Protein AF-A0A540V9K4-F1 (afdb_monomer_lite)

Organism: NCBI:txid1335746

pLDDT: mean 88.66, std 10.18, range [41.62, 98.31]

Structure (mmCIF, N/CA/C/O backbone):
data_AF-A0A540V9K4-F1
#
_entry.id   AF-A0A540V9K4-F1
#
loop_
_atom_site.group_PDB
_atom_site.id
_atom_site.type_symbol
_atom_site.label_atom_id
_atom_site.label_alt_id
_atom_site.label_comp_id
_atom_site.label_asym_id
_atom_site.label_entity_id
_atom_site.label_seq_id
_atom_site.pdbx_PDB_ins_code
_atom_site.Cartn_x
_atom_site.Cartn_y
_atom_site.Cartn_z
_atom_site.occupancy
_atom_site.B_iso_or_equiv
_atom_site.auth_seq_id
_atom_site.auth_comp_id
_atom_site.auth_asym_id
_atom_site.auth_atom_id
_atom_site.pdbx_PDB_model_num
ATOM 1 N N . ALA A 1 1 ? -22.062 3.819 20.007 1.00 41.62 1 ALA A N 1
ATOM 2 C CA . ALA A 1 1 ? -21.343 3.180 21.128 1.00 41.62 1 ALA A CA 1
ATOM 3 C C . ALA A 1 1 ? -21.843 3.701 22.473 1.00 41.62 1 ALA A C 1
ATOM 5 O O . ALA A 1 1 ? -22.460 2.945 23.206 1.00 41.62 1 ALA A O 1
ATOM 6 N N . SER A 1 2 ? -21.669 4.994 22.764 1.00 53.69 2 SER A N 1
ATOM 7 C CA . SER A 1 2 ? -22.106 5.617 24.024 1.00 53.69 2 SER A CA 1
ATOM 8 C C . SER A 1 2 ? -23.604 5.942 24.099 1.00 53.69 2 SER A C 1
ATOM 10 O O . SER A 1 2 ? -24.117 6.219 25.174 1.00 53.69 2 SER A O 1
ATOM 12 N N . GLY A 1 3 ? -24.311 5.946 22.963 1.00 62.09 3 GLY A N 1
ATOM 13 C CA . GLY A 1 3 ? -25.681 6.468 22.878 1.00 62.09 3 GLY A CA 1
ATOM 14 C C . GLY A 1 3 ? -25.746 7.998 22.787 1.00 62.09 3 GLY A C 1
ATOM 15 O O . GLY A 1 3 ? -26.825 8.528 22.538 1.00 62.09 3 GLY A O 1
ATOM 16 N N . CYS A 1 4 ? -24.606 8.687 22.915 1.00 66.62 4 CYS A N 1
ATOM 17 C CA . CYS A 1 4 ? -24.489 10.131 22.735 1.00 66.62 4 CYS A CA 1
ATOM 18 C C . CYS A 1 4 ? -24.536 10.498 21.249 1.00 66.62 4 CYS A C 1
ATOM 20 O O . CYS A 1 4 ? -23.931 9.824 20.410 1.00 66.62 4 CYS A O 1
ATOM 22 N N . ARG A 1 5 ? -25.225 11.590 20.929 1.00 71.12 5 ARG A N 1
ATOM 23 C CA . ARG A 1 5 ? -25.191 12.208 19.595 1.00 71.12 5 ARG A CA 1
ATOM 24 C C . ARG A 1 5 ? -24.022 13.188 19.489 1.00 71.12 5 ARG A C 1
ATOM 26 O O . ARG A 1 5 ? -23.573 13.727 20.497 1.00 71.12 5 ARG A O 1
ATOM 33 N N . GLU A 1 6 ? -23.561 13.483 18.273 1.00 70.62 6 GLU A N 1
ATOM 34 C CA . GLU A 1 6 ? -22.505 14.492 18.052 1.00 70.62 6 GLU A CA 1
ATOM 35 C C . GLU A 1 6 ? -22.870 15.854 18.665 1.00 70.62 6 GLU A C 1
ATOM 37 O O . GLU A 1 6 ? -22.039 16.488 19.305 1.00 70.62 6 GLU A O 1
ATOM 42 N N . ALA A 1 7 ? -24.145 16.248 18.589 1.00 71.00 7 ALA A N 1
ATOM 43 C CA . ALA A 1 7 ? -24.659 17.475 19.204 1.00 71.00 7 ALA A CA 1
ATOM 44 C C . ALA A 1 7 ? -24.605 17.488 20.749 1.00 71.00 7 ALA A C 1
ATOM 46 O O . ALA A 1 7 ? -24.718 18.549 21.358 1.00 71.00 7 ALA A O 1
ATOM 47 N N . GLU A 1 8 ? -24.467 16.322 21.384 1.00 79.94 8 GLU A N 1
ATOM 48 C CA . GLU A 1 8 ? -24.324 16.150 22.838 1.00 79.94 8 GLU A CA 1
ATOM 49 C C . GLU A 1 8 ? -22.840 16.032 23.246 1.00 79.94 8 GLU A C 1
ATOM 51 O O . GLU A 1 8 ? -22.521 15.895 24.425 1.00 79.94 8 GLU A O 1
ATOM 56 N N . THR A 1 9 ? -21.919 16.092 22.278 1.00 88.12 9 THR A N 1
ATOM 57 C CA . THR A 1 9 ? -20.473 16.006 22.499 1.00 88.12 9 THR A CA 1
ATOM 58 C C . THR A 1 9 ? -19.877 17.404 22.614 1.00 88.12 9 THR A C 1
ATOM 60 O O . THR A 1 9 ? -20.208 18.296 21.842 1.00 88.12 9 THR A O 1
ATOM 63 N N . THR A 1 10 ? -18.967 17.612 23.564 1.00 91.50 10 THR A N 1
ATOM 64 C CA . THR A 1 10 ? -18.188 18.853 23.655 1.00 91.50 10 THR A CA 1
ATOM 65 C C . THR A 1 10 ? -16.733 18.564 23.331 1.00 91.50 10 THR A C 1
ATOM 67 O O . THR A 1 10 ? -16.076 17.811 24.045 1.00 91.50 10 THR A O 1
ATOM 70 N N . PHE A 1 11 ? -16.218 19.188 22.276 1.00 93.38 11 PHE A N 1
ATOM 71 C CA . PHE A 1 11 ? -14.816 19.099 21.901 1.00 93.38 11 PHE A CA 1
ATOM 72 C C . PHE A 1 11 ? -14.031 20.237 22.552 1.00 93.38 11 PHE A C 1
ATOM 74 O O . PHE A 1 11 ? -14.297 21.416 22.304 1.00 93.38 11 PHE A O 1
ATOM 81 N N . VAL A 1 12 ? -13.056 19.902 23.395 1.00 94.62 12 VAL A N 1
ATOM 82 C CA . VAL A 1 12 ? -12.176 20.901 24.011 1.00 94.62 12 VAL A CA 1
ATOM 83 C C . VAL A 1 12 ? -10.930 21.047 23.147 1.00 94.62 12 VAL A C 1
ATOM 85 O O . VAL A 1 12 ? -10.093 20.153 23.104 1.00 94.62 12 VAL A O 1
ATOM 88 N N . ALA A 1 13 ? -10.806 22.179 22.459 1.00 93.06 13 ALA A N 1
ATOM 89 C CA . ALA A 1 13 ? -9.681 22.468 21.579 1.00 93.06 13 ALA A CA 1
ATOM 90 C C . ALA A 1 13 ? -8.736 23.495 22.208 1.00 93.06 13 ALA A C 1
ATOM 92 O O . ALA A 1 13 ? -9.176 24.501 22.761 1.00 93.06 13 ALA A O 1
ATOM 93 N N . GLY A 1 14 ? -7.434 23.274 22.066 1.00 90.88 14 GLY A N 1
ATOM 94 C CA . GLY A 1 14 ? -6.410 24.290 22.292 1.00 90.88 14 GLY A CA 1
ATOM 95 C C . GLY A 1 14 ? -5.795 24.694 20.959 1.00 90.88 14 GLY A C 1
ATOM 96 O O . GLY A 1 14 ? -6.265 25.608 20.279 1.00 90.88 14 GLY A O 1
ATOM 97 N N . TYR A 1 15 ? -4.789 23.929 20.545 1.00 89.06 15 TYR A N 1
ATOM 98 C CA . TYR A 1 15 ? -4.145 24.052 19.243 1.00 89.06 15 TYR A CA 1
ATOM 99 C C . TYR A 1 15 ? -5.139 23.873 18.077 1.00 89.06 15 TYR A C 1
ATOM 101 O O . TYR A 1 15 ? -5.987 22.985 18.105 1.00 89.06 15 TYR A O 1
ATOM 109 N N . TYR A 1 16 ? -5.047 24.735 17.057 1.00 90.62 16 TYR A N 1
ATOM 110 C CA . TYR A 1 16 ? -5.888 24.725 15.844 1.00 90.62 16 TYR A CA 1
ATOM 111 C C . TYR A 1 16 ? -7.415 24.653 16.056 1.00 90.62 16 TYR A C 1
ATOM 113 O O . TYR A 1 16 ? -8.144 24.161 15.191 1.00 90.62 16 TYR A O 1
ATOM 121 N N . ALA A 1 17 ? -7.940 25.223 17.145 1.00 91.00 17 ALA A N 1
ATOM 122 C CA . ALA A 1 17 ? -9.383 25.247 17.412 1.00 91.00 17 ALA A CA 1
ATOM 123 C C . ALA A 1 17 ? -10.229 25.791 16.238 1.00 91.00 17 ALA A C 1
ATOM 125 O O . ALA A 1 17 ? -11.328 25.297 15.981 1.00 91.00 17 ALA A O 1
ATOM 126 N N . ASP A 1 18 ? -9.718 26.775 15.495 1.00 91.62 18 ASP A N 1
ATOM 127 C CA . ASP A 1 18 ? -10.428 27.362 14.352 1.00 91.62 18 ASP A CA 1
ATOM 128 C C . ASP A 1 18 ? -10.521 26.415 13.149 1.00 91.62 18 ASP A C 1
ATOM 130 O O . ASP A 1 18 ? -11.545 26.400 12.465 1.00 91.62 18 ASP A O 1
ATOM 134 N N . ALA A 1 19 ? -9.505 25.576 12.921 1.00 92.38 19 ALA A N 1
ATOM 135 C CA . ALA A 1 19 ? -9.547 24.564 11.868 1.00 92.38 19 ALA A CA 1
ATOM 136 C C . ALA A 1 19 ? -10.606 23.495 12.177 1.00 92.38 19 ALA A C 1
ATOM 138 O O . ALA A 1 19 ? -11.376 23.117 11.293 1.00 92.38 19 ALA A O 1
ATOM 139 N N . VAL A 1 20 ? -10.706 23.075 13.445 1.00 90.19 20 VAL A N 1
ATOM 140 C CA . VAL A 1 20 ? -11.738 22.130 13.903 1.00 90.19 20 VAL A CA 1
ATOM 141 C C . VAL A 1 20 ? -13.134 22.716 13.693 1.00 90.19 20 VAL A C 1
ATOM 143 O O . VAL A 1 20 ? -13.977 22.064 13.082 1.00 90.19 20 VAL A O 1
ATOM 146 N N . ARG A 1 21 ? -13.369 23.969 14.108 1.00 91.50 21 ARG A N 1
ATOM 147 C CA . ARG A 1 21 ? -14.662 24.654 13.904 1.00 91.50 21 ARG A CA 1
ATOM 148 C C . ARG A 1 21 ? -15.043 24.782 12.434 1.00 91.50 21 ARG A C 1
ATOM 150 O O . ARG A 1 21 ? -16.209 24.624 12.091 1.00 91.50 21 ARG A O 1
ATOM 157 N N . ALA A 1 22 ? -14.075 25.089 11.572 1.00 92.50 22 ALA A N 1
ATOM 158 C CA . ALA A 1 22 ? -14.317 25.216 10.140 1.00 92.50 22 ALA A CA 1
ATOM 159 C C . ALA A 1 22 ? -14.677 23.866 9.500 1.00 92.50 22 ALA A C 1
ATOM 161 O O . ALA A 1 22 ? -15.536 23.813 8.621 1.00 92.50 22 ALA A O 1
ATOM 162 N N . ARG A 1 23 ? -14.031 22.779 9.942 1.00 90.19 23 ARG A N 1
ATOM 163 C CA . ARG A 1 23 ? -14.248 21.431 9.403 1.00 90.19 23 ARG A CA 1
ATOM 164 C C . ARG A 1 23 ? -15.513 20.759 9.942 1.00 90.19 23 ARG A C 1
ATOM 166 O O . ARG A 1 23 ? -16.137 20.008 9.192 1.00 90.19 23 ARG A O 1
ATOM 173 N N . TYR A 1 24 ? -15.871 21.037 11.196 1.00 88.38 24 TYR A N 1
ATOM 174 C CA . TYR A 1 24 ? -16.987 20.428 11.928 1.00 88.38 24 TYR A CA 1
ATOM 175 C C . TYR A 1 24 ? -17.881 21.510 12.558 1.00 88.38 24 TYR A C 1
ATOM 177 O O . TYR A 1 24 ? -17.863 21.704 13.774 1.00 88.38 24 TYR A O 1
ATOM 185 N N . PRO A 1 25 ? -18.674 22.237 11.751 1.00 87.62 25 PRO A N 1
ATOM 186 C CA . PRO A 1 25 ? -19.473 23.363 12.240 1.00 87.62 25 PRO A CA 1
ATOM 187 C C . PRO A 1 25 ? -20.587 22.956 13.216 1.00 87.62 25 PRO A C 1
ATOM 189 O O . PRO A 1 25 ? -21.061 23.794 13.980 1.00 87.62 25 PRO A O 1
ATOM 192 N N . GLU A 1 26 ? -21.010 21.690 13.195 1.00 88.12 26 GLU A N 1
ATOM 193 C CA . GLU A 1 26 ? -22.042 21.152 14.091 1.00 88.12 26 GLU A CA 1
ATOM 194 C C . GLU A 1 26 ? -21.481 20.645 15.428 1.00 88.12 26 GLU A C 1
ATOM 196 O O . GLU A 1 26 ? -22.255 20.403 16.352 1.00 88.12 26 GLU A O 1
ATOM 201 N N . LEU A 1 27 ? -20.153 20.520 15.558 1.00 88.50 27 LEU A N 1
ATOM 202 C CA . LEU A 1 27 ? -19.491 20.053 16.774 1.00 88.50 27 LEU A CA 1
ATOM 203 C C . LEU A 1 27 ? -19.308 21.223 17.759 1.00 88.50 27 LEU A C 1
ATOM 205 O O . LEU A 1 27 ? -18.618 22.195 17.435 1.00 88.50 27 LEU A O 1
ATOM 209 N N . PRO A 1 28 ? -19.871 21.164 18.979 1.00 90.44 28 PRO A N 1
ATOM 210 C CA . PRO A 1 28 ? -19.619 22.170 20.006 1.00 90.44 28 PRO A CA 1
ATOM 211 C C . PRO A 1 28 ? -18.132 22.222 20.398 1.00 90.44 28 PRO A C 1
ATOM 213 O O . PRO A 1 28 ? -17.620 21.308 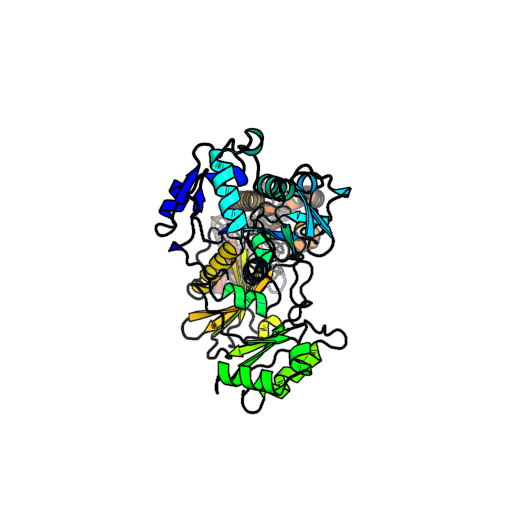21.040 1.00 90.44 28 PRO A O 1
ATOM 216 N N . VAL A 1 29 ? -17.434 23.310 20.042 1.00 92.12 29 VAL A N 1
ATOM 217 C CA . VAL A 1 29 ? -16.004 23.502 20.360 1.00 92.12 29 VAL A CA 1
ATOM 218 C C . VAL A 1 29 ? -15.801 24.540 21.464 1.00 92.12 29 VAL A C 1
ATOM 220 O O . VAL A 1 29 ? -16.047 25.736 21.268 1.00 92.12 29 VAL A O 1
ATOM 223 N N . VAL A 1 30 ? -15.240 24.106 22.592 1.00 94.00 30 VAL A N 1
ATOM 224 C CA . VAL A 1 30 ? -14.802 24.967 23.699 1.00 94.00 30 VAL A CA 1
ATOM 225 C C . VAL A 1 30 ? -13.291 25.171 23.610 1.00 94.00 30 VAL A C 1
ATOM 227 O O . VAL A 1 30 ? -12.540 24.211 23.487 1.00 94.00 30 VAL A O 1
ATOM 230 N N . HIS A 1 31 ? -12.832 26.424 23.659 1.00 93.88 31 HIS A N 1
ATOM 231 C CA . HIS A 1 31 ? -11.404 26.734 23.563 1.00 93.88 31 HIS A CA 1
ATOM 232 C C . HIS A 1 31 ? -10.746 26.766 24.946 1.00 93.88 31 HIS A C 1
ATOM 234 O O . HIS A 1 31 ? -11.186 27.529 25.808 1.00 93.88 31 HIS A O 1
ATOM 240 N N . ASN A 1 32 ? -9.678 25.990 25.132 1.00 93.75 32 ASN A N 1
ATOM 241 C CA . ASN A 1 32 ? -8.756 26.135 26.253 1.00 93.75 32 ASN A CA 1
ATOM 242 C C . ASN A 1 32 ? -7.619 27.099 25.850 1.00 93.75 32 ASN A C 1
ATOM 244 O O . ASN A 1 32 ? -6.722 26.693 25.113 1.00 93.75 32 ASN A O 1
ATOM 248 N N . PRO A 1 33 ? -7.622 28.365 26.310 1.00 90.19 33 PRO A N 1
ATOM 249 C CA . PRO A 1 33 ? -6.608 29.341 25.913 1.00 90.19 33 PRO A CA 1
ATOM 250 C C . PRO A 1 33 ? -5.219 29.069 26.503 1.00 90.19 33 PRO A C 1
ATOM 252 O O . PRO A 1 33 ? -4.249 29.615 25.992 1.00 90.19 33 PRO A O 1
ATOM 255 N N . ASP A 1 34 ? -5.125 28.253 27.555 1.00 91.25 34 ASP A N 1
ATOM 256 C CA . ASP A 1 34 ? -3.886 27.978 28.296 1.00 91.25 34 ASP A CA 1
ATOM 257 C C . ASP A 1 34 ? -3.346 26.566 27.993 1.00 91.25 34 ASP A C 1
ATOM 259 O O . ASP A 1 34 ? -2.548 26.009 28.747 1.00 91.25 34 ASP A O 1
ATOM 263 N N . TRP A 1 35 ? -3.794 25.969 26.880 1.00 90.75 35 TRP A N 1
ATOM 264 C CA . TRP A 1 35 ? -3.535 24.573 26.514 1.00 90.75 35 TRP A CA 1
ATOM 265 C C . TRP A 1 35 ? -2.045 24.197 26.489 1.00 90.75 35 TRP A C 1
ATOM 267 O O . TRP A 1 35 ? -1.712 23.068 26.828 1.00 90.75 35 TRP A O 1
ATOM 277 N N . GLU A 1 36 ? -1.145 25.132 26.159 1.00 91.38 36 GLU A N 1
ATOM 278 C CA . GLU A 1 36 ? 0.313 24.907 26.148 1.00 91.38 36 GLU A CA 1
ATOM 279 C C . GLU A 1 36 ? 0.895 24.626 27.543 1.00 91.38 36 GLU A C 1
ATOM 281 O O . GLU A 1 36 ? 2.011 24.118 27.678 1.00 91.38 36 GLU A O 1
ATOM 286 N N . HIS A 1 37 ? 0.168 24.991 28.597 1.00 90.81 37 HIS A N 1
ATOM 287 C CA . HIS A 1 37 ? 0.617 24.903 29.986 1.00 90.81 37 HIS A CA 1
ATOM 288 C C . HIS A 1 37 ? -0.297 24.033 30.858 1.00 90.81 37 HIS A C 1
ATOM 290 O O . HIS A 1 37 ? -0.027 23.852 32.048 1.00 90.81 37 HIS A O 1
ATOM 296 N N . THR A 1 38 ? -1.363 23.477 30.281 1.00 89.94 38 THR A N 1
ATOM 297 C CA . THR A 1 38 ? -2.361 22.663 30.981 1.00 89.94 38 THR A CA 1
ATOM 298 C C . THR A 1 38 ? -2.447 21.262 30.380 1.00 89.94 38 THR A C 1
ATOM 300 O O . THR A 1 38 ? -2.447 21.119 29.164 1.00 89.94 38 THR A O 1
ATOM 303 N N . GLY A 1 39 ? -2.574 20.230 31.216 1.00 89.81 39 GLY A N 1
ATOM 304 C CA . GLY A 1 39 ? -2.796 18.855 30.759 1.00 89.81 39 GLY A CA 1
ATOM 305 C C . GLY A 1 39 ? -4.258 18.553 30.401 1.00 89.81 39 GLY A C 1
ATOM 306 O O . GLY A 1 39 ? -5.159 19.373 30.593 1.00 89.81 39 GLY A O 1
ATOM 307 N N . SER A 1 40 ? -4.507 17.334 29.921 1.00 92.06 40 SER A N 1
ATOM 308 C CA . SER A 1 40 ? -5.838 16.850 29.514 1.00 92.06 40 SER A CA 1
ATOM 309 C C . SER A 1 40 ? -6.892 16.929 30.630 1.00 92.06 40 SER A C 1
ATOM 311 O O . SER A 1 40 ? -8.047 17.260 30.366 1.00 92.06 40 SER A O 1
ATOM 313 N N . GLY A 1 41 ? -6.502 16.718 31.891 1.00 91.31 41 GLY A N 1
ATOM 314 C CA . GLY A 1 41 ? -7.398 16.833 33.045 1.00 91.31 41 GLY A CA 1
ATOM 315 C C . GLY A 1 41 ? -7.833 18.275 33.313 1.00 91.31 41 GLY A C 1
ATOM 316 O O . GLY A 1 41 ? -8.995 18.540 33.615 1.00 91.31 41 GLY A O 1
ATOM 317 N N . ALA A 1 42 ? -6.932 19.237 33.120 1.00 90.56 42 ALA A N 1
ATOM 318 C CA . ALA A 1 42 ? -7.271 20.653 33.202 1.00 90.56 42 ALA A CA 1
ATOM 319 C C . ALA A 1 42 ? -8.168 21.099 32.032 1.00 90.56 42 ALA A C 1
ATOM 321 O O . ALA A 1 42 ? -9.120 21.850 32.252 1.00 90.56 42 ALA A O 1
ATOM 322 N N . SER A 1 43 ? -7.940 20.574 30.822 1.00 93.12 43 SER A N 1
ATOM 323 C CA . SER A 1 43 ? -8.827 20.784 29.667 1.00 93.12 43 SER A CA 1
ATOM 324 C C . SER A 1 43 ? -10.254 20.280 29.925 1.00 93.12 43 SER A C 1
ATOM 326 O O . SER A 1 43 ? -11.209 20.981 29.591 1.00 93.12 43 SER A O 1
ATOM 328 N N . LEU A 1 44 ? -10.426 19.136 30.601 1.00 93.19 44 LEU A N 1
ATOM 329 C CA . LEU A 1 44 ? -11.746 18.625 31.006 1.00 93.19 44 LEU A CA 1
ATOM 330 C C . LEU A 1 44 ? -12.523 19.616 31.896 1.00 93.19 44 LEU A C 1
ATOM 332 O O . LEU A 1 44 ? -13.751 19.645 31.862 1.00 93.19 44 LEU A O 1
ATOM 336 N N . MET A 1 45 ? -11.831 20.451 32.678 1.00 92.00 45 MET A N 1
ATOM 337 C CA . MET A 1 45 ? -12.460 21.429 33.580 1.00 92.00 45 MET A CA 1
ATOM 338 C C . MET A 1 45 ? -12.878 22.736 32.889 1.00 92.00 45 MET A C 1
ATOM 340 O O . MET A 1 45 ? -13.519 23.584 33.518 1.00 92.00 45 MET A O 1
ATOM 344 N N . VAL A 1 46 ? -12.514 22.933 31.619 1.00 91.44 46 VAL A N 1
ATOM 345 C CA . VAL A 1 46 ? -12.873 24.129 30.844 1.00 91.44 46 VAL A CA 1
ATOM 346 C C . VAL A 1 46 ? -14.379 24.185 30.535 1.00 91.44 46 VAL A C 1
ATOM 348 O O . VAL A 1 46 ? -15.005 25.195 30.895 1.00 91.44 46 VAL A O 1
ATOM 351 N N . PRO A 1 47 ? -15.003 23.156 29.918 1.00 91.31 47 PRO A N 1
ATOM 352 C CA . PRO A 1 47 ? -16.447 23.154 29.688 1.00 91.31 47 PRO A CA 1
ATOM 353 C C . PRO A 1 47 ? -17.238 23.146 31.004 1.00 91.31 47 PRO A C 1
ATOM 355 O O . PRO A 1 47 ? -16.719 22.849 32.080 1.00 91.31 47 PRO A O 1
ATOM 358 N N . VAL A 1 48 ? -18.512 23.536 30.948 1.00 87.06 48 VAL A N 1
ATOM 359 C CA . VAL A 1 48 ? -19.418 23.425 32.102 1.00 87.06 48 VAL A CA 1
ATOM 360 C C . VAL A 1 48 ? -19.963 22.004 32.137 1.00 87.06 48 VAL A C 1
ATOM 362 O O . VAL A 1 48 ? -20.595 21.576 31.178 1.00 87.06 48 VAL A O 1
ATOM 365 N N . LEU A 1 49 ? -19.705 21.289 33.232 1.00 89.38 49 LEU A N 1
ATOM 366 C CA . LEU A 1 49 ? -20.272 19.965 33.480 1.00 89.38 49 LEU A CA 1
ATOM 367 C C . LEU A 1 49 ? -21.633 20.117 34.172 1.00 89.38 49 LEU A C 1
ATOM 369 O O . LEU A 1 49 ? -21.781 20.947 35.073 1.00 89.38 49 LEU A O 1
ATOM 373 N N . SER A 1 50 ? -22.614 19.323 33.750 1.00 87.81 50 SER A N 1
ATOM 374 C CA . SER A 1 50 ? -23.965 19.306 34.317 1.00 87.81 50 SER A CA 1
ATOM 375 C C . SER A 1 50 ? -24.050 18.366 35.517 1.00 87.81 50 SER A C 1
ATOM 377 O O . SER A 1 50 ? -23.472 17.282 35.512 1.00 87.81 50 SER A O 1
ATOM 379 N N . THR A 1 51 ? -24.813 18.748 36.541 1.00 88.19 51 THR A N 1
ATOM 380 C CA . THR A 1 51 ? -25.156 17.836 37.640 1.00 88.19 51 THR A CA 1
ATOM 381 C C . THR A 1 51 ? -26.239 16.846 37.207 1.00 88.19 51 THR A C 1
ATOM 383 O O . THR A 1 51 ? -27.079 17.158 36.365 1.00 88.19 51 THR A O 1
ATOM 386 N N . GLY A 1 52 ? -26.252 15.653 37.809 1.00 89.56 52 GLY A N 1
ATOM 387 C CA . GLY A 1 52 ? -27.262 14.625 37.522 1.00 89.56 52 GLY A CA 1
ATOM 388 C C . GLY A 1 52 ? -27.030 13.813 36.242 1.00 89.56 52 GLY A C 1
ATOM 389 O O . GLY A 1 52 ? -27.849 12.952 35.929 1.00 89.56 52 GLY A O 1
ATOM 390 N N . GLU A 1 53 ? -25.929 14.051 35.528 1.00 89.69 53 GLU A N 1
ATOM 391 C CA . GLU A 1 53 ? -25.560 13.349 34.296 1.00 89.69 53 GLU A CA 1
ATOM 392 C C . GLU A 1 53 ? -24.256 12.561 34.487 1.00 89.69 53 GLU A C 1
ATOM 394 O O . GLU A 1 53 ? -23.416 12.905 35.319 1.00 89.69 53 GLU A O 1
ATOM 399 N N . THR A 1 54 ? -24.094 11.483 33.721 1.00 92.44 54 THR A N 1
ATOM 400 C CA . THR A 1 54 ? -22.820 10.766 33.576 1.00 92.44 54 THR A CA 1
ATOM 401 C C . THR A 1 54 ? -22.024 11.360 32.424 1.00 92.44 54 THR A C 1
ATOM 403 O O . THR A 1 54 ? -22.613 11.816 31.444 1.00 92.44 54 THR A O 1
ATOM 406 N N . VAL A 1 55 ? -20.696 11.302 32.485 1.00 93.50 55 VAL A N 1
ATOM 407 C CA . VAL A 1 55 ? -19.835 11.870 31.436 1.00 93.50 55 VAL A CA 1
ATOM 408 C C . VAL A 1 55 ? -18.844 10.824 30.943 1.00 93.50 55 VAL A C 1
ATOM 410 O O . VAL A 1 55 ? -18.148 10.201 31.739 1.00 93.50 55 VAL A O 1
ATOM 413 N N . LEU A 1 56 ? -18.756 10.662 29.623 1.00 94.00 56 LEU A N 1
ATOM 414 C CA . LEU A 1 56 ? -17.671 9.939 28.964 1.00 94.00 56 LEU A CA 1
ATOM 415 C C . LEU A 1 56 ? -16.641 10.957 28.463 1.00 94.00 56 LEU A C 1
ATOM 417 O O . LEU A 1 56 ? -16.994 11.903 27.761 1.00 94.00 56 LEU A O 1
ATOM 421 N N . VAL A 1 57 ? -15.379 10.763 28.825 1.00 95.12 57 VAL A N 1
ATOM 422 C CA . VAL A 1 57 ? -14.252 11.623 28.459 1.00 95.12 57 VAL A CA 1
ATOM 423 C C . VAL A 1 57 ? -13.264 10.800 27.656 1.00 95.12 57 VAL A C 1
ATOM 425 O O . VAL A 1 57 ? -12.877 9.719 28.090 1.00 95.12 57 VAL A O 1
ATOM 428 N N . SER A 1 58 ? -12.849 11.325 26.510 1.00 94.75 58 SER A N 1
ATOM 429 C CA . SER A 1 58 ? -11.876 10.699 25.620 1.00 94.75 58 SER A CA 1
ATOM 430 C C . SER A 1 58 ? -10.826 11.718 25.217 1.00 94.75 58 SER A C 1
ATOM 432 O O . SER A 1 58 ? -11.157 12.884 24.985 1.00 94.75 58 SER A O 1
ATOM 434 N N . TYR A 1 59 ? -9.582 11.275 25.072 1.00 94.06 59 TYR A N 1
ATOM 435 C CA . TYR A 1 59 ? -8.600 12.019 24.290 1.00 94.06 59 TYR A CA 1
ATOM 436 C C . TYR A 1 59 ? -9.040 12.069 22.822 1.00 94.06 59 TYR A C 1
ATOM 438 O O . TYR A 1 59 ? -9.844 11.249 22.369 1.00 94.06 59 TYR A O 1
ATOM 446 N N . SER A 1 60 ? -8.614 13.105 22.103 1.00 89.25 60 SER A N 1
ATOM 447 C CA . SER A 1 60 ? -9.086 13.382 20.738 1.00 89.25 60 SER A CA 1
ATOM 448 C C . SER A 1 60 ? -8.327 12.612 19.660 1.00 89.25 60 SER A C 1
ATOM 450 O O . SER A 1 60 ? -8.748 12.595 18.508 1.00 89.25 60 SER A O 1
ATOM 452 N N . ASP A 1 61 ? -7.194 12.034 20.029 1.00 87.81 61 ASP A N 1
ATOM 453 C CA . ASP A 1 61 ? -6.217 11.364 19.182 1.00 87.81 61 ASP A CA 1
ATOM 454 C C . ASP A 1 61 ? -6.240 9.840 19.342 1.00 87.81 61 ASP A C 1
ATOM 456 O O . ASP A 1 61 ? -5.281 9.175 18.973 1.00 87.81 61 ASP A O 1
ATOM 460 N N . ILE A 1 62 ? -7.333 9.277 19.865 1.00 90.75 62 ILE A N 1
ATOM 461 C CA . ILE A 1 62 ? -7.463 7.835 20.084 1.00 90.75 62 ILE A CA 1
ATOM 462 C C . ILE A 1 62 ? -8.659 7.243 19.332 1.00 90.75 62 ILE A C 1
ATOM 464 O O . ILE A 1 62 ? -9.707 7.877 19.182 1.00 90.75 62 ILE A O 1
ATOM 468 N N . LEU A 1 63 ? -8.521 5.989 18.907 1.00 89.50 63 LEU A N 1
ATOM 469 C CA . LEU A 1 63 ? -9.585 5.138 18.384 1.00 89.50 63 LEU A CA 1
ATOM 4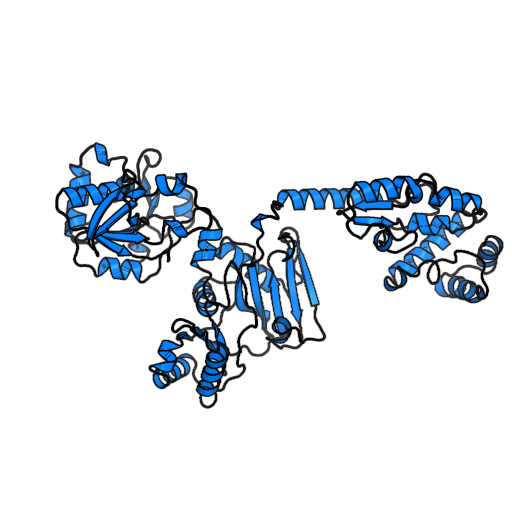70 C C . LEU A 1 63 ? -9.733 3.898 19.255 1.00 89.50 63 LEU A C 1
ATOM 472 O O . LEU A 1 63 ? -8.753 3.295 19.675 1.00 89.50 63 LEU A O 1
ATOM 476 N N . PHE A 1 64 ? -10.974 3.488 19.481 1.00 90.81 64 PHE A N 1
ATOM 477 C CA . PHE A 1 64 ? -11.319 2.316 20.279 1.00 90.81 64 PHE A CA 1
ATOM 478 C C . PHE A 1 64 ? -12.600 1.679 19.746 1.00 90.81 64 PHE A C 1
ATOM 480 O O . PHE A 1 64 ? -13.389 2.303 19.026 1.00 90.81 64 PHE A O 1
ATOM 487 N N . ARG A 1 65 ? -12.821 0.410 20.092 1.00 88.06 65 ARG A N 1
ATOM 488 C CA . ARG A 1 65 ? -14.018 -0.323 19.676 1.00 88.06 65 ARG A CA 1
ATOM 489 C C . ARG A 1 65 ? -15.273 0.156 20.403 1.00 88.06 65 ARG A C 1
ATOM 491 O O . ARG A 1 65 ? -15.240 0.685 21.512 1.00 88.06 65 ARG A O 1
ATOM 498 N N . SER A 1 66 ? -16.421 -0.012 19.749 1.00 86.88 66 SER A N 1
ATOM 499 C CA . SER A 1 66 ? -17.703 0.521 20.229 1.00 86.88 66 SER A CA 1
ATOM 500 C C . SER A 1 66 ? -18.247 -0.149 21.494 1.00 86.88 66 SER A C 1
ATOM 502 O O . SER A 1 66 ? -19.128 0.407 22.152 1.00 86.88 66 SER A O 1
ATOM 504 N N . ASP A 1 67 ? -17.773 -1.348 21.801 1.00 89.38 67 ASP A N 1
ATOM 505 C CA . ASP A 1 67 ? -18.085 -2.111 23.005 1.00 89.38 67 ASP A CA 1
ATOM 506 C C . ASP A 1 67 ? -17.355 -1.570 24.242 1.00 89.38 67 ASP A C 1
ATOM 508 O O . ASP A 1 67 ? -17.937 -1.612 25.325 1.00 89.38 67 ASP A O 1
ATOM 512 N N . VAL A 1 68 ? -16.170 -0.964 24.091 1.00 92.94 68 VAL A N 1
ATOM 513 C CA . VAL A 1 68 ? -15.392 -0.402 25.211 1.00 92.94 68 VAL A CA 1
ATOM 514 C C . VAL A 1 68 ? -16.180 0.679 25.975 1.00 92.94 68 VAL A C 1
ATOM 516 O O . VAL A 1 68 ? -16.407 0.495 27.173 1.00 92.94 68 VAL A O 1
ATOM 519 N N . PRO A 1 69 ? -16.723 1.752 25.351 1.00 92.75 69 PRO A N 1
ATOM 520 C CA . PRO A 1 69 ? -17.563 2.719 26.068 1.00 92.75 69 PRO A CA 1
ATOM 521 C C . PRO A 1 69 ? -18.808 2.103 26.711 1.00 92.75 69 PRO A C 1
ATOM 523 O O . PRO A 1 69 ? -19.247 2.552 27.769 1.00 92.75 69 PRO A O 1
ATOM 526 N N . ALA A 1 70 ? -19.394 1.083 26.078 1.00 91.31 70 ALA A N 1
ATOM 527 C CA . ALA A 1 70 ? -20.570 0.406 26.610 1.00 91.31 70 ALA A CA 1
ATOM 528 C C . ALA A 1 70 ? -20.227 -0.444 27.844 1.00 91.31 70 ALA A C 1
ATOM 530 O O . ALA A 1 70 ? -21.033 -0.518 28.770 1.00 91.31 70 ALA A O 1
ATOM 531 N N . ALA A 1 71 ? -19.048 -1.068 27.872 1.00 92.62 71 ALA A N 1
ATOM 532 C CA . ALA A 1 71 ? -18.535 -1.798 29.024 1.00 92.62 71 ALA A CA 1
ATOM 533 C C . ALA A 1 71 ? -18.228 -0.851 30.193 1.00 92.62 71 ALA A C 1
ATOM 535 O O . ALA A 1 71 ? -18.681 -1.110 31.307 1.00 92.62 71 ALA A O 1
ATOM 536 N N . LEU A 1 72 ? -17.568 0.283 29.921 1.00 94.31 72 LEU A N 1
ATOM 537 C CA . LEU A 1 72 ? -17.315 1.335 30.914 1.00 94.31 72 LEU A CA 1
ATOM 538 C C . LEU A 1 72 ? -18.620 1.832 31.557 1.00 94.31 72 LEU A C 1
ATOM 540 O O . LEU A 1 72 ? -18.759 1.850 32.778 1.00 94.31 72 LEU A O 1
ATOM 544 N N . ALA A 1 73 ? -19.622 2.160 30.738 1.00 91.38 73 ALA A N 1
ATOM 545 C CA . ALA A 1 73 ? -20.896 2.698 31.215 1.00 91.38 73 ALA A CA 1
ATOM 546 C C . ALA A 1 73 ? -21.759 1.692 32.007 1.00 91.38 73 ALA A C 1
ATOM 548 O O . ALA A 1 73 ? -22.642 2.104 32.756 1.00 91.38 73 ALA A O 1
ATOM 549 N N . ARG A 1 74 ? -21.551 0.377 31.836 1.00 91.56 74 ARG A N 1
ATOM 550 C CA . ARG A 1 74 ? -22.307 -0.677 32.547 1.00 91.56 74 ARG A CA 1
ATOM 551 C C . ARG A 1 74 ? -21.759 -0.996 33.934 1.00 91.56 74 ARG A C 1
ATOM 553 O O . ARG A 1 74 ? -22.434 -1.682 34.698 1.00 91.56 74 ARG A O 1
ATOM 560 N N . HIS A 1 75 ? -20.539 -0.571 34.227 1.00 93.06 75 HIS A N 1
ATOM 561 C CA . HIS A 1 75 ? -19.866 -0.902 35.469 1.00 93.06 75 HIS A CA 1
ATOM 562 C C . HIS A 1 75 ? -20.409 -0.061 36.642 1.00 93.06 75 HIS A C 1
ATOM 564 O O . HIS A 1 75 ? -20.786 1.093 36.464 1.00 93.06 75 HIS A O 1
ATOM 570 N N . GLU A 1 76 ? -20.443 -0.628 37.852 1.00 93.81 76 GLU A N 1
ATOM 571 C CA . GLU A 1 76 ? -21.068 0.015 39.028 1.00 93.81 76 GLU A CA 1
ATOM 572 C C . GLU A 1 76 ? -20.163 1.026 39.757 1.00 93.81 76 GLU A C 1
ATOM 574 O O . GLU A 1 76 ? -20.635 1.783 40.603 1.00 93.81 76 GLU A O 1
ATOM 579 N N . ALA A 1 77 ? -18.863 1.028 39.457 1.00 96.25 77 ALA A N 1
ATOM 580 C CA . ALA A 1 77 ? -17.892 1.941 40.063 1.00 96.25 77 ALA A CA 1
ATOM 581 C C . ALA A 1 77 ? -18.167 3.414 39.713 1.00 96.25 77 ALA A C 1
ATOM 583 O O . ALA A 1 77 ? -18.692 3.735 38.646 1.00 96.25 77 ALA A O 1
ATOM 584 N N . ASP A 1 78 ? -17.742 4.320 40.596 1.00 97.50 78 ASP A N 1
ATOM 585 C CA . ASP A 1 78 ? -17.910 5.763 40.402 1.00 97.50 78 ASP A CA 1
ATOM 586 C C . ASP A 1 78 ? -17.170 6.269 39.163 1.00 97.50 78 ASP A C 1
ATOM 588 O O . ASP A 1 78 ? -17.635 7.180 38.478 1.00 97.50 78 ASP A O 1
ATOM 592 N N . ILE A 1 79 ? -16.006 5.686 38.886 1.00 98.31 79 ILE A N 1
ATOM 593 C CA . ILE A 1 79 ? -15.193 5.985 37.715 1.00 98.31 79 ILE A CA 1
ATOM 594 C C . ILE A 1 79 ? -14.774 4.665 37.087 1.00 98.31 79 ILE A C 1
ATOM 596 O O . ILE A 1 79 ? -14.347 3.738 37.778 1.00 98.31 79 ILE A O 1
ATOM 600 N N . THR A 1 80 ? -14.847 4.589 35.766 1.00 97.75 80 THR A N 1
ATOM 601 C CA . THR A 1 80 ? -14.244 3.491 35.011 1.00 97.75 80 THR A CA 1
ATOM 602 C C . THR A 1 80 ? -13.307 4.025 33.953 1.00 97.75 80 THR A C 1
ATOM 604 O O . THR A 1 80 ? -13.600 5.038 33.322 1.00 97.75 80 THR A O 1
ATOM 607 N N . ILE A 1 81 ? -12.172 3.360 33.775 1.00 97.88 81 ILE A N 1
ATOM 608 C CA . ILE A 1 81 ? -11.165 3.719 32.779 1.00 97.88 81 ILE A CA 1
ATOM 609 C C . ILE A 1 81 ? -10.961 2.571 31.803 1.00 97.88 81 ILE A C 1
ATOM 611 O O . ILE A 1 81 ? -11.043 1.407 32.192 1.00 97.88 81 ILE A O 1
ATOM 615 N N . ALA A 1 82 ? -10.676 2.891 30.547 1.00 96.94 82 ALA A N 1
ATOM 616 C CA . ALA A 1 82 ? -10.118 1.917 29.627 1.00 96.94 82 ALA A CA 1
ATOM 617 C C . ALA A 1 82 ? -8.594 1.905 29.770 1.00 96.94 82 ALA A C 1
ATOM 619 O O . ALA A 1 82 ? -7.953 2.958 29.864 1.00 96.94 82 ALA A O 1
ATOM 620 N N . TRP A 1 83 ? -8.021 0.713 29.800 1.00 95.81 83 TRP A N 1
ATOM 621 C CA . TRP A 1 83 ? -6.580 0.515 29.900 1.00 95.81 83 TRP A CA 1
ATOM 622 C C . TRP A 1 83 ? -6.154 -0.623 28.981 1.00 95.81 83 TRP A C 1
ATOM 624 O O . TRP A 1 83 ? -6.986 -1.432 28.582 1.00 95.81 83 TRP A O 1
ATOM 634 N N . ASP A 1 84 ? -4.875 -0.666 28.635 1.00 93.44 84 ASP A N 1
ATOM 635 C CA . ASP A 1 84 ? -4.310 -1.689 27.768 1.00 93.44 84 ASP A CA 1
ATOM 636 C C . ASP A 1 84 ? -3.278 -2.537 28.515 1.00 93.44 84 ASP A C 1
ATOM 638 O O . ASP A 1 84 ? -2.193 -2.052 28.854 1.00 93.44 84 ASP A O 1
ATOM 642 N N . SER A 1 85 ? -3.605 -3.812 28.726 1.00 92.38 85 SER A N 1
ATOM 643 C CA . SER A 1 85 ? -2.687 -4.812 29.281 1.00 92.38 85 SER A CA 1
ATOM 644 C C . SER A 1 85 ? -1.605 -5.273 28.292 1.00 92.38 85 SER A C 1
ATOM 646 O O . SER A 1 85 ? -0.551 -5.752 28.708 1.00 92.38 85 SER A O 1
ATOM 648 N N . ALA A 1 86 ? -1.806 -5.087 26.982 1.00 87.56 86 ALA A N 1
ATOM 649 C CA . ALA A 1 86 ? -0.863 -5.458 25.922 1.00 87.56 86 ALA A CA 1
ATOM 650 C C . ALA A 1 86 ? 0.113 -4.322 25.539 1.00 87.56 86 ALA A C 1
ATOM 652 O O . ALA A 1 86 ? 0.855 -4.427 24.558 1.00 87.56 86 ALA A O 1
ATOM 653 N N . TRP A 1 87 ? 0.149 -3.243 26.325 1.00 82.94 87 TRP A N 1
ATOM 654 C CA . TRP A 1 87 ? 0.905 -2.012 26.065 1.00 82.94 87 TRP A CA 1
ATOM 655 C C . TRP A 1 87 ? 2.407 -2.184 25.763 1.00 82.94 87 TRP A C 1
ATOM 657 O O . TRP A 1 87 ? 2.968 -1.378 25.013 1.00 82.94 87 TRP A O 1
ATOM 667 N N . GLU A 1 88 ? 3.066 -3.212 26.310 1.00 76.38 88 GLU A N 1
ATOM 668 C CA . GLU A 1 88 ? 4.490 -3.497 26.063 1.00 76.38 88 GLU A CA 1
ATOM 669 C C . GLU A 1 88 ? 4.760 -3.970 24.629 1.00 76.38 88 GLU A C 1
ATOM 671 O O . GLU A 1 88 ? 5.816 -3.680 24.065 1.00 76.38 88 GLU A O 1
ATOM 676 N N . TYR A 1 89 ? 3.805 -4.688 24.033 1.00 69.00 89 TYR A N 1
ATOM 677 C CA . TYR A 1 89 ? 3.970 -5.380 22.750 1.00 69.00 89 TYR A CA 1
ATOM 678 C C . TYR A 1 89 ? 3.139 -4.762 21.624 1.00 69.00 89 TYR A C 1
ATOM 680 O O . TYR A 1 89 ? 3.122 -5.306 20.521 1.00 69.00 89 TYR A O 1
ATOM 688 N N . ARG A 1 90 ? 2.481 -3.620 21.876 1.00 63.91 90 ARG A N 1
ATOM 689 C CA . ARG A 1 90 ? 1.603 -2.945 20.906 1.00 63.91 90 ARG A CA 1
ATOM 690 C C . ARG A 1 90 ? 2.309 -2.631 19.582 1.00 63.91 90 ARG A C 1
ATOM 692 O O . ARG A 1 90 ? 1.720 -2.803 18.522 1.00 63.91 90 ARG A O 1
ATOM 699 N N . TYR A 1 91 ? 3.587 -2.245 19.636 1.00 61.00 91 TYR A N 1
ATOM 700 C CA . TYR A 1 91 ? 4.400 -1.965 18.450 1.00 61.00 91 TYR A CA 1
ATOM 701 C C . TYR A 1 91 ? 5.746 -2.685 18.515 1.00 61.00 91 TYR A C 1
ATOM 703 O O . TYR A 1 91 ? 6.458 -2.638 19.524 1.00 61.00 91 TYR A O 1
ATOM 711 N N . ALA A 1 92 ? 6.143 -3.309 17.406 1.00 48.81 92 ALA A N 1
ATOM 712 C CA . ALA A 1 92 ? 7.459 -3.921 17.275 1.00 48.81 92 ALA A CA 1
ATOM 713 C C . ALA A 1 92 ? 8.559 -2.842 17.269 1.00 48.81 92 ALA A C 1
ATOM 715 O O . ALA A 1 92 ? 8.870 -2.277 16.219 1.00 48.81 92 ALA A O 1
ATOM 716 N N . GLY A 1 93 ? 9.169 -2.600 18.434 1.00 51.72 93 GLY A N 1
ATOM 717 C CA . GLY A 1 93 ? 10.269 -1.644 18.611 1.00 51.72 93 GLY A CA 1
ATOM 718 C C . GLY A 1 93 ? 9.949 -0.403 19.450 1.00 51.72 93 GLY A C 1
ATOM 719 O O . GLY A 1 93 ? 10.714 0.556 19.365 1.00 51.72 93 GLY A O 1
ATOM 720 N N . ARG A 1 94 ? 8.869 -0.405 20.255 1.00 67.25 94 ARG A N 1
ATOM 721 C CA . ARG A 1 94 ? 8.526 0.712 21.162 1.00 67.25 94 ARG A CA 1
ATOM 722 C C . ARG A 1 94 ? 9.732 1.087 22.036 1.00 67.25 94 ARG A C 1
ATOM 724 O O . ARG A 1 94 ? 10.324 0.225 22.694 1.00 67.25 94 ARG A O 1
ATOM 731 N N . ALA A 1 95 ? 10.127 2.360 22.025 1.00 68.25 95 ALA A N 1
ATOM 732 C CA . ALA A 1 95 ? 11.311 2.793 22.753 1.00 68.25 95 ALA A CA 1
ATOM 733 C C . ALA A 1 95 ? 11.031 2.830 24.261 1.00 68.25 95 ALA A C 1
ATOM 735 O O . ALA A 1 95 ? 9.930 3.144 24.714 1.00 68.25 95 ALA A O 1
ATOM 736 N N . SER A 1 96 ? 12.061 2.593 25.075 1.00 67.31 96 SER A N 1
ATOM 737 C CA . SER A 1 96 ? 11.956 2.692 26.539 1.00 67.31 96 SER A CA 1
ATOM 738 C C . SER A 1 96 ? 11.516 4.079 27.024 1.00 67.31 96 SER A C 1
ATOM 740 O O . SER A 1 96 ? 10.956 4.207 28.109 1.00 67.31 96 SER A O 1
ATOM 742 N N . GLN A 1 97 ? 11.745 5.120 26.218 1.00 68.19 97 GLN A N 1
ATOM 743 C CA . GLN A 1 97 ? 11.287 6.480 26.496 1.00 68.19 97 GLN A CA 1
ATOM 744 C C . GLN A 1 97 ? 9.767 6.624 26.355 1.00 68.19 97 GLN A C 1
ATOM 746 O O . GLN A 1 97 ? 9.172 7.357 27.140 1.00 68.19 97 GLN A O 1
ATOM 751 N N . ASP A 1 98 ? 9.132 5.904 25.430 1.00 71.44 98 ASP A N 1
ATOM 752 C CA . ASP A 1 98 ? 7.680 5.970 25.227 1.00 71.44 98 ASP A CA 1
ATOM 753 C C . ASP A 1 98 ? 6.954 5.283 26.386 1.00 71.44 98 ASP A C 1
ATOM 755 O O . ASP A 1 98 ? 6.058 5.865 26.996 1.00 71.44 98 ASP A O 1
ATOM 759 N N . LEU A 1 99 ? 7.441 4.101 26.787 1.00 71.56 99 LEU A N 1
ATOM 760 C CA . LEU A 1 99 ? 6.971 3.386 27.982 1.00 71.56 99 LEU A CA 1
ATOM 761 C C . LEU A 1 99 ? 7.160 4.199 29.271 1.00 71.56 99 LEU A C 1
ATOM 763 O O . LEU A 1 99 ? 6.418 4.030 30.236 1.00 71.56 99 LEU A O 1
ATOM 767 N N . ALA A 1 100 ? 8.161 5.080 29.325 1.00 71.81 100 ALA A N 1
ATOM 768 C CA . ALA A 1 100 ? 8.364 5.950 30.476 1.00 71.81 100 ALA A CA 1
ATOM 769 C C . ALA A 1 100 ? 7.359 7.113 30.511 1.00 71.81 100 ALA A C 1
ATOM 771 O O . ALA A 1 100 ? 6.983 7.546 31.600 1.00 71.81 100 ALA A O 1
ATOM 772 N N . ARG A 1 101 ? 6.909 7.611 29.352 1.00 76.75 101 ARG A N 1
ATOM 773 C CA . ARG A 1 101 ? 6.076 8.821 29.237 1.00 76.75 101 ARG A CA 1
ATOM 774 C C . ARG A 1 101 ? 4.575 8.566 29.320 1.00 76.75 101 ARG A C 1
ATOM 776 O O . ARG A 1 101 ? 3.858 9.496 29.675 1.00 76.75 101 ARG A O 1
ATOM 783 N N . CYS A 1 102 ? 4.111 7.354 29.027 1.00 84.38 102 CYS A N 1
ATOM 784 C CA . CYS A 1 102 ? 2.685 7.040 29.061 1.00 84.38 102 CYS A CA 1
ATOM 785 C C . CYS A 1 102 ? 2.068 7.163 30.466 1.00 84.38 102 CYS A C 1
ATOM 787 O O . CYS A 1 102 ? 2.750 7.020 31.491 1.00 84.38 102 CYS A O 1
ATOM 789 N N . GLU A 1 103 ? 0.757 7.392 30.515 1.00 91.56 103 GLU A N 1
ATOM 790 C CA . GLU A 1 103 ? -0.034 7.310 31.742 1.00 91.56 103 GLU A CA 1
ATOM 791 C C . GLU A 1 103 ? -0.239 5.832 32.088 1.00 91.56 103 GLU A C 1
ATOM 793 O O . GLU A 1 103 ? -0.806 5.078 31.305 1.00 91.56 103 GLU A O 1
ATOM 798 N N . LYS A 1 104 ? 0.258 5.384 33.241 1.00 94.25 104 LYS A N 1
ATOM 799 C CA . LYS A 1 104 ? 0.276 3.956 33.592 1.00 94.25 104 LYS A CA 1
ATOM 800 C C . LYS A 1 104 ? -0.805 3.616 34.602 1.00 94.25 104 LYS A C 1
ATOM 802 O O . LYS A 1 104 ? -1.259 4.484 35.353 1.00 94.25 104 LYS A O 1
ATOM 807 N N . VAL A 1 105 ? -1.159 2.337 34.654 1.00 95.69 105 VAL A N 1
ATOM 808 C CA . VAL A 1 105 ? -2.166 1.787 35.563 1.00 95.69 105 VAL A CA 1
ATOM 809 C C . VAL A 1 105 ? -1.605 0.557 36.275 1.00 95.69 105 VAL A C 1
ATOM 811 O O . VAL A 1 105 ? -0.927 -0.272 35.672 1.00 95.69 105 VAL A O 1
ATOM 814 N N . LEU A 1 106 ? -1.900 0.457 37.568 1.00 96.50 106 LEU A N 1
ATOM 815 C CA . LEU A 1 106 ? -1.750 -0.743 38.386 1.00 96.50 106 LEU A CA 1
ATOM 816 C C . LEU A 1 106 ? -3.153 -1.213 38.787 1.00 96.50 106 LEU A C 1
ATOM 818 O O . LEU A 1 106 ? -3.927 -0.427 39.351 1.00 96.50 106 LEU A O 1
ATOM 822 N N . VAL A 1 107 ? -3.476 -2.475 38.524 1.00 96.06 107 VAL A N 1
ATOM 823 C CA . VAL A 1 107 ? -4.799 -3.064 38.753 1.00 96.06 107 VAL A CA 1
ATOM 824 C C . VAL A 1 107 ? -4.735 -4.287 39.670 1.00 96.06 107 VAL A C 1
ATOM 826 O O . VAL A 1 107 ? -3.719 -4.956 39.823 1.00 96.06 107 VAL A O 1
ATOM 829 N N . ASN A 1 108 ? -5.861 -4.605 40.302 1.00 94.81 108 ASN A N 1
ATOM 830 C CA . ASN A 1 108 ? -6.061 -5.841 41.047 1.00 94.81 108 ASN A CA 1
ATOM 831 C C . ASN A 1 108 ? -7.457 -6.384 40.737 1.00 94.81 108 ASN A C 1
ATOM 833 O O . ASN A 1 108 ? -8.455 -5.933 41.307 1.00 94.81 108 ASN A O 1
ATOM 837 N N . GLY A 1 109 ? -7.523 -7.330 39.800 1.00 91.88 109 GLY A N 1
ATOM 838 C CA . GLY A 1 109 ? -8.783 -7.681 39.152 1.00 91.88 109 GLY A CA 1
ATOM 839 C C . GLY A 1 109 ? -9.262 -6.520 38.283 1.00 91.88 109 GLY A C 1
ATOM 840 O O . GLY A 1 109 ? -8.503 -6.010 37.466 1.00 91.88 109 GLY A O 1
ATOM 841 N N . ASP A 1 110 ? -10.503 -6.089 38.483 1.00 92.06 110 ASP A N 1
ATOM 842 C CA . ASP A 1 110 ? -11.084 -4.914 37.826 1.00 92.06 110 ASP A CA 1
ATOM 843 C C . ASP A 1 110 ? -10.801 -3.602 38.575 1.00 92.06 110 ASP A C 1
ATOM 845 O O . ASP A 1 110 ? -11.073 -2.530 38.047 1.00 92.06 110 ASP A O 1
ATOM 849 N N . ARG A 1 111 ? -10.254 -3.642 39.796 1.00 96.31 111 ARG A N 1
ATOM 850 C CA . ARG A 1 111 ? -10.020 -2.444 40.610 1.00 96.31 111 ARG A CA 1
ATOM 851 C C . ARG A 1 111 ? -8.705 -1.767 40.244 1.00 96.31 111 ARG A C 1
ATOM 853 O O . ARG A 1 111 ? -7.658 -2.407 40.258 1.00 96.31 111 ARG A O 1
ATOM 860 N N . VAL A 1 112 ? -8.735 -0.450 40.054 1.00 97.12 112 VAL A N 1
ATOM 861 C CA . VAL A 1 112 ? -7.517 0.359 39.902 1.00 97.12 112 VAL A CA 1
ATOM 862 C C . VAL A 1 112 ? -6.906 0.642 41.275 1.00 97.12 112 VAL A C 1
ATOM 864 O O . VAL A 1 112 ? -7.522 1.285 42.127 1.00 97.12 112 VAL A O 1
ATOM 867 N N . GLU A 1 113 ? -5.678 0.173 41.494 1.00 96.62 113 GLU A N 1
ATOM 868 C CA . GLU A 1 113 ? -4.918 0.402 42.730 1.00 96.62 113 GLU A CA 1
ATOM 869 C C . GLU A 1 113 ? -4.147 1.722 42.690 1.00 96.62 113 GLU A C 1
ATOM 871 O O . GLU A 1 113 ? -3.997 2.385 43.721 1.00 96.62 113 GLU A O 1
ATOM 876 N N . ARG A 1 114 ? -3.663 2.111 41.506 1.00 95.81 114 ARG A N 1
ATOM 877 C CA . ARG A 1 114 ? -2.991 3.390 41.260 1.00 95.81 114 ARG A CA 1
ATOM 878 C C . ARG A 1 114 ? -2.982 3.702 39.768 1.00 95.81 114 ARG A C 1
ATOM 880 O O . ARG A 1 114 ? -2.858 2.791 38.954 1.00 95.81 114 ARG A O 1
ATOM 887 N N . LEU A 1 115 ? -3.037 4.985 39.425 1.00 93.56 115 LEU A N 1
ATOM 888 C CA . LEU A 1 115 ? -2.770 5.450 38.068 1.00 93.56 115 LEU A CA 1
ATOM 889 C C . LEU A 1 115 ? -1.953 6.748 38.049 1.00 93.56 115 LEU A C 1
ATOM 891 O O . LEU A 1 115 ? -1.969 7.510 39.016 1.00 93.56 115 LEU A O 1
ATOM 895 N N . GLY A 1 116 ? -1.238 6.988 36.951 1.00 91.38 116 GLY A N 1
ATOM 896 C CA . GLY A 1 116 ? -0.493 8.228 36.729 1.00 91.38 116 GLY A CA 1
ATOM 897 C C . GLY A 1 116 ? 0.758 8.050 35.872 1.00 91.38 116 GLY A C 1
ATOM 898 O O . GLY A 1 116 ? 1.299 6.951 35.733 1.00 91.38 116 GLY A O 1
ATOM 899 N N . ALA A 1 117 ? 1.251 9.154 35.309 1.00 87.88 117 ALA A N 1
ATOM 900 C CA . ALA A 1 117 ? 2.486 9.157 34.522 1.00 87.88 117 ALA A CA 1
ATOM 901 C C . ALA A 1 117 ? 3.749 8.912 35.376 1.00 87.88 117 ALA A C 1
ATOM 903 O O . ALA A 1 117 ? 4.760 8.427 34.864 1.00 87.88 117 ALA A O 1
ATOM 904 N N . ASP A 1 118 ? 3.691 9.213 36.680 1.00 89.38 118 ASP A N 1
ATOM 905 C CA . ASP A 1 118 ? 4.789 9.065 37.645 1.00 89.38 118 ASP A CA 1
ATOM 906 C C . ASP A 1 118 ? 4.961 7.635 38.189 1.00 89.38 118 ASP A C 1
ATOM 908 O O . ASP A 1 118 ? 5.902 7.370 38.945 1.00 89.38 118 ASP A O 1
ATOM 912 N N . LEU A 1 119 ? 4.059 6.713 37.837 1.00 90.75 119 LEU A N 1
ATOM 913 C CA . LEU A 1 119 ? 4.175 5.311 38.216 1.00 90.75 119 LEU A CA 1
ATOM 914 C C . LEU A 1 119 ? 5.415 4.691 37.532 1.00 90.75 119 LEU A C 1
ATOM 916 O O . LEU A 1 119 ? 5.616 4.886 36.331 1.00 90.75 119 LEU A O 1
ATOM 920 N N . PRO A 1 120 ? 6.273 3.954 38.258 1.00 90.25 120 PRO A N 1
ATOM 921 C CA . PRO A 1 120 ? 7.379 3.232 37.637 1.00 90.25 120 PRO A CA 1
ATOM 922 C C . PRO A 1 120 ? 6.881 2.179 36.640 1.00 90.25 120 PRO A C 1
ATOM 924 O O . PRO A 1 120 ? 5.923 1.461 36.920 1.00 90.25 120 PRO A O 1
ATOM 927 N N . THR A 1 121 ? 7.541 2.071 35.485 1.00 88.31 121 THR A N 1
ATOM 928 C CA . THR A 1 121 ? 7.194 1.104 34.427 1.00 88.31 121 THR A CA 1
ATOM 929 C C . THR A 1 121 ? 7.214 -0.340 34.937 1.00 88.31 121 THR A C 1
ATOM 931 O O . THR A 1 121 ? 6.342 -1.114 34.578 1.00 88.31 121 THR A O 1
ATOM 934 N N . ASP A 1 122 ? 8.150 -0.693 35.822 1.00 89.38 122 ASP A N 1
ATOM 935 C CA . ASP A 1 122 ? 8.288 -2.035 36.407 1.00 89.38 122 ASP A CA 1
ATOM 936 C C . ASP A 1 122 ? 7.217 -2.376 37.458 1.00 89.38 122 ASP A C 1
ATOM 938 O O . ASP A 1 122 ? 7.194 -3.493 37.974 1.00 89.38 122 ASP A O 1
ATOM 942 N N . TRP A 1 123 ? 6.360 -1.415 37.814 1.00 91.75 123 TRP A N 1
ATOM 943 C CA . TRP A 1 123 ? 5.212 -1.613 38.704 1.00 91.75 123 TRP A CA 1
ATOM 944 C C . TRP A 1 123 ? 3.885 -1.591 37.952 1.00 91.75 123 TRP A C 1
ATOM 946 O O . TRP A 1 123 ? 2.868 -1.941 38.536 1.00 91.75 123 TRP A O 1
ATOM 956 N N . ALA A 1 124 ? 3.868 -1.093 36.718 1.00 92.56 124 ALA A N 1
ATOM 957 C CA . ALA A 1 124 ? 2.647 -0.929 35.953 1.00 92.56 124 ALA A CA 1
ATOM 958 C C . ALA A 1 124 ? 2.198 -2.271 35.375 1.00 92.56 124 ALA A C 1
ATOM 960 O O . ALA A 1 124 ? 3.010 -3.016 34.832 1.00 92.56 124 ALA A O 1
ATOM 961 N N . ASP A 1 125 ? 0.897 -2.535 35.435 1.00 94.00 125 ASP A N 1
ATOM 962 C CA . ASP A 1 125 ? 0.305 -3.650 34.700 1.00 94.00 125 ASP A CA 1
ATOM 963 C C . ASP A 1 125 ? 0.008 -3.239 33.252 1.00 94.00 125 ASP A C 1
ATOM 965 O O . ASP A 1 125 ? -0.054 -4.088 32.365 1.00 94.00 125 ASP A O 1
ATOM 969 N N . GLY A 1 126 ? -0.207 -1.938 33.005 1.00 93.25 126 GLY A N 1
ATOM 970 C CA . GLY A 1 126 ? -0.629 -1.440 31.700 1.00 93.25 126 GLY A CA 1
ATOM 971 C C . GLY A 1 126 ? -0.663 0.073 31.541 1.00 93.25 126 GLY A C 1
ATOM 972 O O . GLY A 1 126 ? -0.205 0.837 32.397 1.00 93.25 126 GLY A O 1
ATOM 973 N N . GLU A 1 127 ? -1.238 0.499 30.420 1.00 93.69 127 GLU A N 1
ATOM 974 C CA . GLU A 1 127 ? -1.349 1.900 30.004 1.00 93.69 127 GLU A CA 1
ATOM 975 C C . GLU A 1 127 ? -2.802 2.380 30.047 1.00 93.69 127 GLU A C 1
ATOM 977 O O . GLU A 1 127 ? -3.701 1.707 29.554 1.00 93.69 127 GLU A O 1
ATOM 982 N N . PHE A 1 128 ? -3.040 3.559 30.617 1.00 95.56 128 PHE A N 1
ATOM 983 C CA . PHE A 1 128 ? -4.315 4.255 30.506 1.00 95.56 128 PHE A CA 1
ATOM 984 C C . PHE A 1 128 ? -4.426 4.849 29.104 1.00 95.56 128 PHE A C 1
ATOM 986 O O . PHE A 1 128 ? -3.593 5.664 28.717 1.00 95.56 128 PHE A O 1
ATOM 993 N N . ILE A 1 129 ? -5.469 4.479 28.362 1.00 93.44 129 ILE A N 1
ATOM 994 C CA . ILE A 1 129 ? -5.582 4.854 26.944 1.00 93.44 129 ILE A CA 1
ATOM 995 C C . ILE A 1 129 ? -6.213 6.236 26.722 1.00 93.44 129 ILE A C 1
ATOM 997 O O . ILE A 1 129 ? -6.469 6.612 25.587 1.00 93.44 129 ILE A O 1
ATOM 1001 N N . GLY A 1 130 ? -6.546 6.976 27.787 1.00 94.81 130 GLY A N 1
ATOM 1002 C CA . GLY A 1 130 ? -7.189 8.289 27.663 1.00 94.81 130 GLY A CA 1
ATOM 1003 C C . GLY A 1 130 ? -8.719 8.271 27.577 1.00 94.81 130 GLY A C 1
ATOM 1004 O O . GLY A 1 130 ? -9.313 9.296 27.244 1.00 94.81 130 GLY A O 1
ATOM 1005 N N . LEU A 1 131 ? -9.376 7.146 27.890 1.00 96.50 131 LEU A N 1
ATOM 1006 C CA . LEU A 1 131 ? -10.839 7.006 27.882 1.00 96.50 131 LEU A CA 1
ATOM 1007 C C . LEU A 1 131 ? -11.373 6.669 29.282 1.00 96.50 131 LEU A C 1
ATOM 1009 O O . LEU A 1 131 ? -11.003 5.653 29.869 1.00 96.50 131 LEU A O 1
ATOM 1013 N N . ALA A 1 132 ? -12.276 7.499 29.805 1.00 97.19 132 ALA A N 1
ATOM 1014 C CA . ALA A 1 132 ? -12.868 7.324 31.129 1.00 97.19 132 ALA A CA 1
ATOM 1015 C C . ALA A 1 132 ? -14.363 7.665 31.151 1.00 97.19 132 ALA A C 1
ATOM 1017 O O . ALA A 1 132 ? -14.812 8.607 30.502 1.00 97.19 132 ALA A O 1
ATOM 1018 N N . HIS A 1 133 ? -15.133 6.926 31.942 1.00 96.75 133 HIS A N 1
ATOM 1019 C CA . HIS A 1 133 ? -16.533 7.203 32.242 1.00 96.75 133 HIS A CA 1
ATOM 1020 C C . HIS A 1 133 ? -16.689 7.577 33.719 1.00 96.75 133 HIS A C 1
ATOM 1022 O O . HIS A 1 133 ? -16.192 6.881 34.606 1.00 96.75 133 HIS A O 1
ATOM 1028 N N . PHE A 1 134 ? -17.406 8.670 33.969 1.00 97.12 134 PHE A N 1
ATOM 1029 C CA . PHE A 1 134 ? -17.683 9.225 35.286 1.00 97.12 134 PHE A CA 1
ATOM 1030 C C . PHE A 1 134 ? -19.169 9.074 35.611 1.00 97.12 134 PHE A C 1
ATOM 1032 O O . PHE A 1 134 ? -20.033 9.553 34.868 1.00 97.12 134 PHE A O 1
ATOM 1039 N N . SER A 1 135 ? -19.462 8.444 36.748 1.00 96.25 135 SER A N 1
ATOM 1040 C CA . SER A 1 135 ? -20.804 8.382 37.319 1.00 96.25 135 SER A CA 1
ATOM 1041 C C . SER A 1 135 ? -21.287 9.773 37.740 1.00 96.25 135 SER A C 1
ATOM 1043 O O . SER A 1 135 ? -20.497 10.708 37.886 1.00 96.25 135 SER A O 1
ATOM 1045 N N . VAL A 1 136 ? -22.584 9.901 38.027 1.00 95.62 136 VAL A N 1
ATOM 1046 C CA . VAL A 1 136 ? -23.173 11.150 38.541 1.00 95.62 136 VAL A CA 1
ATOM 1047 C C . VAL A 1 136 ? -22.423 11.663 39.779 1.00 95.62 136 VAL A C 1
ATOM 1049 O O . VAL A 1 136 ? -22.122 12.851 39.868 1.00 95.62 136 VAL A O 1
ATOM 1052 N N . SER A 1 137 ? -22.055 10.771 40.709 1.00 95.94 137 SER A N 1
ATOM 1053 C CA . SER A 1 137 ? -21.325 11.163 41.922 1.00 95.94 137 SER A CA 1
ATOM 1054 C C . SER A 1 137 ? -19.906 11.644 41.613 1.00 95.94 137 SER A C 1
ATOM 1056 O O . SER A 1 137 ? -19.441 12.617 42.207 1.00 95.94 137 SER A O 1
ATOM 1058 N N . ALA A 1 138 ? -19.217 11.007 40.663 1.00 96.19 138 ALA A N 1
ATOM 1059 C CA . ALA A 1 138 ? -17.884 11.440 40.261 1.00 96.19 138 ALA A CA 1
ATOM 1060 C C . ALA A 1 138 ? -17.914 12.787 39.515 1.00 96.19 138 ALA A C 1
ATOM 1062 O O . ALA A 1 138 ? -17.033 13.623 39.726 1.00 96.19 138 ALA A O 1
ATOM 1063 N N . VAL A 1 139 ? -18.947 13.041 38.703 1.00 96.19 139 VAL A N 1
ATOM 1064 C CA . VAL A 1 139 ? -19.161 14.334 38.029 1.00 96.19 139 VAL A CA 1
ATOM 1065 C C . VAL A 1 139 ? -19.396 15.458 39.040 1.00 96.19 139 VAL A C 1
ATOM 1067 O O . VAL A 1 139 ? -18.807 16.530 38.910 1.00 96.19 139 VAL A O 1
ATOM 1070 N N . GLU A 1 140 ? -20.182 15.223 40.092 1.00 94.88 140 GLU A N 1
ATOM 1071 C CA . GLU A 1 140 ? -20.364 16.198 41.180 1.00 94.88 140 GLU A CA 1
ATOM 1072 C C . GLU A 1 140 ? -19.035 16.542 41.873 1.00 94.88 140 GLU A C 1
ATOM 1074 O O . GLU A 1 140 ? -18.742 17.716 42.127 1.00 94.88 140 GLU A O 1
ATOM 1079 N N . SER A 1 141 ? -18.179 15.543 42.105 1.00 94.88 141 SER A N 1
ATOM 1080 C CA . SER A 1 141 ? -16.837 15.766 42.649 1.00 94.88 141 SER A CA 1
ATOM 1081 C C . SER A 1 141 ? -15.918 16.522 41.687 1.00 94.88 141 SER A C 1
ATOM 1083 O O . SER A 1 141 ? -15.158 17.382 42.137 1.00 94.88 141 SER A O 1
ATOM 1085 N N . LEU A 1 142 ? -16.005 16.282 40.373 1.00 94.62 142 LEU A N 1
ATOM 1086 C CA . LEU A 1 142 ? -15.292 17.071 39.358 1.00 94.62 142 LEU A CA 1
ATOM 1087 C C . LEU A 1 142 ? -15.734 18.544 39.363 1.00 94.62 142 LEU A C 1
ATOM 1089 O O . LEU A 1 142 ? -14.893 19.443 39.310 1.00 94.62 142 LEU A O 1
ATOM 1093 N N . ILE A 1 143 ? -17.037 18.808 39.494 1.00 94.12 143 ILE A N 1
ATOM 1094 C CA . ILE A 1 143 ? -17.573 20.172 39.617 1.00 94.12 143 ILE A CA 1
ATOM 1095 C C . ILE A 1 143 ? -17.024 20.846 40.884 1.00 94.12 143 ILE A C 1
ATOM 1097 O O . ILE A 1 143 ? -16.519 21.967 40.815 1.00 94.12 143 ILE A O 1
ATOM 1101 N N . SER A 1 144 ? -17.026 20.148 42.025 1.00 92.00 144 SER A N 1
ATOM 1102 C CA . SER A 1 144 ? -16.442 20.663 43.273 1.00 92.00 144 SER A CA 1
ATOM 1103 C C . SER A 1 144 ? -14.931 20.919 43.154 1.00 92.00 144 SER A C 1
ATOM 1105 O O . SER A 1 144 ? -14.420 21.910 43.684 1.00 92.00 144 SER A O 1
ATOM 1107 N N . LEU A 1 145 ? -14.202 20.055 42.440 1.00 91.44 145 LEU A N 1
ATOM 1108 C CA . LEU A 1 145 ? -12.772 20.211 42.159 1.00 91.44 145 LEU A CA 1
ATOM 1109 C C . LEU A 1 145 ? -12.473 21.443 41.303 1.00 91.44 145 LEU A C 1
ATOM 1111 O O . LEU A 1 145 ? -11.461 22.106 41.522 1.00 91.44 145 LEU A O 1
ATOM 1115 N N . ARG A 1 146 ? -13.341 21.787 40.351 1.00 88.56 146 ARG A N 1
ATOM 1116 C CA . ARG A 1 146 ? -13.172 23.001 39.546 1.00 88.56 146 ARG A CA 1
ATOM 1117 C C . ARG A 1 146 ? -13.179 24.264 40.412 1.00 88.56 146 ARG A C 1
ATOM 1119 O O . ARG A 1 146 ? -12.392 25.177 40.167 1.00 88.56 146 ARG A O 1
ATOM 1126 N N . GLU A 1 147 ? -14.050 24.315 41.417 1.00 85.88 147 GLU A N 1
ATOM 1127 C CA . GLU A 1 147 ? -14.206 25.481 42.294 1.00 85.88 147 GLU A CA 1
ATOM 1128 C C . GLU A 1 147 ? -13.175 25.510 43.431 1.00 85.88 147 GLU A C 1
ATOM 1130 O O . GLU A 1 147 ? -12.597 26.559 43.720 1.00 85.88 147 GLU A O 1
ATOM 1135 N N . ASN A 1 148 ? -12.926 24.357 44.059 1.00 87.75 148 ASN A N 1
ATOM 1136 C CA . ASN A 1 148 ? -12.193 24.245 45.325 1.00 87.75 148 ASN A CA 1
ATOM 1137 C C . ASN A 1 148 ? -10.980 23.298 45.260 1.00 87.75 148 ASN A C 1
ATOM 1139 O O . ASN A 1 148 ? -10.423 22.926 46.294 1.00 87.75 148 ASN A O 1
ATOM 1143 N N . GLY A 1 149 ? -10.571 22.879 44.063 1.00 85.94 149 GLY A N 1
ATOM 1144 C CA . GLY A 1 149 ? -9.505 21.902 43.874 1.00 85.94 149 GLY A CA 1
ATOM 1145 C C . GLY A 1 149 ? -8.112 22.419 44.250 1.00 85.94 149 GLY A C 1
ATOM 1146 O O . GLY A 1 149 ? -7.826 23.620 44.162 1.00 85.94 149 GLY A O 1
ATOM 1147 N N . PRO A 1 150 ? -7.200 21.513 44.643 1.00 90.19 150 PRO A N 1
ATOM 1148 C CA . PRO A 1 150 ? -5.826 21.868 44.960 1.00 90.19 150 PRO A CA 1
ATOM 1149 C C . PRO A 1 150 ? -5.095 22.423 43.731 1.00 90.19 150 PRO A C 1
ATOM 1151 O O . PRO A 1 150 ? -5.222 21.920 42.614 1.00 90.19 150 PRO A O 1
ATOM 1154 N N . GLN A 1 151 ? -4.253 23.438 43.947 1.00 87.50 151 GLN A N 1
ATOM 1155 C CA . GLN A 1 151 ? -3.497 24.093 42.872 1.00 87.50 151 GLN A CA 1
ATOM 1156 C C . GLN A 1 151 ? -2.593 23.117 42.097 1.00 87.50 151 GLN A C 1
ATOM 1158 O O . GLN A 1 151 ? -2.337 23.333 40.915 1.00 87.50 151 GLN A O 1
ATOM 1163 N N . SER A 1 152 ? -2.153 22.028 42.736 1.00 88.81 152 SER A N 1
ATOM 1164 C CA . SER A 1 152 ? -1.304 20.993 42.138 1.00 88.81 152 SER A CA 1
ATOM 1165 C C . SER A 1 152 ? -1.949 20.237 40.973 1.00 88.81 152 SER A C 1
ATOM 1167 O O . SER A 1 152 ? -1.204 19.667 40.176 1.00 88.81 152 SER A O 1
ATOM 1169 N N . LEU A 1 153 ? -3.285 20.235 40.858 1.00 89.06 153 LEU A N 1
ATOM 1170 C CA . LEU A 1 153 ? -4.013 19.566 39.770 1.00 89.06 153 LEU A CA 1
ATOM 1171 C C . LEU A 1 153 ? -4.162 20.427 38.510 1.00 89.06 153 LEU A C 1
ATOM 1173 O O . LEU A 1 153 ? -4.325 19.882 37.427 1.00 89.06 153 LEU A O 1
ATOM 1177 N N . ARG A 1 154 ? -4.050 21.758 38.609 1.00 85.00 154 ARG A N 1
ATOM 1178 C CA . ARG A 1 154 ? -4.411 22.688 37.516 1.00 85.00 154 ARG A CA 1
ATOM 1179 C C . ARG A 1 154 ? -3.627 22.525 36.208 1.00 85.00 154 ARG A C 1
ATOM 1181 O O . ARG A 1 154 ? -4.047 23.072 35.200 1.00 85.00 154 ARG A O 1
ATOM 1188 N N . ALA A 1 155 ? -2.502 21.816 36.229 1.00 88.44 155 ALA A N 1
ATOM 1189 C CA . ALA A 1 155 ? -1.662 21.555 35.059 1.00 88.44 155 ALA A CA 1
ATOM 1190 C C . ALA A 1 155 ? -1.434 20.049 34.827 1.00 88.44 155 ALA A C 1
ATOM 1192 O O . ALA A 1 155 ? -0.418 19.661 34.261 1.00 88.44 155 ALA A O 1
ATOM 1193 N N . ARG A 1 156 ? -2.334 19.192 35.325 1.00 92.12 156 ARG A N 1
ATOM 1194 C CA . ARG A 1 156 ? -2.192 17.730 35.263 1.00 92.12 156 ARG A CA 1
ATOM 1195 C C . ARG A 1 156 ? -3.071 17.093 34.190 1.00 92.12 156 ARG A C 1
ATOM 1197 O O . ARG A 1 156 ? -4.000 17.725 33.678 1.00 92.12 156 ARG A O 1
ATOM 1204 N N . HIS A 1 157 ? -2.732 15.860 33.833 1.00 92.62 157 HIS A N 1
ATOM 1205 C CA . HIS A 1 157 ? -3.469 15.047 32.880 1.00 92.62 157 HIS A CA 1
ATOM 1206 C C . HIS A 1 157 ? -4.680 14.399 33.554 1.00 92.62 157 HIS A C 1
ATOM 1208 O O . HIS A 1 157 ? -4.930 14.557 34.752 1.00 92.62 157 HIS A O 1
ATOM 1214 N N . LEU A 1 158 ? -5.506 13.742 32.748 1.00 94.94 158 LEU A N 1
ATOM 1215 C CA . LEU A 1 158 ? -6.742 13.127 33.208 1.00 94.94 158 LEU A CA 1
ATOM 1216 C C . LEU A 1 158 ? -6.469 12.030 34.246 1.00 94.94 158 LEU A C 1
ATOM 1218 O O . LEU A 1 158 ? -7.225 11.929 35.217 1.00 94.94 158 LEU A O 1
ATOM 1222 N N . SER A 1 159 ? -5.374 11.272 34.100 1.00 95.31 159 SER A N 1
ATOM 1223 C CA . SER A 1 159 ? -5.012 10.234 35.069 1.00 95.31 159 SER A CA 1
ATOM 1224 C C . SER A 1 159 ? -4.823 10.784 36.484 1.00 95.31 159 SER A C 1
ATOM 1226 O O . SER A 1 159 ? -5.344 10.197 37.430 1.00 95.31 159 SER A O 1
ATOM 1228 N N . GLU A 1 160 ? -4.178 11.942 36.672 1.00 94.38 160 GLU A N 1
ATOM 1229 C CA . GLU A 1 160 ? -3.991 12.485 38.023 1.00 94.38 160 GLU A CA 1
ATOM 1230 C C . GLU A 1 160 ? -5.284 13.033 38.642 1.00 94.38 160 GLU A C 1
ATOM 1232 O O . GLU A 1 160 ? -5.430 13.021 39.866 1.00 94.38 160 GLU A O 1
ATOM 1237 N N . TYR A 1 161 ? -6.239 13.500 37.830 1.00 95.00 161 TYR A N 1
ATOM 1238 C CA . TYR A 1 161 ? -7.563 13.882 38.333 1.00 95.00 161 TYR A CA 1
ATOM 1239 C C . TYR A 1 161 ? -8.324 12.658 38.849 1.00 95.00 161 TYR A C 1
ATOM 1241 O O . TYR A 1 161 ? -8.904 12.702 39.936 1.00 95.00 161 TYR A O 1
ATOM 1249 N N . ILE A 1 162 ? -8.286 11.555 38.102 1.00 97.00 162 ILE A N 1
ATOM 1250 C CA . ILE A 1 162 ? -8.907 10.290 38.504 1.00 97.00 162 ILE A CA 1
ATOM 1251 C C . ILE A 1 162 ? -8.193 9.710 39.738 1.00 97.00 162 ILE A C 1
ATOM 1253 O O . ILE A 1 162 ? -8.863 9.278 40.674 1.00 97.00 162 ILE A O 1
ATOM 1257 N N . GLU A 1 163 ? -6.859 9.772 39.804 1.00 96.38 163 GLU A N 1
ATOM 1258 C CA . GLU A 1 163 ? -6.082 9.327 40.973 1.00 96.38 163 GLU A CA 1
ATOM 1259 C C . GLU A 1 163 ? -6.417 10.151 42.219 1.00 96.38 163 GLU A C 1
ATOM 1261 O O . GLU A 1 163 ? -6.573 9.598 43.309 1.00 96.38 163 GLU A O 1
ATOM 1266 N N . TYR A 1 164 ? -6.599 11.467 42.072 1.00 95.62 164 TYR A N 1
ATOM 1267 C CA . TYR A 1 164 ? -7.064 12.302 43.174 1.00 95.62 164 TYR A CA 1
ATOM 1268 C C . TYR A 1 164 ? -8.456 11.874 43.654 1.00 95.62 164 TYR A C 1
ATOM 1270 O O . TYR A 1 164 ? -8.655 11.707 44.857 1.00 95.62 164 TYR A O 1
ATOM 1278 N N . LEU A 1 165 ? -9.406 11.666 42.733 1.00 96.12 165 LEU A N 1
ATOM 1279 C CA . LEU A 1 165 ? -10.762 11.217 43.066 1.00 96.12 165 LEU A CA 1
ATOM 1280 C C . LEU A 1 165 ? -10.757 9.852 43.771 1.00 96.12 165 LEU A C 1
ATOM 1282 O O . LEU A 1 165 ? -11.454 9.673 44.773 1.00 96.12 165 LEU A O 1
ATOM 1286 N N . ARG A 1 166 ? -9.912 8.922 43.317 1.00 97.25 166 ARG A N 1
ATOM 1287 C CA . ARG A 1 166 ? -9.679 7.630 43.973 1.00 97.25 166 ARG A CA 1
ATOM 1288 C C . ARG A 1 166 ? -9.165 7.810 45.401 1.00 97.25 166 ARG A C 1
ATOM 1290 O O . ARG A 1 166 ? -9.700 7.218 46.335 1.00 97.25 166 ARG A O 1
ATOM 1297 N N . ALA A 1 167 ? -8.159 8.667 45.587 1.00 95.25 167 ALA A N 1
ATOM 1298 C CA . ALA A 1 167 ? -7.546 8.928 46.888 1.00 95.25 167 ALA A CA 1
ATOM 1299 C C . ALA A 1 167 ? -8.512 9.575 47.899 1.00 95.25 167 ALA A C 1
ATOM 1301 O O . ALA A 1 167 ? -8.366 9.357 49.103 1.00 95.25 167 ALA A O 1
ATOM 1302 N N . VAL A 1 168 ? -9.506 10.344 47.435 1.00 93.94 168 VAL A N 1
ATOM 1303 C CA . VAL A 1 168 ? -10.558 10.921 48.296 1.00 93.94 168 VAL A CA 1
ATOM 1304 C C . VAL A 1 168 ? -11.767 10.001 48.500 1.00 93.94 168 VAL A C 1
ATOM 1306 O O . VAL A 1 168 ? -12.669 10.358 49.256 1.00 93.94 168 VAL A O 1
ATOM 1309 N N . GLY A 1 169 ? -11.763 8.804 47.903 1.00 95.50 169 GLY A N 1
ATOM 1310 C CA . GLY A 1 169 ? -12.692 7.722 48.233 1.00 95.50 169 GLY A CA 1
ATOM 1311 C C . GLY A 1 169 ? -13.614 7.251 47.110 1.00 95.50 169 GLY A C 1
ATOM 1312 O O . GLY A 1 169 ? -14.443 6.384 47.378 1.00 95.50 169 GLY A O 1
ATOM 1313 N N . HIS A 1 170 ? -13.491 7.769 45.883 1.00 97.69 170 HIS A N 1
ATOM 1314 C CA . HIS A 1 170 ? -14.242 7.220 44.752 1.00 97.69 170 HIS A CA 1
ATOM 1315 C C . HIS A 1 170 ? -13.724 5.838 44.358 1.00 97.69 170 HIS A C 1
ATOM 1317 O O . HIS A 1 170 ? -12.518 5.577 44.339 1.00 97.69 170 HIS A O 1
ATOM 1323 N N . THR A 1 171 ? -14.649 4.953 44.005 1.00 97.81 171 THR A N 1
ATOM 1324 C CA . THR A 1 171 ? -14.306 3.650 43.435 1.00 97.81 171 THR A CA 1
ATOM 1325 C C . THR A 1 171 ? -13.879 3.812 41.978 1.00 97.81 171 THR A C 1
ATOM 1327 O O . THR A 1 171 ? -14.565 4.463 41.192 1.00 97.81 171 THR A O 1
ATOM 1330 N N . VAL A 1 172 ? -12.735 3.224 41.615 1.00 98.25 172 VAL A N 1
ATOM 1331 C CA . VAL A 1 172 ? -12.206 3.268 40.246 1.00 98.25 172 VAL A CA 1
ATOM 1332 C C . VAL A 1 172 ? -11.979 1.851 39.744 1.00 98.25 172 VAL A C 1
ATOM 1334 O O . VAL A 1 172 ? -11.258 1.077 40.381 1.00 98.25 172 VAL A O 1
ATOM 1337 N N . ALA A 1 173 ? -12.595 1.524 38.612 1.00 97.75 173 ALA A N 1
ATOM 1338 C CA . ALA A 1 173 ? -12.442 0.238 37.945 1.00 97.75 173 ALA A CA 1
ATOM 1339 C C . ALA A 1 173 ? -11.858 0.377 36.534 1.00 97.75 173 ALA A C 1
ATOM 1341 O O . ALA A 1 173 ? -11.859 1.465 35.955 1.00 97.75 173 ALA A O 1
ATOM 1342 N N . ALA A 1 174 ? -11.353 -0.723 35.989 1.00 96.19 174 ALA A N 1
ATOM 1343 C CA . ALA A 1 174 ? -10.638 -0.780 34.727 1.00 96.19 174 ALA A CA 1
ATOM 1344 C C . ALA A 1 174 ? -11.295 -1.779 33.764 1.00 96.19 174 ALA A C 1
ATOM 1346 O O . ALA A 1 174 ? -11.618 -2.904 34.145 1.00 96.19 174 ALA A O 1
ATOM 1347 N N . VAL A 1 175 ? -11.464 -1.372 32.507 1.00 96.06 175 VAL A N 1
ATOM 1348 C CA . VAL A 1 175 ? -11.894 -2.228 31.394 1.00 96.06 175 VAL A CA 1
ATOM 1349 C C . VAL A 1 175 ? -10.715 -2.386 30.447 1.00 96.06 175 VAL A C 1
ATOM 1351 O O . VAL A 1 175 ? -10.227 -1.401 29.896 1.00 96.06 175 VAL A O 1
ATOM 1354 N N . ASP A 1 176 ? -10.235 -3.616 30.303 1.00 95.25 176 ASP A N 1
ATOM 1355 C CA . ASP A 1 176 ? -9.083 -3.919 29.457 1.00 95.25 176 ASP A CA 1
ATOM 1356 C C . ASP A 1 176 ? -9.479 -3.920 27.976 1.00 95.25 176 ASP A C 1
ATOM 1358 O O . ASP A 1 176 ? -10.463 -4.558 27.596 1.00 95.25 176 ASP A O 1
ATOM 1362 N N . VAL A 1 177 ? -8.713 -3.205 27.152 1.00 92.44 177 VAL A N 1
ATOM 1363 C CA . VAL A 1 177 ? -8.856 -3.205 25.688 1.00 92.44 177 VAL A CA 1
ATOM 1364 C C . VAL A 1 177 ? -7.932 -4.214 25.012 1.00 92.44 177 VAL A C 1
ATOM 1366 O O . VAL A 1 177 ? -8.103 -4.474 23.826 1.00 92.44 177 VAL A O 1
ATOM 1369 N N . ALA A 1 178 ? -6.967 -4.784 25.744 1.00 90.00 178 ALA A N 1
ATOM 1370 C CA . ALA A 1 178 ? -6.082 -5.860 25.298 1.00 90.00 178 ALA A CA 1
ATOM 1371 C C . ALA A 1 178 ? -5.455 -5.621 23.905 1.00 90.00 178 ALA A C 1
ATOM 1373 O O . ALA A 1 178 ? -5.430 -6.507 23.049 1.00 90.00 178 ALA A O 1
ATOM 1374 N N . GLY A 1 179 ? -4.966 -4.402 23.674 1.00 85.50 179 GLY A N 1
ATOM 1375 C CA . GLY A 1 179 ? -4.340 -3.966 22.426 1.00 85.50 179 GLY A CA 1
ATOM 1376 C C . GLY A 1 179 ? -5.299 -3.495 21.329 1.00 85.50 179 GLY A C 1
ATOM 1377 O O . GLY A 1 179 ? -4.826 -3.002 20.311 1.00 85.50 179 GLY A O 1
ATOM 1378 N N . ASP A 1 180 ? -6.620 -3.593 21.509 1.00 86.06 180 ASP A N 1
ATOM 1379 C CA . ASP A 1 180 ? -7.607 -3.254 20.472 1.00 86.06 180 ASP A CA 1
ATOM 1380 C C . ASP A 1 180 ? -8.021 -1.769 20.486 1.00 86.06 180 ASP A C 1
ATOM 1382 O O . ASP A 1 180 ? -9.191 -1.391 20.632 1.00 86.06 180 ASP A O 1
ATOM 1386 N N . TRP A 1 181 ? -7.017 -0.905 20.355 1.00 88.56 181 TRP A N 1
ATOM 1387 C CA . TRP A 1 181 ? -7.143 0.547 20.251 1.00 88.56 181 TRP A CA 1
ATOM 1388 C C . TRP A 1 181 ? -5.959 1.122 19.458 1.00 88.56 181 TRP A C 1
ATOM 1390 O O . TRP A 1 181 ? -4.956 0.439 19.252 1.00 88.56 181 TRP A O 1
ATOM 1400 N N . ALA A 1 182 ? -6.065 2.370 19.009 1.00 86.06 182 ALA A N 1
ATOM 1401 C CA . ALA A 1 182 ? -4.958 3.089 18.380 1.00 86.06 182 ALA A CA 1
ATOM 1402 C C . ALA A 1 182 ? -4.871 4.529 18.874 1.00 86.06 182 ALA A C 1
ATOM 1404 O O . ALA A 1 182 ? -5.884 5.144 19.191 1.00 86.06 182 ALA A O 1
ATOM 1405 N N . GLU A 1 183 ? -3.655 5.061 18.879 1.00 85.19 183 GLU A N 1
ATOM 1406 C CA . GLU A 1 183 ? -3.337 6.466 19.129 1.00 85.19 183 GLU A CA 1
ATOM 1407 C C . GLU A 1 183 ? -2.780 7.061 17.830 1.00 85.19 183 GLU A C 1
ATOM 1409 O O . GLU A 1 183 ? -2.026 6.389 17.137 1.00 85.19 183 GLU A O 1
ATOM 1414 N N . PHE A 1 184 ? -3.136 8.289 17.459 1.00 81.38 184 PHE A N 1
ATOM 1415 C CA . PHE A 1 184 ? -2.710 8.917 16.201 1.00 81.38 184 PHE A CA 1
ATOM 1416 C C . PHE A 1 184 ? -1.291 9.499 16.276 1.00 81.38 184 PHE A C 1
ATOM 1418 O O . PHE A 1 184 ? -1.084 10.686 16.018 1.00 81.38 184 PHE A O 1
ATOM 1425 N N . ASN A 1 185 ? -0.309 8.664 16.611 1.00 74.88 185 ASN A N 1
ATOM 1426 C CA . ASN A 1 185 ? 1.095 9.070 16.664 1.00 74.88 185 ASN A CA 1
ATOM 1427 C C . ASN A 1 185 ? 1.807 8.818 15.337 1.00 74.88 185 ASN A C 1
ATOM 1429 O O . ASN A 1 185 ? 2.534 9.685 14.845 1.00 74.88 185 ASN A O 1
ATOM 1433 N N . GLU A 1 186 ? 1.573 7.652 14.737 1.00 69.38 186 GLU A N 1
ATOM 1434 C CA . GLU A 1 186 ? 2.136 7.268 13.452 1.00 69.38 186 GLU A CA 1
ATOM 1435 C C . GLU A 1 186 ? 1.033 6.917 12.445 1.00 69.38 186 GLU A C 1
ATOM 1437 O O . GLU A 1 186 ? 0.013 6.327 12.804 1.00 69.38 186 GLU A O 1
ATOM 1442 N N . PRO A 1 187 ? 1.229 7.199 11.143 1.00 67.06 187 PRO A N 1
ATOM 1443 C CA . PRO A 1 187 ? 0.226 6.873 10.129 1.00 67.06 187 PRO A CA 1
ATOM 1444 C C . PRO A 1 187 ? -0.138 5.374 10.076 1.00 67.06 187 PRO A C 1
ATOM 1446 O O . PRO A 1 187 ? -1.249 5.006 9.704 1.00 67.06 187 PRO A O 1
ATOM 1449 N N . ARG A 1 188 ? 0.774 4.494 10.516 1.00 73.06 188 ARG A N 1
ATOM 1450 C CA . ARG A 1 188 ? 0.551 3.043 10.599 1.00 73.06 188 ARG A CA 1
ATOM 1451 C C . ARG A 1 188 ? -0.434 2.635 11.695 1.00 73.06 188 ARG A C 1
ATOM 1453 O O . ARG A 1 188 ? -1.011 1.558 11.579 1.00 73.06 188 ARG A O 1
ATOM 1460 N N . ASP A 1 189 ? -0.647 3.459 12.717 1.00 76.75 189 ASP A N 1
ATOM 1461 C CA . ASP A 1 189 ? -1.489 3.108 13.868 1.00 76.75 189 ASP A CA 1
ATOM 1462 C C . ASP A 1 189 ? -2.950 2.929 13.441 1.00 76.75 189 ASP A C 1
ATOM 1464 O O . ASP A 1 189 ? -3.619 1.968 13.826 1.00 76.75 189 ASP A O 1
ATOM 1468 N N . ILE A 1 190 ? -3.420 3.799 12.542 1.00 82.62 190 ILE A N 1
ATOM 1469 C CA . ILE A 1 190 ? -4.753 3.700 11.941 1.00 82.62 190 ILE A CA 1
ATOM 1470 C C . ILE A 1 190 ? -4.859 2.418 11.117 1.00 82.62 190 ILE A C 1
ATOM 1472 O O . ILE A 1 190 ? -5.814 1.657 11.276 1.00 82.62 190 ILE A O 1
ATOM 1476 N N . ALA A 1 191 ? -3.868 2.145 10.266 1.00 84.81 191 ALA A N 1
ATOM 1477 C CA . ALA A 1 191 ? -3.852 0.935 9.458 1.00 84.81 191 ALA A CA 1
ATOM 1478 C C . ALA A 1 191 ? -3.861 -0.333 10.321 1.00 84.81 191 ALA A C 1
ATOM 1480 O O . ALA A 1 191 ? -4.639 -1.232 10.036 1.00 84.81 191 ALA A O 1
ATOM 1481 N N . HIS A 1 192 ? -3.080 -0.402 11.400 1.00 81.69 192 HIS A N 1
ATOM 1482 C CA . HIS A 1 192 ? -3.092 -1.543 12.321 1.00 81.69 192 HIS A CA 1
ATOM 1483 C C . HIS A 1 192 ? -4.438 -1.731 13.032 1.00 81.69 192 HIS A C 1
ATOM 1485 O O . HIS A 1 192 ? -4.860 -2.863 13.251 1.00 81.69 192 HIS A O 1
ATOM 1491 N N . PHE A 1 193 ? -5.132 -0.644 13.369 1.00 84.69 193 PHE A N 1
ATOM 1492 C CA . PHE A 1 193 ? -6.436 -0.715 14.031 1.00 84.69 193 PHE A CA 1
ATOM 1493 C C . PHE A 1 193 ? -7.586 -1.077 13.081 1.00 84.69 193 PHE A C 1
ATOM 1495 O O . PHE A 1 193 ? -8.550 -1.755 13.470 1.00 84.69 193 PHE A O 1
ATOM 1502 N N . ILE A 1 194 ? -7.518 -0.600 11.836 1.00 86.00 194 ILE A N 1
ATOM 1503 C CA . ILE A 1 194 ? -8.548 -0.833 10.821 1.00 86.00 194 ILE A CA 1
ATOM 1504 C C . ILE A 1 194 ? -8.338 -2.173 10.115 1.00 86.00 194 ILE A C 1
ATOM 1506 O O . ILE A 1 194 ? -9.311 -2.910 9.948 1.00 86.00 194 ILE A O 1
ATOM 1510 N N . LEU A 1 195 ? -7.107 -2.516 9.735 1.00 86.56 195 LEU A N 1
ATOM 1511 C CA . LEU A 1 195 ? -6.793 -3.760 9.035 1.00 86.56 195 LEU A CA 1
ATOM 1512 C C . LEU A 1 195 ? -6.789 -4.931 10.025 1.00 86.56 195 LEU A C 1
ATOM 1514 O O . LEU A 1 195 ? -5.990 -4.981 10.955 1.00 86.56 195 LEU A O 1
ATOM 1518 N N . GLY A 1 196 ? -7.709 -5.868 9.822 1.00 87.12 196 GLY A N 1
ATOM 1519 C CA . GLY A 1 196 ? -7.798 -7.134 10.548 1.00 87.12 196 GLY A CA 1
ATOM 1520 C C . GLY A 1 196 ? -7.922 -8.291 9.566 1.00 87.12 196 GLY A C 1
ATOM 1521 O O . GLY A 1 196 ? -7.280 -8.290 8.516 1.00 87.12 196 GLY A O 1
ATOM 1522 N N . THR A 1 197 ? -8.797 -9.249 9.870 1.00 88.75 197 THR A N 1
ATOM 1523 C CA . THR A 1 197 ? -9.189 -10.264 8.880 1.00 88.75 197 THR A CA 1
ATOM 1524 C C . THR A 1 197 ? -9.842 -9.605 7.656 1.00 88.75 197 THR A C 1
ATOM 1526 O O . THR A 1 197 ? -10.358 -8.485 7.739 1.00 88.75 197 THR A O 1
ATOM 1529 N N . LYS A 1 198 ? -9.894 -10.307 6.518 1.00 90.88 198 LYS A N 1
ATOM 1530 C CA . LYS A 1 198 ? -10.631 -9.868 5.319 1.00 90.88 198 LYS A CA 1
ATOM 1531 C C . LYS A 1 198 ? -12.031 -9.333 5.649 1.00 90.88 198 LYS A C 1
ATOM 1533 O O . LYS A 1 198 ? -12.388 -8.232 5.230 1.00 90.88 198 LYS A O 1
ATOM 1538 N N . ALA A 1 199 ? -12.814 -10.082 6.426 1.00 92.12 199 ALA A N 1
ATOM 1539 C CA . ALA A 1 199 ? -14.156 -9.685 6.837 1.00 92.12 199 ALA A CA 1
ATOM 1540 C C . ALA A 1 199 ? -14.152 -8.399 7.672 1.00 92.12 199 ALA A C 1
ATOM 1542 O O . ALA A 1 199 ? -14.962 -7.502 7.435 1.00 92.12 199 ALA A O 1
ATOM 1543 N N . GLU A 1 200 ? -13.258 -8.296 8.649 1.00 91.50 200 GLU A N 1
ATOM 1544 C CA . GLU A 1 200 ? -13.171 -7.131 9.523 1.00 91.50 200 GLU A CA 1
ATOM 1545 C C . GLU A 1 200 ? -12.774 -5.872 8.757 1.00 91.50 200 GLU A C 1
ATOM 1547 O O . GLU A 1 200 ? -13.439 -4.841 8.882 1.00 91.50 200 GLU A O 1
ATOM 1552 N N . THR A 1 201 ? -11.737 -5.967 7.927 1.00 93.25 201 THR A N 1
ATOM 1553 C CA . THR A 1 201 ? -11.235 -4.856 7.118 1.00 93.25 201 THR A CA 1
ATOM 1554 C C . THR A 1 201 ? -12.321 -4.309 6.196 1.00 93.25 201 THR A C 1
ATOM 1556 O O . THR A 1 201 ? -12.598 -3.108 6.202 1.00 93.25 201 THR A O 1
ATOM 1559 N N . LEU A 1 202 ? -12.998 -5.186 5.448 1.00 94.81 202 LEU A N 1
ATOM 1560 C CA . LEU A 1 202 ? -14.080 -4.788 4.546 1.00 94.81 202 LEU A CA 1
ATOM 1561 C C . LEU A 1 202 ? -15.250 -4.159 5.309 1.00 94.81 202 LEU A C 1
ATOM 1563 O O . LEU A 1 202 ? -15.737 -3.095 4.923 1.00 94.81 202 LEU A O 1
ATOM 1567 N N . SER A 1 203 ? -15.664 -4.755 6.432 1.00 93.06 203 SER A N 1
ATOM 1568 C CA . SER A 1 203 ? -16.750 -4.211 7.251 1.00 93.06 203 SER A CA 1
ATOM 1569 C C . SER A 1 203 ? -16.429 -2.818 7.793 1.00 93.06 203 SER A C 1
ATOM 1571 O O . SER A 1 203 ? -17.327 -1.978 7.872 1.00 93.06 203 SER A O 1
ATOM 1573 N N . ARG A 1 204 ? -15.175 -2.577 8.194 1.00 90.94 204 ARG A N 1
ATOM 1574 C CA . ARG A 1 204 ? -14.720 -1.297 8.756 1.00 90.94 204 ARG A CA 1
ATOM 1575 C C . ARG A 1 204 ? -14.628 -0.212 7.680 1.00 90.94 204 ARG A C 1
ATOM 1577 O O . ARG A 1 204 ? -15.048 0.914 7.929 1.00 90.94 204 ARG A O 1
ATOM 1584 N N . LEU A 1 205 ? -14.155 -0.552 6.479 1.00 93.31 205 LEU A N 1
ATOM 1585 C CA . LEU A 1 205 ? -14.031 0.396 5.365 1.00 93.31 205 LEU A CA 1
ATOM 1586 C C . LEU A 1 205 ? -15.374 0.719 4.694 1.00 93.31 205 LEU A C 1
ATOM 1588 O O . LEU A 1 205 ? -15.597 1.850 4.264 1.00 93.31 205 LEU A O 1
ATOM 1592 N N . ARG A 1 206 ? -16.311 -0.232 4.643 1.00 93.25 206 ARG A N 1
ATOM 1593 C CA . ARG A 1 206 ? -17.583 -0.082 3.917 1.00 93.25 206 ARG A CA 1
ATOM 1594 C C . ARG A 1 206 ? -18.379 1.176 4.277 1.00 93.25 206 ARG A C 1
ATOM 1596 O O . ARG A 1 206 ? -19.029 1.746 3.409 1.00 93.25 206 ARG A O 1
ATOM 1603 N N . GLY A 1 207 ? -18.382 1.576 5.549 1.00 85.38 207 GLY A N 1
ATOM 1604 C CA . GLY A 1 207 ? -19.168 2.720 6.028 1.00 85.38 207 GLY A CA 1
ATOM 1605 C C . GLY A 1 207 ? -18.547 4.090 5.747 1.00 85.38 207 GLY A C 1
ATOM 1606 O O . GLY A 1 207 ? -19.228 5.097 5.919 1.00 85.38 207 GLY A O 1
ATOM 1607 N N . VAL A 1 208 ? -17.272 4.130 5.351 1.00 89.06 208 VAL A N 1
ATOM 1608 C CA . VAL A 1 208 ? -16.492 5.369 5.196 1.00 89.06 208 VAL A CA 1
ATOM 1609 C C . VAL A 1 208 ? -16.017 5.610 3.765 1.00 89.06 208 VAL A C 1
ATOM 1611 O O . VAL A 1 208 ? -15.666 6.739 3.438 1.00 89.06 208 VAL A O 1
ATOM 1614 N N . MET A 1 209 ? -16.027 4.581 2.915 1.00 92.12 209 MET A N 1
ATOM 1615 C CA . MET A 1 209 ? -15.672 4.700 1.502 1.00 92.12 209 MET A CA 1
ATOM 1616 C C . MET A 1 209 ? -16.774 5.367 0.673 1.00 92.12 209 MET A C 1
ATOM 1618 O O . MET A 1 209 ? -17.966 5.122 0.871 1.00 92.12 209 MET A O 1
ATOM 1622 N N . SER A 1 210 ? -16.357 6.171 -0.301 1.00 93.56 210 SER A N 1
ATOM 1623 C CA . SER A 1 210 ? -17.223 6.930 -1.205 1.00 93.56 210 SER A CA 1
ATOM 1624 C C . SER A 1 210 ? -16.914 6.699 -2.687 1.00 93.56 210 SER A C 1
ATOM 1626 O O . SER A 1 210 ? -17.823 6.801 -3.510 1.00 93.56 210 SER A O 1
ATOM 1628 N N . ASN A 1 211 ? -15.676 6.330 -3.034 1.00 94.94 211 ASN A N 1
ATOM 1629 C CA . ASN A 1 211 ? -15.243 6.107 -4.417 1.00 94.94 211 ASN A CA 1
ATOM 1630 C C . ASN A 1 211 ? -15.354 4.643 -4.871 1.00 94.94 211 ASN A C 1
ATOM 1632 O O . ASN A 1 211 ? -15.127 4.350 -6.044 1.00 94.94 211 ASN A O 1
ATOM 1636 N N . ALA A 1 212 ? -15.693 3.721 -3.968 1.00 96.31 212 ALA A N 1
ATOM 1637 C CA . ALA A 1 212 ? -15.906 2.318 -4.301 1.00 96.31 212 ALA A CA 1
ATOM 1638 C C . ALA A 1 212 ? -16.978 1.664 -3.427 1.00 96.31 212 ALA A C 1
ATOM 1640 O O . ALA A 1 212 ? -17.342 2.147 -2.356 1.00 96.31 212 ALA A O 1
ATOM 1641 N N . VAL A 1 213 ? -17.469 0.525 -3.903 1.00 96.44 213 VAL A N 1
ATOM 1642 C CA . VAL A 1 213 ? -18.497 -0.283 -3.262 1.00 96.44 213 VAL A CA 1
ATOM 1643 C C . VAL A 1 213 ? -17.850 -1.492 -2.597 1.00 96.44 213 VAL A C 1
ATOM 1645 O O . VAL A 1 213 ? -17.323 -2.380 -3.264 1.00 96.44 213 VAL A O 1
ATOM 1648 N N . ILE A 1 214 ? -17.971 -1.576 -1.276 1.00 96.19 214 ILE A N 1
ATOM 1649 C CA . ILE A 1 214 ? -17.756 -2.825 -0.541 1.00 96.19 214 ILE A CA 1
ATOM 1650 C C . ILE A 1 214 ? -19.117 -3.487 -0.327 1.00 96.19 214 ILE A C 1
ATOM 1652 O O . ILE A 1 214 ? -20.051 -2.867 0.198 1.00 96.19 214 ILE A O 1
ATOM 1656 N N . GLN A 1 215 ? -19.237 -4.746 -0.753 1.00 95.25 215 GLN A N 1
ATOM 1657 C CA . GLN A 1 215 ? -20.490 -5.486 -0.647 1.00 95.25 215 GLN A CA 1
ATOM 1658 C C . GLN A 1 215 ? -20.912 -5.670 0.813 1.00 95.25 215 GLN A C 1
ATOM 1660 O O . GLN A 1 215 ? -20.090 -5.791 1.722 1.00 95.25 215 GLN A O 1
ATOM 1665 N N . ASP A 1 216 ? -22.226 -5.698 1.030 1.00 94.88 216 ASP A N 1
ATOM 1666 C CA . ASP A 1 216 ? -22.787 -6.080 2.323 1.00 94.88 216 ASP A CA 1
ATOM 1667 C C . ASP A 1 216 ? -22.330 -7.491 2.705 1.00 94.88 216 ASP A C 1
ATOM 1669 O O . ASP A 1 216 ? -22.138 -8.336 1.833 1.00 94.88 216 ASP A O 1
ATOM 1673 N N . GLN A 1 217 ? -22.152 -7.745 3.998 1.00 95.31 217 GLN A N 1
ATOM 1674 C CA . GLN A 1 217 ? -21.530 -8.981 4.457 1.00 95.31 217 GLN A CA 1
ATOM 1675 C C . GLN A 1 217 ? -22.176 -9.546 5.716 1.00 95.31 217 GLN A C 1
ATOM 1677 O O . GLN A 1 217 ? -22.696 -8.808 6.555 1.00 95.31 217 GLN A O 1
ATOM 1682 N N . VAL A 1 218 ? -22.085 -10.865 5.845 1.00 95.69 218 VAL A N 1
ATOM 1683 C CA . VAL A 1 218 ? -22.271 -11.602 7.094 1.00 95.69 218 VAL A CA 1
ATOM 1684 C C . VAL A 1 218 ? -20.971 -12.351 7.356 1.00 95.69 218 VAL A C 1
ATOM 1686 O O . VAL A 1 218 ? -20.477 -13.054 6.477 1.00 95.69 218 VAL A O 1
ATOM 1689 N N . ALA A 1 219 ? -20.412 -12.174 8.548 1.00 95.00 219 ALA A N 1
ATOM 1690 C CA . ALA A 1 219 ? -19.230 -12.891 9.001 1.00 95.00 219 ALA A CA 1
ATOM 1691 C C . ALA A 1 219 ? -19.544 -13.590 10.323 1.00 95.00 219 ALA A C 1
ATOM 1693 O O . ALA A 1 219 ? -20.273 -13.043 11.151 1.00 95.00 219 ALA A O 1
ATOM 1694 N N . PHE A 1 220 ? -19.023 -14.799 10.489 1.00 94.81 220 PHE A N 1
ATOM 1695 C CA . PHE A 1 220 ? -19.203 -15.629 11.679 1.00 94.81 220 PHE A CA 1
ATOM 1696 C C . PHE A 1 220 ? -17.960 -16.488 11.894 1.00 94.81 220 PHE A C 1
ATOM 1698 O O . PHE A 1 220 ? -17.218 -16.759 10.944 1.00 94.81 220 PHE A O 1
ATOM 1705 N N . THR A 1 221 ? -17.727 -16.914 13.131 1.00 94.12 221 THR A N 1
ATOM 1706 C CA . THR A 1 221 ? -16.563 -17.743 13.465 1.00 94.12 221 THR A CA 1
ATOM 1707 C C . THR A 1 221 ? -16.806 -19.227 13.192 1.00 94.12 221 THR A C 1
ATOM 1709 O O . THR A 1 221 ? -17.947 -19.703 13.129 1.00 94.12 221 THR A O 1
ATOM 1712 N N . VAL A 1 222 ? -15.723 -19.996 13.080 1.00 91.69 222 VAL A N 1
ATOM 1713 C CA . VAL A 1 222 ? -15.772 -21.464 13.005 1.00 91.69 222 VAL A CA 1
ATOM 1714 C C . VAL A 1 222 ? -16.484 -22.051 14.233 1.00 91.69 222 VAL A C 1
ATOM 1716 O O . VAL A 1 222 ? -17.306 -22.962 14.095 1.00 91.69 222 VAL A O 1
ATOM 1719 N N . ALA A 1 223 ? -16.260 -21.488 15.426 1.00 92.56 223 ALA A N 1
ATOM 1720 C CA . ALA A 1 223 ? -16.967 -21.899 16.638 1.00 92.56 223 ALA A CA 1
ATOM 1721 C C . ALA A 1 223 ? -18.485 -21.658 16.560 1.00 92.56 223 ALA A C 1
ATOM 1723 O O . ALA A 1 223 ? -19.272 -22.523 16.958 1.00 92.56 223 ALA A O 1
ATOM 1724 N N . GLU A 1 224 ? -18.920 -20.513 16.025 1.00 93.62 224 GLU A N 1
ATOM 1725 C CA . GLU A 1 224 ? -20.344 -20.213 15.829 1.00 93.62 224 GLU A CA 1
ATOM 1726 C C . GLU A 1 224 ? -20.990 -21.178 14.833 1.00 93.62 224 GLU A C 1
ATOM 1728 O O . GLU A 1 224 ? -22.082 -21.695 15.094 1.00 93.62 224 GLU A O 1
ATOM 1733 N N . TRP A 1 225 ? -20.287 -21.479 13.737 1.00 94.19 225 TRP A N 1
ATOM 1734 C CA . TRP A 1 225 ? -20.723 -22.455 12.743 1.00 94.19 225 TRP A CA 1
ATOM 1735 C C . TRP A 1 225 ? -20.899 -23.854 13.341 1.00 94.19 225 TRP A C 1
ATOM 1737 O O . TRP A 1 225 ? -21.937 -24.483 13.141 1.00 94.19 225 TRP A O 1
ATOM 1747 N N . HIS A 1 226 ? -19.928 -24.337 14.121 1.00 92.06 226 HIS A N 1
ATOM 1748 C CA . HIS A 1 226 ? -20.015 -25.652 14.757 1.00 92.06 226 HIS A CA 1
ATOM 1749 C C . HIS A 1 226 ? -21.086 -25.725 15.848 1.00 92.06 226 HIS A C 1
ATOM 1751 O O . HIS A 1 226 ? -21.722 -26.768 16.017 1.00 92.06 226 HIS A O 1
ATOM 1757 N N . ALA A 1 227 ? -21.305 -24.635 16.584 1.00 94.12 227 ALA A N 1
ATOM 1758 C CA . ALA A 1 227 ? -22.291 -24.604 17.652 1.00 94.12 227 ALA A CA 1
ATOM 1759 C C . ALA A 1 227 ? -23.732 -24.500 17.128 1.00 94.12 227 ALA A C 1
ATOM 1761 O O . ALA A 1 227 ? -24.636 -25.105 17.712 1.00 94.12 227 ALA A O 1
ATOM 1762 N N . LYS A 1 228 ? -23.975 -23.685 16.089 1.00 94.44 228 LYS A N 1
ATOM 1763 C CA . LYS A 1 228 ? -25.330 -23.308 15.642 1.00 94.44 228 LYS A CA 1
ATOM 1764 C C . LYS A 1 228 ? -25.421 -23.089 14.117 1.00 94.44 228 LYS A C 1
ATOM 1766 O O . LYS A 1 228 ? -25.787 -21.991 13.689 1.00 94.44 228 LYS A O 1
ATOM 1771 N N . PRO A 1 229 ? -25.187 -24.120 13.287 1.00 93.44 229 PRO A N 1
ATOM 1772 C CA . PRO A 1 229 ? -25.166 -23.966 11.831 1.00 93.44 229 PRO A CA 1
ATOM 1773 C C . PRO A 1 229 ? -26.504 -23.456 11.268 1.00 93.44 229 PRO A C 1
ATOM 1775 O O . PRO A 1 229 ? -26.518 -22.515 10.482 1.00 93.44 229 PRO A O 1
ATOM 1778 N N . ASP A 1 230 ? -27.643 -23.980 11.737 1.00 93.88 230 ASP A N 1
ATOM 1779 C CA . ASP A 1 230 ? -28.973 -23.558 11.261 1.00 93.88 230 ASP A CA 1
ATOM 1780 C C . ASP A 1 230 ? -29.269 -22.073 11.538 1.00 93.88 230 ASP A C 1
ATOM 1782 O O . ASP A 1 230 ? -29.929 -21.406 10.743 1.00 93.88 230 ASP A O 1
ATOM 1786 N N . ALA A 1 231 ? -28.767 -21.536 12.657 1.00 94.06 231 ALA A N 1
ATOM 1787 C CA . ALA A 1 231 ? -28.941 -20.125 12.999 1.00 94.06 231 ALA A CA 1
ATOM 1788 C C . ALA A 1 231 ? -28.109 -19.223 12.079 1.00 94.06 231 ALA A C 1
ATOM 1790 O O . ALA A 1 231 ? -28.602 -18.189 11.630 1.00 94.06 231 ALA A O 1
ATOM 1791 N N . VAL A 1 232 ? -26.877 -19.639 11.764 1.00 93.50 232 VAL A N 1
ATOM 1792 C CA . VAL A 1 232 ? -26.003 -18.943 10.811 1.00 93.50 232 VAL A CA 1
ATOM 1793 C C . VAL A 1 232 ? -26.639 -18.928 9.420 1.00 93.50 232 VAL A C 1
ATOM 1795 O O . VAL A 1 232 ? -26.774 -17.862 8.821 1.00 93.50 232 VAL A O 1
ATOM 1798 N N . LEU A 1 233 ? -27.106 -20.080 8.927 1.00 93.69 233 LEU A N 1
ATOM 1799 C CA . LEU A 1 233 ? -27.778 -20.177 7.625 1.00 93.69 233 LEU A CA 1
ATOM 1800 C C . LEU A 1 233 ? -29.042 -19.311 7.570 1.00 93.69 233 LEU A C 1
ATOM 1802 O O . LEU A 1 233 ? -29.264 -18.602 6.585 1.00 93.69 233 LEU A O 1
ATOM 1806 N N . GLY A 1 234 ? -29.849 -19.332 8.636 1.00 92.25 234 GLY A N 1
ATOM 1807 C CA . GLY A 1 234 ? -31.036 -18.489 8.760 1.00 92.25 234 GLY A CA 1
ATOM 1808 C C . GLY A 1 234 ? -30.700 -17.001 8.694 1.00 92.25 234 GLY A C 1
ATOM 1809 O O . GLY A 1 234 ? -31.345 -16.269 7.948 1.00 92.25 234 GLY A O 1
ATOM 1810 N N . TRP A 1 235 ? -29.651 -16.568 9.397 1.00 93.00 235 TRP A N 1
ATOM 1811 C CA . TRP A 1 235 ? -29.208 -15.174 9.396 1.00 93.00 235 TRP A CA 1
ATOM 1812 C C . TRP A 1 235 ? -28.713 -14.713 8.019 1.00 93.00 235 TRP A C 1
ATOM 1814 O O . TRP A 1 235 ? -29.118 -13.651 7.543 1.00 93.00 235 TRP A O 1
ATOM 1824 N N . VAL A 1 236 ? -27.894 -15.523 7.341 1.00 93.88 236 VAL A N 1
ATOM 1825 C CA . VAL A 1 236 ? -27.412 -15.227 5.980 1.00 93.88 236 VAL A CA 1
ATOM 1826 C C . VAL A 1 236 ? -28.587 -15.126 4.999 1.00 93.88 236 VAL A C 1
ATOM 1828 O O . VAL A 1 236 ? -28.665 -14.174 4.220 1.00 93.88 236 VAL A O 1
ATOM 1831 N N . THR A 1 237 ? -29.533 -16.066 5.072 1.00 91.62 237 THR A N 1
ATOM 1832 C CA . THR A 1 237 ? -30.711 -16.096 4.189 1.00 91.62 237 THR A CA 1
ATOM 1833 C C . THR A 1 237 ? -31.637 -14.907 4.447 1.00 91.62 237 THR A C 1
ATOM 1835 O O . THR A 1 237 ? -32.094 -14.265 3.504 1.00 91.62 237 THR A O 1
ATOM 1838 N N . GLU A 1 238 ? -31.879 -14.558 5.713 1.00 93.50 238 GLU A N 1
ATOM 1839 C CA . GLU A 1 238 ? -32.665 -13.378 6.090 1.00 93.50 238 GLU A CA 1
ATOM 1840 C C . GLU A 1 238 ? -32.013 -12.085 5.585 1.00 93.50 238 GLU A C 1
ATOM 1842 O O . GLU A 1 238 ? -32.701 -11.176 5.115 1.00 93.50 238 GLU A O 1
ATOM 1847 N N . ARG A 1 239 ? -30.678 -12.006 5.643 1.00 94.25 239 ARG A N 1
ATOM 1848 C CA . ARG A 1 239 ? -29.936 -10.812 5.237 1.00 94.25 239 ARG A CA 1
ATOM 1849 C C . ARG A 1 239 ? -29.918 -10.613 3.723 1.00 94.25 239 ARG A C 1
ATOM 1851 O O . ARG A 1 239 ? -30.062 -9.478 3.259 1.00 94.25 239 ARG A O 1
ATOM 1858 N N . PHE A 1 240 ? -29.710 -11.681 2.953 1.00 93.94 240 PHE A N 1
ATOM 1859 C CA . PHE A 1 240 ? -29.443 -11.568 1.517 1.00 93.94 240 PHE A CA 1
ATOM 1860 C C . PHE A 1 240 ? -30.586 -12.010 0.600 1.00 93.94 240 PHE A C 1
ATOM 1862 O O . PHE A 1 240 ? -30.600 -11.572 -0.558 1.00 93.94 240 PHE A O 1
ATOM 1869 N N . GLY A 1 241 ? -31.564 -12.764 1.106 1.00 90.56 241 GLY A N 1
ATOM 1870 C CA . GLY A 1 241 ? -32.664 -13.319 0.317 1.00 90.56 241 GLY A CA 1
ATOM 1871 C C . GLY A 1 241 ? -32.173 -14.333 -0.718 1.00 90.56 241 GLY A C 1
ATOM 1872 O O . GLY A 1 241 ? -31.230 -15.071 -0.459 1.00 90.56 241 GLY A O 1
ATOM 1873 N N . ASP A 1 242 ? -32.776 -14.320 -1.909 1.00 89.19 242 ASP A N 1
ATOM 1874 C CA . ASP A 1 242 ? -32.504 -15.281 -2.996 1.00 89.19 242 ASP A CA 1
ATOM 1875 C C . ASP A 1 242 ? -31.329 -14.875 -3.912 1.00 89.19 242 ASP A C 1
ATOM 1877 O O . ASP A 1 242 ? -31.212 -15.344 -5.044 1.00 89.19 242 ASP A O 1
ATOM 1881 N N . ARG A 1 243 ? -30.481 -13.935 -3.481 1.00 91.75 243 ARG A N 1
ATOM 1882 C CA . ARG A 1 243 ? -29.325 -13.495 -4.278 1.00 91.75 243 ARG A CA 1
ATOM 1883 C C . ARG A 1 243 ? -28.226 -14.550 -4.231 1.00 91.75 243 ARG A C 1
ATOM 1885 O O . ARG A 1 243 ? -27.934 -15.064 -3.158 1.00 91.75 243 ARG A O 1
ATOM 1892 N N . ASN A 1 244 ? -27.565 -14.796 -5.363 1.00 93.12 244 ASN A N 1
ATOM 1893 C CA . ASN A 1 244 ? -26.372 -15.641 -5.381 1.00 93.12 244 ASN A CA 1
ATOM 1894 C C . ASN A 1 244 ? -25.271 -15.013 -4.525 1.00 93.12 244 ASN A C 1
ATOM 1896 O O . ASN A 1 244 ? -25.066 -13.794 -4.537 1.00 93.12 244 ASN A O 1
ATOM 1900 N N . LEU A 1 245 ? -24.574 -15.863 -3.785 1.00 95.38 245 LEU A N 1
ATOM 1901 C CA . LEU A 1 245 ? -23.591 -15.472 -2.788 1.00 95.38 245 LEU A CA 1
ATOM 1902 C C . LEU A 1 245 ? -22.194 -15.944 -3.178 1.00 95.38 245 LEU A C 1
ATOM 1904 O O . LEU A 1 245 ? -22.013 -16.839 -4.002 1.00 95.38 245 LEU A O 1
ATOM 1908 N N . VAL A 1 246 ? -21.206 -15.350 -2.533 1.00 94.75 246 VAL A N 1
ATOM 1909 C CA . VAL A 1 246 ? -19.841 -15.845 -2.470 1.00 94.75 246 VAL A CA 1
ATOM 1910 C C . VAL A 1 246 ? -19.504 -16.142 -1.013 1.00 94.75 246 VAL A C 1
ATOM 1912 O O . VAL A 1 246 ? -19.796 -15.336 -0.127 1.00 94.75 246 VAL A O 1
ATOM 1915 N N . VAL A 1 247 ? -18.922 -17.315 -0.765 1.00 94.94 247 VAL A N 1
ATOM 1916 C CA . VAL A 1 247 ? -18.442 -17.737 0.557 1.00 94.94 247 VAL A CA 1
ATOM 1917 C C . VAL A 1 247 ? -16.922 -17.763 0.505 1.00 94.94 247 VAL A C 1
ATOM 1919 O O . VAL A 1 247 ? -16.348 -18.497 -0.295 1.00 94.94 247 VAL A O 1
ATOM 1922 N N . ARG A 1 248 ? -16.273 -16.938 1.324 1.00 93.12 248 ARG A N 1
ATOM 1923 C CA . ARG A 1 248 ? -14.829 -16.685 1.282 1.00 93.12 248 ARG A CA 1
ATOM 1924 C C . ARG A 1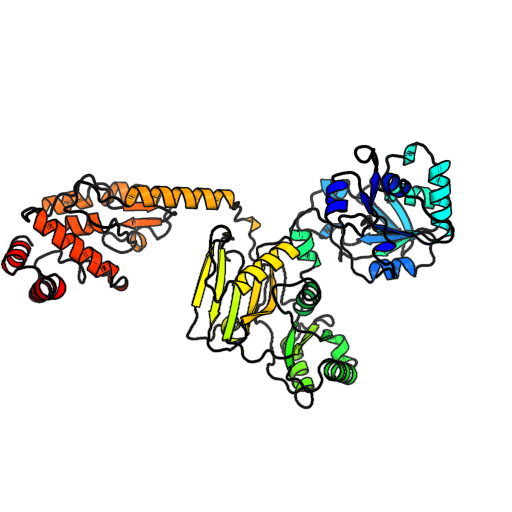 248 ? -14.190 -16.986 2.623 1.00 93.12 248 ARG A C 1
ATOM 1926 O O . ARG A 1 248 ? -14.801 -16.781 3.678 1.00 93.12 248 ARG A O 1
ATOM 1933 N N . SER A 1 249 ? -12.933 -17.399 2.569 1.00 90.81 249 SER A N 1
ATOM 1934 C CA . SER A 1 249 ? -12.087 -17.479 3.749 1.00 90.81 249 SER A CA 1
ATOM 1935 C C . SER A 1 249 ? -11.820 -16.100 4.355 1.00 90.81 249 SER A C 1
ATOM 1937 O O . SER A 1 249 ? -11.691 -15.100 3.640 1.00 90.81 249 SER A O 1
ATOM 1939 N N . SER A 1 250 ? -11.737 -16.042 5.681 1.00 90.06 250 SER A N 1
ATOM 1940 C CA . SER A 1 250 ? -11.352 -14.843 6.430 1.00 90.06 250 SER A CA 1
ATOM 1941 C C . SER A 1 250 ? -10.601 -15.232 7.709 1.00 90.06 250 SER A C 1
ATOM 1943 O O . SER A 1 250 ? -10.932 -14.786 8.810 1.00 90.06 250 SER A O 1
ATOM 1945 N N . ALA A 1 251 ? -9.610 -16.110 7.564 1.00 84.81 251 ALA A N 1
ATOM 1946 C CA . ALA A 1 251 ? -8.804 -16.596 8.678 1.00 84.81 251 ALA A CA 1
ATOM 1947 C C . ALA A 1 251 ? -7.805 -15.529 9.159 1.00 84.81 251 ALA A C 1
ATOM 1949 O O . ALA A 1 251 ? -7.282 -14.743 8.368 1.00 84.81 251 ALA A O 1
ATOM 1950 N N . ARG A 1 252 ? -7.467 -15.534 10.454 1.00 79.75 252 ARG A N 1
ATOM 1951 C CA . ARG A 1 252 ? -6.477 -14.598 11.034 1.00 79.75 252 ARG A CA 1
ATOM 1952 C C . ARG A 1 252 ? -5.073 -14.805 10.470 1.00 79.75 252 ARG A C 1
ATOM 1954 O O . ARG A 1 252 ? -4.257 -13.893 10.457 1.00 79.75 252 ARG A O 1
ATOM 1961 N N . SER A 1 253 ? -4.802 -16.030 10.035 1.00 73.06 253 SER A N 1
ATOM 1962 C CA . SER A 1 253 ? -3.547 -16.439 9.405 1.00 73.06 253 SER A CA 1
ATOM 1963 C C . SER A 1 253 ? -3.403 -15.982 7.947 1.00 73.06 253 SER A C 1
ATOM 1965 O O . SER A 1 253 ? -2.313 -16.096 7.392 1.00 73.06 253 SER A O 1
ATOM 1967 N N . GLU A 1 254 ? -4.481 -15.500 7.318 1.00 71.31 254 GLU A N 1
ATOM 1968 C CA . GLU A 1 254 ? -4.492 -15.125 5.899 1.00 71.31 254 GLU A CA 1
ATOM 1969 C C . GLU A 1 254 ? -3.882 -13.733 5.670 1.00 71.31 254 GLU A C 1
ATOM 1971 O O . GLU A 1 254 ? -3.019 -13.563 4.802 1.00 71.31 254 GLU A O 1
ATOM 1976 N N . ASP A 1 255 ? -4.283 -12.766 6.502 1.00 68.69 255 ASP A N 1
ATOM 1977 C CA . ASP A 1 255 ? -3.930 -11.352 6.387 1.00 68.69 255 ASP A CA 1
ATOM 1978 C C . ASP A 1 255 ? -3.166 -10.879 7.633 1.00 68.69 255 ASP A C 1
ATOM 1980 O O . ASP A 1 255 ? -3.734 -10.730 8.715 1.00 68.69 255 ASP A O 1
ATOM 1984 N N . SER A 1 256 ? -1.864 -10.607 7.495 1.00 70.19 256 SER A N 1
ATOM 1985 C CA . SER A 1 256 ? -1.084 -9.948 8.545 1.00 70.19 256 SER A CA 1
ATOM 1986 C C . SER A 1 256 ? -0.031 -9.002 7.968 1.00 70.19 256 SER A C 1
ATOM 1988 O O . SER A 1 256 ? 0.403 -9.137 6.827 1.00 70.19 256 SER A O 1
ATOM 1990 N N . PHE A 1 257 ? 0.439 -8.064 8.790 1.00 67.44 257 PHE A N 1
ATOM 1991 C CA . PHE A 1 257 ? 1.540 -7.162 8.430 1.00 67.44 257 PHE A CA 1
ATOM 1992 C C . PHE A 1 257 ? 2.900 -7.864 8.289 1.00 67.44 257 PHE A C 1
ATOM 1994 O O . PHE A 1 257 ? 3.821 -7.285 7.724 1.00 67.44 257 PHE A O 1
ATOM 2001 N N . LEU A 1 258 ? 3.054 -9.074 8.836 1.00 60.81 258 LEU A N 1
ATOM 2002 C CA . LEU A 1 258 ? 4.328 -9.806 8.858 1.00 60.81 258 LEU A CA 1
ATOM 2003 C C . LEU A 1 258 ? 4.389 -10.928 7.817 1.00 60.81 258 LEU A C 1
ATOM 2005 O O . LEU A 1 258 ? 5.473 -11.360 7.437 1.00 60.81 258 LEU A O 1
ATOM 2009 N N . ALA A 1 259 ? 3.232 -11.425 7.390 1.00 61.38 259 ALA A N 1
ATOM 2010 C CA . ALA A 1 259 ? 3.094 -12.488 6.411 1.00 61.38 259 ALA A CA 1
ATOM 2011 C C . ALA A 1 259 ? 1.715 -12.407 5.745 1.00 61.38 259 ALA A C 1
ATOM 2013 O O . ALA A 1 259 ? 0.710 -12.176 6.420 1.00 61.38 259 ALA A O 1
ATOM 2014 N N . SER A 1 260 ? 1.668 -12.653 4.439 1.00 61.41 260 SER A N 1
ATOM 2015 C CA . SER A 1 260 ? 0.424 -12.860 3.697 1.00 61.41 260 SER A CA 1
ATOM 2016 C C . SER A 1 260 ? 0.387 -14.297 3.188 1.00 61.41 260 SER A C 1
ATOM 2018 O O . SER A 1 260 ? 1.382 -14.783 2.647 1.00 61.41 260 SER A O 1
ATOM 2020 N N . ASN A 1 261 ? -0.752 -14.967 3.367 1.00 64.44 261 ASN A N 1
ATOM 2021 C CA . ASN A 1 261 ? -1.039 -16.271 2.767 1.00 64.44 261 ASN A CA 1
ATOM 2022 C C . ASN A 1 261 ? -2.175 -16.135 1.739 1.00 64.44 261 ASN A C 1
ATOM 2024 O O . ASN A 1 261 ? -3.181 -16.845 1.803 1.00 64.44 261 ASN A O 1
ATOM 2028 N N . ALA A 1 262 ? -2.039 -15.164 0.829 1.00 58.41 262 ALA A N 1
ATOM 2029 C CA . ALA A 1 262 ? -3.018 -14.896 -0.221 1.00 58.41 262 ALA A CA 1
ATOM 2030 C C . ALA A 1 262 ? -3.296 -16.157 -1.058 1.00 58.41 262 ALA A C 1
ATOM 2032 O O . ALA A 1 262 ? -2.371 -16.856 -1.470 1.00 58.41 262 ALA A O 1
ATOM 2033 N N . GLY A 1 263 ? -4.578 -16.461 -1.284 1.00 59.97 263 GLY A N 1
ATOM 2034 C CA . GLY A 1 263 ? -5.001 -17.667 -2.008 1.00 59.97 263 GLY A CA 1
ATOM 2035 C C . GLY A 1 263 ? -4.755 -18.984 -1.258 1.00 59.97 263 GLY A C 1
ATOM 2036 O O . GLY A 1 263 ? -4.867 -20.054 -1.851 1.00 59.97 263 GLY A O 1
ATOM 2037 N N . GLY A 1 264 ? -4.414 -18.934 0.035 1.00 68.94 264 GLY A N 1
ATOM 2038 C CA . GLY A 1 264 ? -4.110 -20.123 0.836 1.00 68.94 264 GLY A CA 1
ATOM 2039 C C . GLY A 1 264 ? -5.323 -20.978 1.221 1.00 68.94 264 GLY A C 1
ATOM 2040 O O . GLY A 1 264 ? -5.138 -22.113 1.660 1.00 68.94 264 GLY A O 1
ATOM 2041 N N . TYR A 1 265 ? -6.542 -20.454 1.061 1.00 80.81 265 TYR A N 1
ATOM 2042 C CA . TYR A 1 265 ? -7.794 -21.090 1.475 1.00 80.81 265 TYR A CA 1
ATOM 2043 C C . TYR A 1 265 ? -8.863 -21.003 0.381 1.00 80.81 265 TYR A C 1
ATOM 2045 O O . TYR A 1 265 ? -8.817 -20.131 -0.488 1.00 80.81 265 TYR A O 1
ATOM 2053 N N . ASP A 1 266 ? -9.843 -21.909 0.435 1.00 82.88 266 ASP A N 1
ATOM 2054 C CA . ASP A 1 266 ? -10.881 -22.012 -0.592 1.00 82.88 266 ASP A CA 1
ATOM 2055 C C . ASP A 1 266 ? -11.858 -20.828 -0.515 1.00 82.88 266 ASP A C 1
ATOM 2057 O O . ASP A 1 266 ? -12.289 -20.404 0.561 1.00 82.88 266 ASP A O 1
ATOM 2061 N N . SER A 1 267 ? -12.290 -20.361 -1.686 1.00 86.81 267 SER A N 1
ATOM 2062 C CA . SER A 1 267 ? -13.497 -19.552 -1.863 1.00 86.81 267 SER A CA 1
ATOM 2063 C C . SER A 1 267 ? -14.474 -20.306 -2.767 1.00 86.81 267 SER A C 1
ATOM 2065 O O . SER A 1 267 ? -14.079 -21.068 -3.650 1.00 86.81 267 SER A O 1
ATOM 2067 N N . VAL A 1 268 ? -15.772 -20.167 -2.502 1.00 89.94 268 VAL A N 1
ATOM 2068 C CA . VAL A 1 268 ? -16.835 -20.808 -3.283 1.00 89.94 268 VAL A CA 1
ATOM 2069 C C . VAL A 1 268 ? -17.721 -19.719 -3.868 1.00 89.94 268 VAL A C 1
ATOM 2071 O O . VAL A 1 268 ? -18.455 -19.035 -3.150 1.00 89.94 268 VAL A O 1
ATOM 2074 N N . LEU A 1 269 ? -17.624 -19.559 -5.186 1.00 91.31 269 LEU A N 1
ATOM 2075 C CA . LEU A 1 269 ? -18.368 -18.568 -5.954 1.00 91.31 269 LEU A CA 1
ATOM 2076 C C . LEU A 1 269 ? -19.774 -19.062 -6.322 1.00 91.31 269 LEU A C 1
ATOM 2078 O O . LEU A 1 269 ? -20.029 -20.264 -6.407 1.00 91.31 269 LEU A O 1
ATOM 2082 N N . ASN A 1 270 ? -20.662 -18.110 -6.625 1.00 90.25 270 ASN A N 1
ATOM 2083 C CA . ASN A 1 270 ? -21.981 -18.344 -7.222 1.00 90.25 270 ASN A CA 1
ATOM 2084 C C . ASN A 1 270 ? -22.857 -19.367 -6.463 1.00 90.25 270 ASN A C 1
ATOM 2086 O O . ASN A 1 270 ? -23.459 -20.269 -7.049 1.00 90.25 270 ASN A O 1
ATOM 2090 N N . VAL A 1 271 ? -22.914 -19.221 -5.142 1.00 92.62 271 VAL A N 1
ATOM 2091 C CA . VAL A 1 271 ? -23.628 -20.108 -4.224 1.00 92.62 271 VAL A CA 1
ATOM 2092 C C . VAL A 1 271 ? -25.099 -19.714 -4.135 1.00 92.62 271 VAL A C 1
ATOM 2094 O O . VAL A 1 271 ? -25.424 -18.590 -3.755 1.00 92.62 271 VAL A O 1
ATOM 2097 N N . ASP A 1 272 ? -25.991 -20.658 -4.434 1.00 91.88 272 ASP A N 1
ATOM 2098 C CA . ASP A 1 272 ? -27.426 -20.517 -4.172 1.00 91.88 272 ASP A CA 1
ATOM 2099 C C . ASP A 1 272 ? -27.685 -20.611 -2.651 1.00 91.88 272 ASP A C 1
ATOM 2101 O O . ASP A 1 272 ? -27.394 -21.662 -2.057 1.00 91.88 272 ASP A O 1
ATOM 2105 N N . PRO A 1 273 ? -28.234 -19.562 -2.004 1.00 88.56 273 PRO A N 1
ATOM 2106 C CA . PRO A 1 273 ? -28.510 -19.568 -0.570 1.00 88.56 273 PRO A CA 1
ATOM 2107 C C . PRO A 1 273 ? -29.459 -20.694 -0.136 1.00 88.56 273 PRO A C 1
ATOM 2109 O O . PRO A 1 273 ? -29.333 -21.187 0.984 1.00 88.56 273 PRO A O 1
ATOM 2112 N N . ALA A 1 274 ? -30.368 -21.146 -1.008 1.00 85.38 274 ALA A N 1
ATOM 2113 C CA . ALA A 1 274 ? -31.363 -22.160 -0.662 1.00 85.38 274 ALA A CA 1
ATOM 2114 C C . ALA A 1 274 ? -30.792 -23.586 -0.622 1.00 85.38 274 ALA A C 1
ATOM 2116 O O . ALA A 1 274 ? -31.243 -24.405 0.179 1.00 85.38 274 ALA A O 1
ATOM 2117 N N . ASN A 1 275 ? -29.822 -23.896 -1.490 1.00 86.31 275 ASN A N 1
ATOM 2118 C CA . ASN A 1 275 ? -29.387 -25.279 -1.728 1.00 86.31 275 ASN A CA 1
ATOM 2119 C C . ASN A 1 275 ? -27.878 -25.509 -1.557 1.00 86.31 275 ASN A C 1
ATOM 2121 O O . ASN A 1 275 ? -27.476 -26.640 -1.300 1.00 86.31 275 ASN A O 1
ATOM 2125 N N . GLY A 1 276 ? -27.045 -24.475 -1.707 1.00 90.00 276 GLY A N 1
ATOM 2126 C CA . GLY A 1 276 ? -25.583 -24.609 -1.754 1.00 90.00 276 GLY A CA 1
ATOM 2127 C C . GLY A 1 276 ? -24.837 -24.023 -0.555 1.00 90.00 276 GLY A C 1
ATOM 2128 O O . GLY A 1 276 ? -23.666 -24.343 -0.357 1.00 90.00 276 GLY A O 1
ATOM 2129 N N . LEU A 1 277 ? -25.484 -23.183 0.261 1.00 92.81 277 LEU A N 1
ATOM 2130 C CA . LEU A 1 277 ? -24.797 -22.400 1.296 1.00 92.81 277 LEU A CA 1
ATOM 2131 C C . LEU A 1 277 ? -24.102 -23.258 2.359 1.00 92.81 277 LEU A C 1
ATOM 2133 O O . LEU A 1 277 ? -22.944 -23.011 2.684 1.00 92.81 277 LEU A O 1
ATOM 2137 N N . ALA A 1 278 ? -24.779 -24.282 2.881 1.00 93.94 278 ALA A N 1
ATOM 2138 C CA . ALA A 1 278 ? -24.211 -25.133 3.926 1.00 93.94 278 ALA A CA 1
ATOM 2139 C C . ALA A 1 278 ? -22.971 -25.906 3.445 1.00 93.94 278 ALA A C 1
ATOM 2141 O O . ALA A 1 278 ? -21.986 -26.014 4.175 1.00 93.94 278 ALA A O 1
ATOM 2142 N N . GLU A 1 279 ? -23.007 -26.418 2.211 1.00 94.00 279 GLU A N 1
ATOM 2143 C CA . GLU A 1 279 ? -21.882 -27.133 1.602 1.00 94.00 279 GLU A CA 1
ATOM 2144 C C . GLU A 1 279 ? -20.715 -26.184 1.310 1.00 94.00 279 GLU A C 1
ATOM 2146 O O . GLU A 1 279 ? -19.568 -26.510 1.613 1.00 94.00 279 GLU A O 1
ATOM 2151 N N . ALA A 1 280 ? -21.009 -24.983 0.804 1.00 94.25 280 ALA A N 1
ATOM 2152 C CA . ALA A 1 280 ? -20.007 -23.956 0.555 1.00 94.25 280 ALA A CA 1
ATOM 2153 C C . ALA A 1 280 ? -19.279 -23.541 1.844 1.00 94.25 280 ALA A C 1
ATOM 2155 O O . ALA A 1 280 ? -18.050 -23.542 1.878 1.00 94.25 280 ALA A O 1
ATOM 2156 N N . VAL A 1 281 ? -20.017 -23.263 2.927 1.00 94.12 281 VAL A N 1
ATOM 2157 C CA . VAL A 1 281 ? -19.425 -22.929 4.235 1.00 94.12 281 VAL A CA 1
ATOM 2158 C C . VAL A 1 281 ? -18.585 -24.088 4.764 1.00 94.12 281 VAL A C 1
ATOM 2160 O O . VAL A 1 281 ? -17.447 -23.877 5.176 1.00 94.12 281 VAL A O 1
ATOM 2163 N N . ALA A 1 282 ? -19.097 -25.321 4.707 1.00 92.06 282 ALA A N 1
ATOM 2164 C CA . ALA A 1 282 ? -18.349 -26.493 5.153 1.00 92.06 282 ALA A CA 1
ATOM 2165 C C . ALA A 1 282 ? -17.039 -26.685 4.371 1.00 92.06 282 ALA A C 1
ATOM 2167 O O . ALA A 1 282 ? -16.024 -27.043 4.967 1.00 92.06 282 ALA A O 1
ATOM 2168 N N . ARG A 1 283 ? -17.044 -26.415 3.059 1.00 92.69 283 ARG A N 1
ATOM 2169 C CA . ARG A 1 283 ? -15.848 -26.480 2.213 1.00 92.69 283 ARG A CA 1
ATOM 2170 C C . ARG A 1 283 ? -14.812 -25.425 2.601 1.00 92.69 283 ARG A C 1
ATOM 2172 O O . ARG A 1 283 ? -13.645 -25.774 2.760 1.00 92.69 283 ARG A O 1
ATOM 2179 N N . VAL A 1 284 ? -15.230 -24.175 2.807 1.00 92.12 284 VAL A N 1
ATOM 2180 C CA . VAL A 1 284 ? -14.320 -23.100 3.242 1.00 92.12 284 VAL A CA 1
ATOM 2181 C C . VAL A 1 284 ? -13.722 -23.418 4.612 1.00 92.12 284 VAL A C 1
ATOM 2183 O O . VAL A 1 284 ? -12.504 -23.392 4.756 1.00 92.12 284 VAL A O 1
ATOM 2186 N N . VAL A 1 285 ? -14.536 -23.826 5.592 1.00 90.19 285 VAL A N 1
ATOM 2187 C CA . VAL A 1 285 ? -14.040 -24.219 6.925 1.00 90.19 285 VAL A CA 1
ATOM 2188 C C . VAL A 1 285 ? -13.065 -25.397 6.833 1.00 90.19 285 VAL A C 1
ATOM 2190 O O . VAL A 1 285 ? -12.033 -25.400 7.498 1.00 90.19 285 VAL A O 1
ATOM 2193 N N . ALA A 1 286 ? -13.345 -26.392 5.985 1.00 89.50 286 ALA A N 1
ATOM 2194 C CA . ALA A 1 286 ? -12.448 -27.530 5.794 1.00 89.50 286 ALA A CA 1
ATOM 2195 C C . ALA A 1 286 ? -11.094 -27.129 5.183 1.00 89.50 286 ALA A C 1
ATOM 2197 O O . ALA A 1 286 ? -10.086 -27.778 5.475 1.00 89.50 286 ALA A O 1
ATOM 2198 N N . SER A 1 287 ? -11.052 -26.063 4.375 1.00 89.00 287 SER A N 1
ATOM 2199 C CA . SER A 1 287 ? -9.811 -25.567 3.769 1.00 89.00 287 SER A CA 1
ATOM 2200 C C . SER A 1 287 ? -8.815 -25.013 4.795 1.00 89.00 287 SER A C 1
ATOM 2202 O O . SER A 1 287 ? -7.614 -25.061 4.551 1.00 89.00 287 SER A O 1
ATOM 2204 N N . TYR A 1 288 ? -9.278 -24.604 5.984 1.00 85.44 288 TYR A N 1
ATOM 2205 C CA . TYR A 1 288 ? -8.413 -24.164 7.090 1.00 85.44 288 TYR A CA 1
ATOM 2206 C C . TYR A 1 288 ? -7.572 -25.312 7.686 1.00 85.44 288 TYR A C 1
ATOM 2208 O O . TYR A 1 288 ? -6.588 -25.088 8.396 1.00 85.44 288 TYR A O 1
ATOM 2216 N N . GLY A 1 289 ? -7.925 -26.566 7.379 1.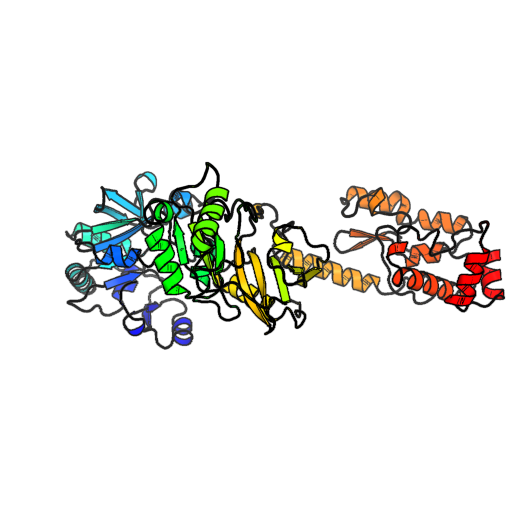00 77.56 289 GLY A N 1
ATOM 2217 C CA . GLY A 1 289 ? -7.193 -27.756 7.801 1.00 77.56 289 GLY A CA 1
ATOM 2218 C C . GLY A 1 289 ? -7.219 -27.997 9.316 1.00 77.56 289 GLY A C 1
ATOM 2219 O O . GLY A 1 289 ? -8.073 -27.501 10.045 1.00 77.56 289 GLY A O 1
ATOM 2220 N N . GLY A 1 290 ? -6.260 -28.785 9.817 1.00 64.31 290 GLY A N 1
ATOM 2221 C CA . GLY A 1 290 ? -6.128 -29.100 11.251 1.00 64.31 290 GLY A CA 1
ATOM 2222 C C . GLY A 1 290 ? -5.604 -27.950 12.123 1.00 64.31 290 GLY A C 1
ATOM 2223 O O . GLY A 1 290 ? -5.309 -28.176 13.294 1.00 64.31 290 GLY A O 1
ATOM 2224 N N . MET A 1 291 ? -5.441 -26.757 11.544 1.00 57.91 291 MET A N 1
ATOM 2225 C CA . MET A 1 291 ? -4.989 -25.533 12.209 1.00 57.91 291 MET A CA 1
ATOM 2226 C C . MET A 1 291 ? -6.100 -24.485 12.343 1.00 57.91 291 MET A C 1
ATOM 2228 O O . MET A 1 291 ? -5.808 -23.392 12.816 1.00 57.91 291 MET A O 1
ATOM 2232 N N . ALA A 1 292 ? -7.339 -24.811 11.954 1.00 64.88 292 ALA A N 1
ATOM 2233 C CA . ALA A 1 292 ? -8.484 -23.924 12.120 1.00 64.88 292 ALA A CA 1
ATOM 2234 C C . ALA A 1 292 ? -8.621 -23.518 13.591 1.00 64.88 292 ALA A C 1
ATOM 2236 O O . ALA A 1 292 ? -8.848 -24.369 14.459 1.00 64.88 292 ALA A O 1
ATOM 2237 N N . ALA A 1 293 ? -8.451 -22.231 13.865 1.00 77.19 293 ALA A N 1
ATOM 2238 C CA . ALA A 1 293 ? -8.706 -21.695 15.183 1.00 77.19 293 ALA A CA 1
ATOM 2239 C C . ALA A 1 293 ? -10.211 -21.436 15.331 1.00 77.19 293 ALA A C 1
ATOM 2241 O O . ALA A 1 293 ? -10.901 -21.097 14.369 1.00 77.19 293 ALA A O 1
ATOM 2242 N N . ASP A 1 294 ? -10.738 -21.604 16.542 1.00 83.62 294 ASP A N 1
ATOM 2243 C CA . ASP A 1 294 ? -12.165 -21.396 16.827 1.00 83.62 294 ASP A CA 1
ATOM 2244 C C . ASP A 1 294 ? -12.637 -19.967 16.485 1.00 83.62 294 ASP A C 1
ATOM 2246 O O . ASP A 1 294 ? -13.826 -19.746 16.238 1.00 83.62 294 ASP A O 1
ATOM 2250 N N . ASP A 1 295 ? -11.708 -19.008 16.460 1.00 85.38 295 ASP A N 1
ATOM 2251 C CA . ASP A 1 295 ? -11.907 -17.597 16.137 1.00 85.38 295 ASP A CA 1
ATOM 2252 C C . ASP A 1 295 ? -11.653 -17.238 14.662 1.00 85.38 295 ASP A C 1
ATOM 2254 O O . ASP A 1 295 ? -11.906 -16.094 14.281 1.00 85.38 295 ASP A O 1
ATOM 2258 N N . ASP A 1 296 ? -11.221 -18.181 13.813 1.00 89.12 296 ASP A N 1
ATOM 2259 C CA . ASP A 1 296 ? -11.170 -17.949 12.367 1.00 89.12 296 ASP A CA 1
ATOM 2260 C C . ASP A 1 296 ? -12.581 -17.686 11.828 1.00 89.12 296 ASP A C 1
ATOM 2262 O O . ASP A 1 296 ? -13.567 -18.286 12.268 1.00 89.12 296 ASP A O 1
ATOM 2266 N N . GLN A 1 297 ? -12.689 -16.775 10.861 1.00 92.88 297 GLN A N 1
ATOM 2267 C CA . GLN A 1 297 ? -13.976 -16.316 10.344 1.00 92.88 297 GLN A CA 1
ATOM 2268 C C . GLN A 1 297 ? -14.237 -16.841 8.936 1.00 92.88 297 GLN A C 1
ATOM 2270 O O . GLN A 1 297 ? -13.319 -17.044 8.143 1.00 92.88 297 GLN A O 1
ATOM 2275 N N . VAL A 1 298 ? -15.512 -17.011 8.603 1.00 94.06 298 VAL A N 1
ATOM 2276 C CA . VAL A 1 298 ? -15.995 -17.183 7.228 1.00 94.06 298 VAL A CA 1
ATOM 2277 C C . VAL A 1 298 ? -16.774 -15.933 6.840 1.00 94.06 298 VAL A C 1
ATOM 2279 O O . VAL A 1 298 ? -17.578 -15.428 7.623 1.00 94.06 298 VAL A O 1
ATOM 2282 N N . LEU A 1 299 ? -16.533 -15.438 5.628 1.00 95.38 299 LEU A N 1
ATOM 2283 C CA . LEU A 1 299 ? -17.168 -14.249 5.071 1.00 95.38 299 LEU A CA 1
ATOM 2284 C C . LEU A 1 299 ? -18.168 -14.646 3.983 1.00 95.38 299 LEU A C 1
ATOM 2286 O O . LEU A 1 299 ? -17.805 -15.332 3.031 1.00 95.38 299 LEU A O 1
ATOM 2290 N N . VAL A 1 300 ? -19.409 -14.171 4.082 1.00 96.50 300 VAL A N 1
ATOM 2291 C CA . VAL A 1 300 ? -20.439 -14.356 3.052 1.00 96.50 300 VAL A CA 1
ATOM 2292 C C . VAL A 1 300 ? -20.902 -13.004 2.523 1.00 96.50 300 VAL A C 1
ATOM 2294 O O . VAL A 1 300 ? -21.303 -12.134 3.300 1.00 96.50 300 VAL A O 1
ATOM 2297 N N . GLN A 1 301 ? -20.863 -12.832 1.201 1.00 96.19 301 GLN A N 1
ATOM 2298 C CA . GLN A 1 301 ? -21.255 -11.601 0.504 1.00 96.19 301 GLN A CA 1
ATOM 2299 C C . GLN A 1 301 ? -22.131 -11.918 -0.718 1.00 96.19 301 GLN A C 1
ATOM 2301 O O . GLN A 1 301 ? -22.062 -13.028 -1.245 1.00 96.19 301 GLN A O 1
ATOM 2306 N N . PRO A 1 302 ? -22.943 -10.970 -1.215 1.00 95.19 302 PRO A N 1
ATOM 2307 C CA . PRO A 1 302 ? -23.531 -11.064 -2.547 1.00 95.19 302 PRO A CA 1
ATOM 2308 C C . PRO A 1 302 ? -22.456 -11.240 -3.625 1.00 95.19 302 PRO A C 1
ATOM 2310 O O . PRO A 1 302 ? -21.436 -10.550 -3.606 1.00 95.19 302 PRO A O 1
ATOM 2313 N N . MET A 1 303 ? -22.706 -12.137 -4.579 1.00 93.12 303 MET A N 1
ATOM 2314 C CA . MET A 1 303 ? -21.845 -12.305 -5.748 1.00 93.12 303 MET A CA 1
ATOM 2315 C C . MET A 1 303 ? -21.945 -11.068 -6.647 1.00 93.12 303 MET A C 1
ATOM 2317 O O . MET A 1 303 ? -23.045 -10.597 -6.946 1.00 93.12 303 MET A O 1
ATOM 2321 N N . ILE A 1 304 ? -20.799 -10.552 -7.092 1.00 91.19 304 ILE A N 1
ATOM 2322 C CA . ILE A 1 304 ? -20.746 -9.466 -8.073 1.00 91.19 304 ILE A CA 1
ATOM 2323 C C . ILE A 1 304 ? -20.941 -10.082 -9.459 1.00 91.19 304 ILE A C 1
ATOM 2325 O O . ILE A 1 304 ? -20.271 -11.049 -9.819 1.00 91.19 304 ILE A O 1
ATOM 2329 N N . CYS A 1 305 ? -21.882 -9.533 -10.220 1.00 85.75 305 CYS A N 1
ATOM 2330 C CA . CYS A 1 305 ? -22.187 -9.957 -11.583 1.00 85.75 305 CYS A CA 1
ATOM 2331 C C . CYS A 1 305 ? -21.652 -8.925 -12.582 1.00 85.75 305 CYS A C 1
ATOM 2333 O O . CYS A 1 305 ? -21.432 -7.778 -12.210 1.00 85.75 305 CYS A O 1
ATOM 2335 N N . ASP A 1 306 ? -21.521 -9.318 -13.853 1.00 88.12 306 ASP A N 1
ATOM 2336 C CA . ASP A 1 306 ? -21.122 -8.414 -14.948 1.00 88.12 306 ASP A CA 1
ATOM 2337 C C . ASP A 1 306 ? -19.748 -7.751 -14.728 1.00 88.12 306 ASP A C 1
ATOM 2339 O O . ASP A 1 306 ? -19.550 -6.568 -15.000 1.00 88.12 306 ASP A O 1
ATOM 2343 N N . VAL A 1 307 ? -18.790 -8.517 -14.194 1.00 91.00 307 VAL A N 1
ATOM 2344 C CA . VAL A 1 307 ? -17.409 -8.060 -14.005 1.00 91.00 307 VAL A CA 1
ATOM 2345 C C . VAL A 1 307 ? -16.722 -7.967 -15.364 1.00 91.00 307 VAL A C 1
ATOM 2347 O O . VAL A 1 307 ? -16.627 -8.953 -16.091 1.00 91.00 307 VAL A O 1
ATOM 2350 N N . ARG A 1 308 ? -16.229 -6.772 -15.694 1.00 91.50 308 ARG A N 1
ATOM 2351 C CA . ARG A 1 308 ? -15.476 -6.489 -16.922 1.00 91.50 308 ARG A CA 1
ATOM 2352 C C . ARG A 1 308 ? -13.972 -6.550 -16.693 1.00 91.50 308 ARG A C 1
ATOM 2354 O O . ARG A 1 308 ? -13.232 -6.945 -17.588 1.00 91.50 308 ARG A O 1
ATOM 2361 N N . ILE A 1 309 ? -13.525 -6.091 -15.526 1.00 91.75 309 ILE A N 1
ATOM 2362 C CA . ILE A 1 309 ? -12.118 -6.093 -15.126 1.00 91.75 309 ILE A CA 1
ATOM 2363 C C . ILE A 1 309 ? -12.039 -6.575 -13.687 1.00 91.75 309 ILE A C 1
ATOM 2365 O O . ILE A 1 309 ? -12.777 -6.095 -12.833 1.00 91.75 309 ILE A O 1
ATOM 2369 N N . SER A 1 310 ? -11.118 -7.474 -13.403 1.00 91.81 310 SER A N 1
ATOM 2370 C CA . SER A 1 310 ? -10.760 -7.904 -12.053 1.00 91.81 310 SER A CA 1
ATOM 2371 C C . SER A 1 310 ? -9.248 -7.859 -11.914 1.00 91.81 310 SER A C 1
ATOM 2373 O O . SER A 1 310 ? -8.521 -7.886 -12.912 1.00 91.81 310 SER A O 1
ATOM 2375 N N . GLY A 1 311 ? -8.760 -7.750 -10.683 1.00 92.19 311 GLY A N 1
ATOM 2376 C CA . GLY A 1 311 ? -7.328 -7.794 -10.459 1.00 92.19 311 GLY A CA 1
ATOM 2377 C C . GLY A 1 311 ? -6.873 -7.412 -9.069 1.00 92.19 311 GLY A C 1
ATOM 2378 O O . GLY A 1 311 ? -7.656 -7.298 -8.125 1.00 92.19 311 GLY A O 1
ATOM 2379 N N . VAL A 1 312 ? -5.562 -7.218 -8.981 1.00 93.56 312 VAL A N 1
ATOM 2380 C CA . VAL A 1 312 ? -4.844 -6.853 -7.766 1.00 93.56 312 VAL A CA 1
ATOM 2381 C C . VAL A 1 312 ? -4.072 -5.569 -8.025 1.00 93.56 312 VAL A C 1
ATOM 2383 O O . VAL A 1 312 ? -3.316 -5.465 -8.995 1.00 93.56 312 VAL A O 1
ATOM 2386 N N . ALA A 1 313 ? -4.270 -4.581 -7.162 1.00 95.50 313 ALA A N 1
ATOM 2387 C CA . ALA A 1 313 ? -3.584 -3.306 -7.202 1.00 95.50 313 ALA A CA 1
ATOM 2388 C C . ALA A 1 313 ? -2.683 -3.151 -5.977 1.00 95.50 313 ALA A C 1
ATOM 2390 O O . ALA A 1 313 ? -3.150 -3.174 -4.840 1.00 95.50 313 ALA A O 1
ATOM 2391 N N . PHE A 1 314 ? -1.397 -2.928 -6.221 1.00 95.12 314 PHE A N 1
ATOM 2392 C CA . PHE A 1 314 ? -0.441 -2.531 -5.198 1.00 95.12 314 PHE A CA 1
ATOM 2393 C C . PHE A 1 314 ? -0.256 -1.020 -5.233 1.00 95.12 314 PHE A C 1
ATOM 2395 O O . PHE A 1 314 ? -0.098 -0.441 -6.309 1.00 95.12 314 PHE A O 1
ATOM 2402 N N . THR A 1 315 ? -0.249 -0.369 -4.075 1.00 93.56 315 THR A N 1
ATOM 2403 C CA . THR A 1 315 ? -0.072 1.091 -3.987 1.00 93.56 315 THR A CA 1
ATOM 2404 C C . THR A 1 315 ? 1.389 1.532 -3.842 1.00 93.56 315 THR A C 1
ATOM 2406 O O . THR A 1 315 ? 1.698 2.723 -3.915 1.00 93.56 315 THR A O 1
ATOM 2409 N N . ARG A 1 316 ? 2.301 0.567 -3.702 1.00 91.50 316 ARG A N 1
ATOM 2410 C CA . ARG A 1 316 ? 3.755 0.699 -3.865 1.00 91.50 316 ARG A CA 1
ATOM 2411 C C . ARG A 1 316 ? 4.286 -0.552 -4.566 1.00 91.50 316 ARG A C 1
ATOM 2413 O O . ARG A 1 316 ? 3.634 -1.595 -4.556 1.00 91.50 316 ARG A O 1
ATOM 2420 N N . THR A 1 317 ? 5.481 -0.487 -5.152 1.00 89.31 317 THR A N 1
ATOM 2421 C CA . THR A 1 317 ? 6.109 -1.695 -5.718 1.00 89.31 317 THR A CA 1
ATOM 2422 C C . THR A 1 317 ? 6.480 -2.694 -4.617 1.00 89.31 317 THR A C 1
ATOM 2424 O O . THR A 1 317 ? 6.977 -2.301 -3.563 1.00 89.31 317 THR A O 1
ATOM 2427 N N . LEU A 1 318 ? 6.286 -3.993 -4.865 1.00 84.69 318 LEU A N 1
ATOM 2428 C CA . LEU A 1 318 ? 6.576 -5.046 -3.879 1.00 84.69 318 LEU A CA 1
ATOM 2429 C C . LEU A 1 318 ? 8.070 -5.159 -3.543 1.00 84.69 318 LEU A C 1
ATOM 2431 O O . LEU A 1 318 ? 8.432 -5.353 -2.388 1.00 84.69 318 LEU A O 1
ATOM 2435 N N . GLU A 1 319 ? 8.940 -5.041 -4.549 1.00 78.00 319 GLU A N 1
ATOM 2436 C CA . GLU A 1 319 ? 10.378 -5.300 -4.394 1.00 78.00 319 GLU A CA 1
ATOM 2437 C C . GLU A 1 319 ? 11.116 -4.190 -3.637 1.00 78.00 319 GLU A C 1
ATOM 2439 O O . GLU A 1 319 ? 12.079 -4.451 -2.913 1.00 78.00 319 GLU A O 1
ATOM 2444 N N . HIS A 1 320 ? 10.705 -2.936 -3.844 1.00 76.94 320 HIS A N 1
ATOM 2445 C CA . HIS A 1 320 ? 11.471 -1.760 -3.420 1.00 76.94 320 HIS A CA 1
ATOM 2446 C C . HIS A 1 320 ? 10.635 -0.702 -2.696 1.00 76.94 320 HIS A C 1
ATOM 2448 O O . HIS A 1 320 ? 11.196 0.287 -2.232 1.00 76.94 320 HIS A O 1
ATOM 2454 N N . GLY A 1 321 ? 9.312 -0.872 -2.608 1.00 84.31 321 GLY A N 1
ATOM 2455 C CA . GLY A 1 321 ? 8.426 0.117 -1.998 1.00 84.31 321 GLY A CA 1
ATOM 2456 C C . GLY A 1 321 ? 8.366 1.441 -2.762 1.00 84.31 321 GLY A C 1
ATOM 2457 O O . GLY A 1 321 ? 8.047 2.463 -2.163 1.00 84.31 321 GLY A O 1
ATOM 2458 N N . ALA A 1 322 ? 8.689 1.456 -4.059 1.00 87.44 322 ALA A N 1
ATOM 2459 C CA . ALA A 1 322 ? 8.721 2.682 -4.854 1.00 87.44 322 ALA A CA 1
ATOM 2460 C C . ALA A 1 322 ? 7.297 3.240 -5.074 1.00 87.44 322 ALA A C 1
ATOM 2462 O O . ALA A 1 322 ? 6.350 2.445 -5.142 1.00 87.44 322 ALA A O 1
ATOM 2463 N N . PRO A 1 323 ? 7.132 4.570 -5.230 1.00 89.94 323 PRO A N 1
ATOM 2464 C CA . PRO A 1 323 ? 5.833 5.249 -5.270 1.00 89.94 323 PRO A CA 1
ATOM 2465 C C . PRO A 1 323 ? 5.098 5.067 -6.614 1.00 89.94 323 PRO A C 1
ATOM 2467 O O . PRO A 1 323 ? 4.865 6.007 -7.381 1.00 89.94 323 PRO A O 1
ATOM 2470 N N . TRP A 1 324 ? 4.695 3.827 -6.893 1.00 91.88 324 TRP A N 1
ATOM 2471 C CA . TRP A 1 324 ? 3.931 3.426 -8.072 1.00 91.88 324 TRP A CA 1
ATOM 2472 C C . TRP A 1 324 ? 2.683 2.653 -7.669 1.00 91.88 324 TRP A C 1
ATOM 2474 O O . TRP A 1 324 ? 2.764 1.714 -6.878 1.00 91.88 324 TRP A O 1
ATOM 2484 N N . TYR A 1 325 ? 1.561 2.986 -8.300 1.00 94.88 325 TYR A N 1
ATOM 2485 C CA . TYR A 1 325 ? 0.442 2.063 -8.399 1.00 94.88 325 TYR A CA 1
ATOM 2486 C C . TYR A 1 325 ? 0.790 0.993 -9.436 1.00 94.88 325 TYR A C 1
ATOM 2488 O O . TYR A 1 325 ? 1.088 1.317 -10.590 1.00 94.88 325 TYR A O 1
ATOM 2496 N N . VAL A 1 326 ? 0.756 -0.273 -9.028 1.00 95.12 326 VAL A N 1
ATOM 2497 C CA . VAL A 1 326 ? 0.968 -1.435 -9.896 1.00 95.12 326 VAL A CA 1
ATOM 2498 C C . VAL A 1 326 ? -0.327 -2.231 -9.928 1.00 95.12 326 VAL A C 1
ATOM 2500 O O . VAL A 1 326 ? -0.671 -2.896 -8.957 1.00 95.12 326 VAL A O 1
ATOM 2503 N N . VAL A 1 327 ? -1.060 -2.135 -11.033 1.00 94.81 327 VAL A N 1
ATOM 2504 C CA . VAL A 1 327 ? -2.357 -2.792 -11.212 1.00 94.81 327 VAL A CA 1
ATOM 2505 C C . VAL A 1 327 ? -2.179 -3.960 -12.167 1.00 94.81 327 VAL A C 1
ATOM 2507 O O . VAL A 1 327 ? -1.978 -3.753 -13.363 1.00 94.81 327 VAL A O 1
ATOM 2510 N N . ASN A 1 328 ? -2.260 -5.176 -11.638 1.00 93.25 328 ASN A N 1
ATOM 2511 C CA . ASN A 1 328 ? -2.309 -6.400 -12.428 1.00 93.25 328 ASN A CA 1
ATOM 2512 C C . ASN A 1 328 ? -3.772 -6.779 -12.619 1.00 93.25 328 ASN A C 1
ATOM 2514 O O . ASN A 1 328 ? -4.493 -6.926 -11.632 1.00 93.25 328 ASN A O 1
ATOM 2518 N N . TYR A 1 329 ? -4.221 -6.877 -13.866 1.00 91.94 329 TYR A N 1
ATOM 2519 C CA . TYR A 1 329 ? -5.632 -7.051 -14.188 1.00 91.94 329 TYR A CA 1
ATOM 2520 C C . TYR A 1 329 ? -5.846 -7.927 -15.418 1.00 91.94 329 TYR A C 1
ATOM 2522 O O . TYR A 1 329 ? -4.960 -8.094 -16.257 1.00 91.94 329 TYR A O 1
ATOM 2530 N N . GLU A 1 330 ? -7.060 -8.454 -15.512 1.00 87.94 330 GLU A N 1
ATOM 2531 C CA . GLU A 1 330 ? -7.532 -9.260 -16.623 1.00 87.94 330 GLU A CA 1
ATOM 2532 C C . GLU A 1 330 ? -8.895 -8.747 -17.082 1.00 87.94 330 GLU A C 1
ATOM 2534 O O . GLU A 1 330 ? -9.562 -7.976 -16.385 1.00 87.94 330 GLU A O 1
ATOM 2539 N N . THR A 1 331 ? -9.298 -9.144 -18.286 1.00 84.44 331 THR A N 1
ATOM 2540 C CA . THR A 1 331 ? -10.521 -8.638 -18.932 1.00 84.44 331 THR A CA 1
ATOM 2541 C C . THR A 1 331 ? -11.541 -9.733 -19.240 1.00 84.44 331 THR A C 1
ATOM 2543 O O . THR A 1 331 ? -12.557 -9.475 -19.885 1.00 84.44 331 THR A O 1
ATOM 2546 N N . SER A 1 332 ? -11.288 -10.961 -18.771 1.00 72.00 332 SER A N 1
ATOM 2547 C CA . SER A 1 332 ? -12.142 -12.125 -19.030 1.00 72.00 332 SER A CA 1
ATOM 2548 C C . SER A 1 332 ? -13.401 -12.161 -18.149 1.00 72.00 332 SER A C 1
ATOM 2550 O O . SER A 1 332 ? -14.384 -12.818 -18.499 1.00 72.00 332 SER A O 1
ATOM 2552 N N . GLY A 1 333 ? -13.387 -11.401 -17.047 1.00 66.31 333 GLY A N 1
ATOM 2553 C CA . GLY A 1 333 ? -14.472 -11.308 -16.070 1.00 66.31 333 GLY A CA 1
ATOM 2554 C C . GLY A 1 333 ? -14.371 -12.315 -14.921 1.00 66.31 333 GLY A C 1
ATOM 2555 O O . GLY A 1 333 ? -15.304 -12.403 -14.121 1.00 66.31 333 GLY A O 1
ATOM 2556 N N . ASP A 1 334 ? -13.268 -13.061 -14.809 1.00 67.38 334 ASP A N 1
ATOM 2557 C CA . ASP A 1 334 ? -13.016 -13.986 -13.706 1.00 67.38 334 ASP A CA 1
ATOM 2558 C C . ASP A 1 334 ? -12.347 -13.247 -12.534 1.00 67.38 334 ASP A C 1
ATOM 2560 O O . ASP A 1 334 ? -11.230 -12.737 -12.616 1.00 67.38 334 ASP A O 1
ATOM 2564 N N . THR A 1 335 ? -13.038 -13.165 -11.397 1.00 63.03 335 THR A N 1
ATOM 2565 C CA . THR A 1 335 ? -12.529 -12.470 -10.205 1.00 63.03 335 THR A CA 1
ATOM 2566 C C . THR A 1 335 ? -11.414 -13.217 -9.468 1.00 63.03 335 THR A C 1
ATOM 2568 O O . THR A 1 335 ? -10.773 -12.614 -8.612 1.00 63.03 335 THR A O 1
ATOM 2571 N N . GLU A 1 336 ? -11.169 -14.498 -9.768 1.00 64.12 336 GLU A N 1
ATOM 2572 C CA . GLU A 1 336 ? -10.142 -15.333 -9.115 1.00 64.12 336 GLU A CA 1
ATOM 2573 C C . GLU A 1 336 ? -8.943 -15.660 -10.026 1.00 64.12 336 GLU A C 1
ATOM 2575 O O . GLU A 1 336 ? -7.915 -16.165 -9.561 1.00 64.12 336 GLU A O 1
ATOM 2580 N N . ALA A 1 337 ? -9.019 -15.360 -11.324 1.00 56.81 337 ALA A N 1
ATOM 2581 C CA . ALA A 1 337 ? -8.001 -15.762 -12.301 1.00 56.81 337 ALA A CA 1
ATOM 2582 C C . ALA A 1 337 ? -6.610 -15.132 -12.077 1.00 56.81 337 ALA A C 1
ATOM 2584 O O . ALA A 1 337 ? -5.590 -15.728 -12.441 1.00 56.81 337 ALA A O 1
ATOM 2585 N N . ILE A 1 338 ? -6.536 -13.964 -11.428 1.00 55.28 338 ILE A N 1
ATOM 2586 C CA . ILE A 1 338 ? -5.257 -13.303 -11.110 1.00 55.28 338 ILE A CA 1
ATOM 2587 C C . ILE A 1 338 ? -4.679 -13.781 -9.791 1.00 55.28 338 ILE A C 1
ATOM 2589 O O . ILE A 1 338 ? -3.482 -14.047 -9.712 1.00 55.28 338 ILE A O 1
ATOM 2593 N N . THR A 1 339 ? -5.512 -13.934 -8.765 1.00 57.78 339 THR A N 1
ATOM 2594 C CA . THR A 1 339 ? -5.060 -14.390 -7.446 1.00 57.78 339 THR A CA 1
ATOM 2595 C C . THR A 1 339 ? -4.627 -15.859 -7.470 1.00 57.78 339 THR A C 1
ATOM 2597 O O . THR A 1 339 ? -3.758 -16.246 -6.694 1.00 57.78 339 THR A O 1
ATOM 2600 N N . SER A 1 340 ? -5.154 -16.660 -8.405 1.00 58.44 340 SER A N 1
ATOM 2601 C CA . SER A 1 340 ? -4.740 -18.051 -8.653 1.00 58.44 340 SER A CA 1
ATOM 2602 C C . SER A 1 340 ? -3.586 -18.214 -9.658 1.00 58.44 340 SER A C 1
ATOM 2604 O O . SER A 1 340 ? -3.039 -19.311 -9.783 1.00 58.44 340 SER A O 1
ATOM 2606 N N . GLY A 1 341 ? -3.199 -17.147 -10.372 1.00 55.81 341 GLY A N 1
ATOM 2607 C CA . GLY A 1 341 ? -2.117 -17.165 -11.365 1.00 55.81 341 GLY A CA 1
ATOM 2608 C C . GLY A 1 341 ? -2.418 -17.956 -12.648 1.00 55.81 341 GLY A C 1
ATOM 2609 O O . GLY A 1 341 ? -1.483 -18.358 -13.337 1.00 55.81 341 GLY A O 1
ATOM 2610 N N . ALA A 1 342 ? -3.694 -18.205 -12.962 1.00 54.56 342 ALA A N 1
ATOM 2611 C CA . ALA A 1 342 ? -4.119 -19.139 -14.011 1.00 54.56 342 ALA A CA 1
ATOM 2612 C C . ALA A 1 342 ? -4.520 -18.491 -15.355 1.00 54.56 342 ALA A C 1
ATOM 2614 O O . ALA A 1 342 ? -4.837 -19.223 -16.291 1.00 54.56 342 ALA A O 1
ATOM 2615 N N . SER A 1 343 ? -4.531 -17.155 -15.468 1.00 56.28 343 SER A N 1
ATOM 2616 C CA . SER A 1 343 ? -4.934 -16.475 -16.716 1.00 56.28 343 SER A CA 1
ATOM 2617 C C . SER A 1 343 ? -3.833 -16.499 -17.791 1.00 56.28 343 SER A C 1
ATOM 2619 O O . SER A 1 343 ? -2.644 -16.475 -17.475 1.00 56.28 343 SER A O 1
ATOM 2621 N N . ASP A 1 344 ? -4.228 -16.518 -19.065 1.00 57.06 344 ASP A N 1
ATOM 2622 C CA . ASP A 1 344 ? -3.324 -16.419 -20.226 1.00 57.06 344 ASP A CA 1
ATOM 2623 C C . ASP A 1 344 ? -3.202 -14.967 -20.752 1.00 57.06 344 ASP A C 1
ATOM 2625 O O . ASP A 1 344 ? -2.310 -14.678 -21.552 1.00 57.06 344 ASP A O 1
ATOM 2629 N N . ASP A 1 345 ? -4.070 -14.046 -20.303 1.00 65.81 345 ASP A N 1
ATOM 2630 C CA . ASP A 1 345 ? -4.171 -12.653 -20.780 1.00 65.81 345 ASP A CA 1
ATOM 2631 C C . ASP A 1 345 ? -4.048 -11.651 -19.616 1.00 65.81 345 ASP A C 1
ATOM 2633 O O . ASP A 1 345 ? -5.011 -11.015 -19.183 1.00 65.81 345 ASP A O 1
ATOM 2637 N N . HIS A 1 346 ? -2.836 -11.565 -19.058 1.00 76.94 346 HIS A N 1
ATOM 2638 C CA . HIS A 1 346 ? -2.512 -10.651 -17.960 1.00 76.94 346 HIS A CA 1
ATOM 2639 C C . HIS A 1 346 ? -1.994 -9.314 -18.482 1.00 76.94 346 HIS A C 1
ATOM 2641 O O . HIS A 1 346 ? -1.075 -9.255 -19.305 1.00 76.94 346 HIS A O 1
ATOM 2647 N N . HIS A 1 347 ? -2.509 -8.227 -17.918 1.00 88.50 347 HIS A N 1
ATOM 2648 C CA . HIS A 1 347 ? -2.006 -6.882 -18.157 1.00 88.50 347 HIS A CA 1
ATOM 2649 C C . HIS A 1 347 ? -1.485 -6.255 -16.863 1.00 88.50 347 HIS A C 1
ATOM 2651 O O . HIS A 1 347 ? -2.063 -6.432 -15.792 1.00 88.50 347 HIS A O 1
ATOM 2657 N N . THR A 1 348 ? -0.434 -5.442 -16.980 1.00 92.25 348 THR A N 1
ATOM 2658 C CA . THR A 1 348 ? 0.098 -4.640 -15.873 1.00 92.25 348 THR A CA 1
ATOM 2659 C C . THR A 1 348 ? 0.065 -3.164 -16.247 1.00 92.25 348 THR A C 1
ATOM 2661 O O . THR A 1 348 ? 0.693 -2.739 -17.217 1.00 92.25 348 THR A O 1
ATOM 2664 N N . LEU A 1 349 ? -0.653 -2.364 -15.462 1.00 92.81 349 LEU A N 1
ATOM 2665 C CA . LEU A 1 349 ? -0.561 -0.909 -15.488 1.00 92.81 349 LEU A CA 1
ATOM 2666 C C . LEU A 1 349 ? 0.389 -0.457 -14.377 1.00 92.81 349 LEU A C 1
ATOM 2668 O O . LEU A 1 349 ? 0.159 -0.743 -13.205 1.00 92.81 349 LEU A O 1
ATOM 2672 N N . MET A 1 350 ? 1.420 0.301 -14.747 1.00 92.94 350 MET A N 1
ATOM 2673 C CA . MET A 1 350 ? 2.273 1.020 -13.802 1.00 92.94 350 MET A CA 1
ATOM 2674 C C . MET A 1 350 ? 1.983 2.516 -13.904 1.00 92.94 350 MET A C 1
ATOM 2676 O O . MET A 1 350 ? 2.166 3.112 -14.964 1.00 92.94 350 MET A O 1
ATOM 2680 N N . LEU A 1 351 ? 1.537 3.124 -12.806 1.00 93.00 351 LEU A N 1
ATOM 2681 C CA . LEU A 1 351 ? 1.208 4.546 -12.736 1.00 93.00 351 LEU A CA 1
ATOM 2682 C C . LEU A 1 351 ? 1.970 5.203 -11.586 1.00 93.00 351 LEU A C 1
ATOM 2684 O O . LEU A 1 351 ? 1.845 4.784 -10.436 1.00 93.00 351 LEU A O 1
ATOM 2688 N N . ARG A 1 352 ? 2.748 6.250 -11.878 1.00 89.00 352 ARG A N 1
ATOM 2689 C CA . ARG A 1 352 ? 3.440 7.015 -10.831 1.00 89.00 352 ARG A CA 1
ATOM 2690 C C . ARG A 1 352 ? 2.410 7.753 -9.979 1.00 89.00 352 ARG A C 1
ATOM 2692 O O . ARG A 1 352 ? 1.500 8.374 -10.530 1.00 89.00 352 ARG A O 1
ATOM 2699 N N . ARG A 1 353 ? 2.562 7.710 -8.654 1.00 85.94 353 ARG A N 1
ATOM 2700 C CA . ARG A 1 353 ? 1.557 8.240 -7.715 1.00 85.94 353 ARG A CA 1
ATOM 2701 C C . ARG A 1 353 ? 1.287 9.740 -7.879 1.00 85.94 353 ARG A C 1
ATOM 2703 O O . ARG A 1 353 ? 0.120 10.141 -7.846 1.00 85.94 353 ARG A O 1
ATOM 2710 N N . ASP A 1 354 ? 2.339 10.520 -8.137 1.00 77.62 354 ASP A N 1
ATOM 2711 C CA . ASP A 1 354 ? 2.297 11.991 -8.069 1.00 77.62 354 ASP A CA 1
ATOM 2712 C C . ASP A 1 354 ? 2.111 12.706 -9.416 1.00 77.62 354 ASP A C 1
ATOM 2714 O O . ASP A 1 354 ? 1.867 13.908 -9.441 1.00 77.62 354 ASP A O 1
ATOM 2718 N N . ASP A 1 355 ? 2.239 12.002 -10.544 1.00 69.19 355 ASP A N 1
ATOM 2719 C CA . ASP A 1 355 ? 2.324 12.639 -11.879 1.00 69.19 355 ASP A CA 1
ATOM 2720 C C . ASP A 1 355 ? 1.698 11.794 -12.997 1.00 69.19 355 ASP A C 1
ATOM 2722 O O . ASP A 1 355 ? 2.036 11.912 -14.172 1.00 69.19 355 ASP A O 1
ATOM 2726 N N . GLY A 1 356 ? 0.814 10.871 -12.625 1.00 67.12 356 GLY A N 1
ATOM 2727 C CA . GLY A 1 356 ? 0.125 9.997 -13.561 1.00 67.12 356 GLY A CA 1
ATOM 2728 C C . GLY A 1 356 ? -1.341 10.377 -13.728 1.00 67.12 356 GLY A C 1
ATOM 2729 O O . GLY A 1 356 ? -2.130 10.211 -12.795 1.00 67.12 356 GLY A O 1
ATOM 2730 N N . GLU A 1 357 ? -1.737 10.806 -14.930 1.00 82.25 357 GLU A N 1
ATOM 2731 C CA . GLU A 1 357 ? -3.141 10.703 -15.332 1.00 82.25 357 GLU A CA 1
ATOM 2732 C C . GLU A 1 357 ? -3.464 9.226 -15.561 1.00 82.25 357 GLU A C 1
ATOM 2734 O O . GLU A 1 357 ? -2.900 8.566 -16.436 1.00 82.25 357 GLU A O 1
ATOM 2739 N N . ALA A 1 358 ? -4.359 8.691 -14.733 1.00 87.00 358 ALA A N 1
ATOM 2740 C CA . ALA A 1 358 ? -4.830 7.329 -14.900 1.00 87.00 358 ALA A CA 1
ATOM 2741 C C . ALA A 1 358 ? -5.580 7.207 -16.238 1.00 87.00 358 ALA A C 1
ATOM 2743 O O . ALA A 1 358 ? -6.387 8.088 -16.560 1.00 87.00 358 ALA A O 1
ATOM 2744 N N . PRO A 1 359 ? -5.388 6.113 -17.000 1.00 90.75 359 PRO A N 1
ATOM 2745 C CA . PRO A 1 359 ? -6.236 5.831 -18.149 1.00 90.75 359 PRO A CA 1
ATOM 2746 C C . PRO A 1 359 ? -7.719 5.883 -17.740 1.00 90.75 359 PRO A C 1
ATOM 2748 O O . PRO A 1 359 ? -8.040 5.449 -16.629 1.00 90.75 359 PRO A O 1
ATOM 2751 N N . PRO A 1 360 ? -8.640 6.354 -18.604 1.00 91.06 360 PRO A N 1
ATOM 2752 C CA . PRO A 1 360 ? -10.035 6.591 -18.221 1.00 91.06 360 PRO A CA 1
ATOM 2753 C C . PRO A 1 360 ? -10.712 5.397 -17.537 1.00 91.06 360 PRO A C 1
ATOM 2755 O O . PRO A 1 360 ? -11.420 5.571 -16.551 1.00 91.06 360 PRO A O 1
ATOM 2758 N N . GLN A 1 361 ? -10.418 4.179 -18.000 1.00 90.75 361 GLN A N 1
ATOM 2759 C CA . GLN A 1 361 ? -10.951 2.930 -17.443 1.00 90.75 361 GLN A CA 1
ATOM 2760 C C . GLN A 1 361 ? -10.476 2.600 -16.013 1.00 90.75 361 GLN A C 1
ATOM 2762 O O . GLN A 1 361 ? -11.078 1.754 -15.365 1.00 90.75 361 GLN A O 1
ATOM 2767 N N . PHE A 1 362 ? -9.411 3.244 -15.524 1.00 94.50 362 PHE A N 1
ATOM 2768 C CA . PHE A 1 362 ? -8.835 3.043 -14.188 1.00 94.50 362 PHE A CA 1
ATOM 2769 C C . PHE A 1 362 ? -8.936 4.283 -13.296 1.00 94.50 362 PHE A C 1
ATOM 2771 O O . PHE A 1 362 ? -8.549 4.222 -12.132 1.00 94.50 362 PHE A O 1
ATOM 2778 N N . ALA A 1 363 ? -9.471 5.402 -13.791 1.00 93.75 363 ALA A N 1
ATOM 2779 C CA . ALA A 1 363 ? -9.578 6.637 -13.015 1.00 93.75 363 ALA A CA 1
ATOM 2780 C C . ALA A 1 363 ? -10.371 6.441 -11.709 1.00 93.75 363 ALA A C 1
ATOM 2782 O O . ALA A 1 363 ? -9.936 6.900 -10.653 1.00 93.75 363 ALA A O 1
ATOM 2783 N N . GLY A 1 364 ? -11.484 5.697 -11.768 1.00 95.06 364 GLY A N 1
ATOM 2784 C CA . GLY A 1 364 ? -12.267 5.329 -10.584 1.00 95.06 364 GLY A CA 1
ATOM 2785 C C . GLY A 1 364 ? -11.477 4.462 -9.602 1.00 95.06 364 GLY A C 1
ATOM 2786 O O . GLY A 1 364 ? -11.480 4.736 -8.405 1.00 95.06 364 GLY A O 1
ATOM 2787 N N . LEU A 1 365 ? -10.739 3.463 -10.104 1.00 96.56 365 LEU A N 1
ATOM 2788 C CA . LEU A 1 365 ? -9.906 2.592 -9.269 1.00 96.56 365 LEU A CA 1
ATOM 2789 C C . LEU A 1 365 ? -8.822 3.395 -8.545 1.00 96.56 365 LEU A C 1
ATOM 2791 O O . LEU A 1 365 ? -8.683 3.273 -7.336 1.00 96.56 365 LEU A O 1
ATOM 2795 N N . ILE A 1 366 ? -8.087 4.258 -9.251 1.00 95.81 366 ILE A N 1
ATOM 2796 C CA . ILE A 1 366 ? -7.035 5.082 -8.637 1.00 95.81 366 ILE A CA 1
ATOM 2797 C C . ILE A 1 366 ? -7.618 6.050 -7.595 1.00 95.81 366 ILE A C 1
ATOM 2799 O O . ILE A 1 366 ? -7.003 6.266 -6.552 1.00 95.81 366 ILE A O 1
ATOM 2803 N N . ALA A 1 367 ? -8.813 6.603 -7.829 1.00 95.19 367 ALA A N 1
ATOM 2804 C CA . ALA A 1 367 ? -9.508 7.419 -6.832 1.00 95.19 367 ALA A CA 1
ATOM 2805 C C . ALA A 1 367 ? -9.893 6.608 -5.581 1.00 95.19 367 ALA A C 1
ATOM 2807 O O . ALA A 1 367 ? -9.734 7.103 -4.464 1.00 95.19 367 ALA A O 1
ATOM 2808 N N . ALA A 1 368 ? -10.344 5.363 -5.756 1.00 96.94 368 ALA A N 1
ATOM 2809 C CA . ALA A 1 368 ? -10.622 4.449 -4.653 1.00 96.94 368 ALA A CA 1
ATOM 2810 C C . ALA A 1 368 ? -9.349 4.078 -3.878 1.00 96.94 368 ALA A C 1
ATOM 2812 O O . ALA A 1 368 ? -9.351 4.148 -2.655 1.00 96.94 368 ALA A O 1
ATOM 2813 N N . LEU A 1 369 ? -8.242 3.765 -4.561 1.00 96.50 369 LEU A N 1
ATOM 2814 C CA . LEU A 1 369 ? -6.963 3.474 -3.905 1.00 96.50 369 LEU A CA 1
ATOM 2815 C C . LEU A 1 369 ? -6.485 4.664 -3.065 1.00 96.50 369 LEU A C 1
ATOM 2817 O O . LEU A 1 369 ? -6.206 4.491 -1.885 1.00 96.50 369 LEU A O 1
ATOM 2821 N N . ARG A 1 370 ? -6.484 5.880 -3.627 1.00 94.88 370 ARG A N 1
ATOM 2822 C CA . ARG A 1 370 ? -6.119 7.110 -2.896 1.00 94.88 370 ARG A CA 1
ATOM 2823 C C . ARG A 1 370 ? -7.011 7.368 -1.682 1.00 94.88 370 ARG A C 1
ATOM 2825 O O . ARG A 1 370 ? -6.531 7.845 -0.657 1.00 94.88 370 ARG A O 1
ATOM 2832 N N . GLU A 1 371 ? -8.305 7.070 -1.790 1.00 95.75 371 GLU A N 1
ATOM 2833 C CA . GLU A 1 371 ? -9.229 7.156 -0.658 1.00 95.75 371 GLU A CA 1
ATOM 2834 C C . GLU A 1 371 ? -8.861 6.154 0.441 1.00 95.75 371 GLU A C 1
ATOM 2836 O O . GLU A 1 371 ? -8.775 6.550 1.600 1.00 95.75 371 GLU A O 1
ATOM 2841 N N . ILE A 1 372 ? -8.597 4.889 0.093 1.00 95.44 372 ILE A N 1
ATOM 2842 C CA . ILE A 1 372 ? -8.186 3.863 1.064 1.00 95.44 372 ILE A CA 1
ATOM 2843 C C . ILE A 1 372 ? -6.883 4.281 1.758 1.00 95.44 372 ILE A C 1
ATOM 2845 O O . ILE A 1 372 ? -6.799 4.213 2.982 1.00 95.44 372 ILE A O 1
ATOM 2849 N N . GLU A 1 373 ? -5.895 4.777 1.010 1.00 93.19 373 GLU A N 1
ATOM 2850 C CA . GLU A 1 373 ? -4.638 5.279 1.578 1.00 93.19 373 GLU A CA 1
ATOM 2851 C C . GLU A 1 373 ? -4.871 6.430 2.562 1.00 93.19 373 GLU A C 1
ATOM 2853 O O . GLU A 1 373 ? -4.312 6.438 3.659 1.00 93.19 373 GL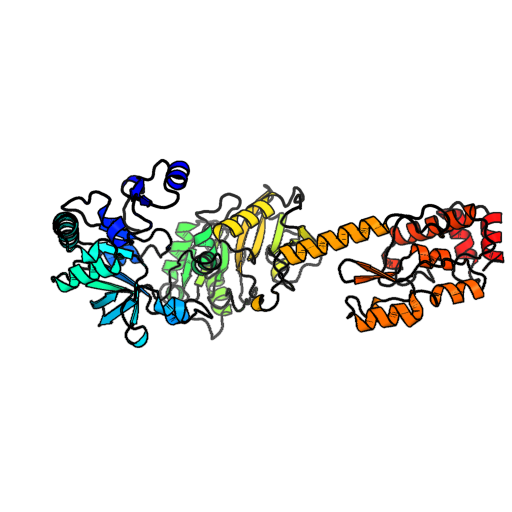U A O 1
ATOM 2858 N N . GLY A 1 374 ? -5.737 7.382 2.201 1.00 91.19 374 GLY A N 1
ATOM 2859 C CA . GLY A 1 374 ? -6.096 8.508 3.063 1.00 91.19 374 GLY A CA 1
ATOM 2860 C C . GLY A 1 374 ? -6.860 8.090 4.321 1.00 91.19 374 GLY A C 1
ATOM 2861 O O . GLY A 1 374 ? -6.620 8.647 5.390 1.00 91.19 374 GLY A O 1
ATOM 2862 N N . LEU A 1 375 ? -7.752 7.101 4.215 1.00 90.81 375 LEU A N 1
ATOM 2863 C CA . LEU A 1 375 ? -8.506 6.553 5.347 1.00 90.81 375 LEU A CA 1
ATOM 2864 C C . LEU A 1 375 ? -7.613 5.771 6.314 1.00 90.81 375 LEU A C 1
ATOM 2866 O O . LEU A 1 375 ? -7.835 5.824 7.521 1.00 90.81 375 LEU A O 1
ATOM 2870 N N . LEU A 1 376 ? -6.629 5.039 5.790 1.00 89.00 376 LEU A N 1
ATOM 2871 C CA . LEU A 1 376 ? -5.725 4.213 6.589 1.00 89.00 376 LEU A CA 1
ATOM 2872 C C . LEU A 1 376 ? -4.486 4.967 7.074 1.00 89.00 376 LEU A C 1
ATOM 2874 O O . LEU A 1 376 ? -3.770 4.438 7.916 1.00 89.00 376 LEU A O 1
ATOM 2878 N N . GLY A 1 377 ? -4.193 6.147 6.517 1.00 86.19 377 GLY A N 1
ATOM 2879 C CA . GLY A 1 377 ? -2.908 6.818 6.719 1.00 86.19 377 GLY A CA 1
ATOM 2880 C C . GLY A 1 377 ? -1.723 5.979 6.227 1.00 86.19 377 GLY A C 1
ATOM 2881 O O . GLY A 1 377 ? -0.592 6.197 6.639 1.00 86.19 377 GLY A O 1
ATOM 2882 N N . TYR A 1 378 ? -1.955 4.984 5.375 1.00 87.25 378 TYR A N 1
ATOM 2883 C CA . TYR A 1 378 ? -0.951 3.994 5.018 1.00 87.25 378 TYR A CA 1
ATOM 2884 C C . TYR A 1 378 ? -1.036 3.661 3.545 1.00 87.25 378 TYR A C 1
ATOM 2886 O O . TYR A 1 378 ? -2.120 3.497 2.993 1.00 87.25 378 TYR A O 1
ATOM 2894 N N . ASP A 1 379 ? 0.125 3.576 2.914 1.00 89.31 379 ASP A N 1
ATOM 2895 C CA . ASP A 1 379 ? 0.234 3.696 1.470 1.00 89.31 379 ASP A CA 1
ATOM 2896 C C . ASP A 1 379 ? 0.960 2.521 0.808 1.00 89.31 379 ASP A C 1
ATOM 2898 O O . ASP A 1 379 ? 1.208 2.539 -0.396 1.00 89.31 379 ASP A O 1
ATOM 2902 N N . ALA A 1 380 ? 1.265 1.482 1.584 1.00 90.00 380 ALA A N 1
ATOM 2903 C CA . ALA A 1 380 ? 1.794 0.210 1.115 1.00 90.00 380 ALA A CA 1
ATOM 2904 C C . ALA A 1 380 ? 0.705 -0.861 1.253 1.00 90.00 380 ALA A C 1
ATOM 2906 O O . ALA A 1 380 ? 0.709 -1.673 2.177 1.00 90.00 380 ALA A O 1
ATOM 2907 N N . LEU A 1 381 ? -0.263 -0.819 0.346 1.00 92.44 381 LEU A N 1
ATOM 2908 C CA . LEU A 1 381 ? -1.458 -1.648 0.348 1.00 92.44 381 LEU A CA 1
ATOM 2909 C C . LEU A 1 381 ? -1.477 -2.574 -0.864 1.00 92.44 381 LEU A C 1
ATOM 2911 O O . LEU A 1 381 ? -1.019 -2.221 -1.950 1.00 92.44 381 LEU A O 1
ATOM 2915 N N . ASP A 1 382 ? -2.050 -3.745 -0.648 1.00 93.31 382 ASP A N 1
ATOM 2916 C CA . ASP A 1 382 ? -2.445 -4.729 -1.643 1.00 93.31 382 ASP A CA 1
ATOM 2917 C C . ASP A 1 382 ? -3.979 -4.807 -1.618 1.00 93.31 382 ASP A C 1
ATOM 2919 O O . ASP A 1 382 ? -4.591 -5.060 -0.574 1.00 93.31 382 ASP A O 1
ATOM 2923 N N . VAL A 1 383 ? -4.599 -4.489 -2.752 1.00 95.31 383 VAL A N 1
ATOM 2924 C CA . VAL A 1 383 ? -6.044 -4.324 -2.888 1.00 95.31 383 VAL A CA 1
ATOM 2925 C C . VAL A 1 383 ? -6.557 -5.203 -4.018 1.00 95.31 383 VAL A C 1
ATOM 2927 O O . VAL A 1 383 ? -6.229 -4.991 -5.185 1.00 95.31 383 VAL A O 1
ATOM 2930 N N . GLU A 1 384 ? -7.431 -6.148 -3.684 1.00 94.75 384 GLU A N 1
ATOM 2931 C CA . GLU A 1 384 ? -8.184 -6.916 -4.676 1.00 94.75 384 GLU A CA 1
ATOM 2932 C C . GLU A 1 384 ? -9.426 -6.129 -5.084 1.00 94.75 384 GLU A C 1
ATOM 2934 O O . GLU A 1 384 ? -10.179 -5.644 -4.230 1.00 94.75 384 GLU A O 1
ATOM 2939 N N . PHE A 1 385 ? -9.660 -6.014 -6.389 1.00 95.62 385 PHE A N 1
ATOM 2940 C CA . PHE A 1 385 ? -10.748 -5.209 -6.926 1.00 95.62 385 PHE A CA 1
ATOM 2941 C C . PHE A 1 385 ? -11.464 -5.887 -8.097 1.00 95.62 385 PHE A C 1
ATOM 2943 O O . PHE A 1 385 ? -10.941 -6.785 -8.759 1.00 95.62 385 PHE A O 1
ATOM 2950 N N . ALA A 1 386 ? -12.666 -5.391 -8.375 1.00 94.88 386 ALA A N 1
ATOM 2951 C CA . ALA A 1 386 ? -13.401 -5.645 -9.605 1.00 94.88 386 ALA A CA 1
ATOM 2952 C C . ALA A 1 386 ? -14.038 -4.349 -10.127 1.00 94.88 386 ALA A C 1
ATOM 2954 O O . ALA A 1 386 ? -14.348 -3.444 -9.354 1.00 94.88 386 ALA A O 1
ATOM 2955 N N . ILE A 1 387 ? -14.232 -4.263 -11.438 1.00 95.19 387 ILE A N 1
ATOM 2956 C CA . ILE A 1 387 ? -14.932 -3.188 -12.139 1.00 95.19 387 ILE A CA 1
ATOM 2957 C C . ILE A 1 387 ? -16.073 -3.834 -12.917 1.00 95.19 387 ILE A C 1
ATOM 2959 O O . ILE A 1 387 ? -15.833 -4.720 -13.746 1.00 95.19 387 ILE A O 1
ATOM 2963 N N . ASP A 1 388 ? -17.301 -3.413 -12.633 1.00 93.19 388 ASP A N 1
ATOM 2964 C CA . ASP A 1 388 ? -18.490 -3.933 -13.308 1.00 93.19 388 ASP A CA 1
ATOM 2965 C C . ASP A 1 388 ? -18.744 -3.251 -14.671 1.00 93.19 388 ASP A C 1
ATOM 2967 O O . ASP A 1 388 ? -18.042 -2.319 -15.084 1.00 93.19 388 ASP A O 1
ATOM 2971 N N . GLY A 1 389 ? -19.754 -3.725 -15.403 1.00 90.38 389 GLY A N 1
ATOM 2972 C CA . GLY A 1 389 ? -20.175 -3.154 -16.686 1.00 90.38 389 GLY A CA 1
ATOM 2973 C C . GLY A 1 389 ? -20.714 -1.717 -16.610 1.00 90.38 389 GLY A C 1
ATOM 2974 O O . GLY A 1 389 ? -20.872 -1.076 -17.651 1.00 90.38 389 GLY A O 1
ATOM 2975 N N . ALA A 1 390 ? -20.977 -1.194 -15.408 1.00 91.81 390 ALA A N 1
ATOM 2976 C CA . ALA A 1 390 ? -21.381 0.188 -15.153 1.00 91.81 390 ALA A CA 1
ATOM 2977 C C . ALA A 1 390 ? -20.210 1.081 -14.690 1.00 91.81 390 ALA A C 1
ATOM 2979 O O . ALA A 1 390 ? -20.445 2.223 -14.287 1.00 91.81 390 ALA A O 1
ATOM 2980 N N . ASP A 1 391 ? -18.971 0.577 -14.762 1.00 92.06 391 ASP A N 1
ATOM 2981 C CA . ASP A 1 391 ? -17.741 1.213 -14.276 1.00 92.06 391 ASP A CA 1
ATOM 2982 C C . ASP A 1 391 ? -17.726 1.476 -12.756 1.00 92.06 391 ASP A C 1
ATOM 2984 O O . ASP A 1 391 ? -16.950 2.303 -12.263 1.00 92.06 391 ASP A O 1
ATOM 2988 N N . ALA A 1 392 ? -18.550 0.760 -11.983 1.00 94.88 392 ALA A N 1
ATOM 2989 C CA . ALA A 1 392 ? -18.493 0.806 -10.530 1.00 94.88 392 ALA A CA 1
ATOM 2990 C C . ALA A 1 392 ? -17.290 0.003 -10.022 1.00 94.88 392 ALA A C 1
ATOM 2992 O O . ALA A 1 392 ? -17.057 -1.141 -10.415 1.00 94.88 392 ALA A O 1
ATOM 2993 N N . ILE A 1 393 ? -16.525 0.615 -9.117 1.00 97.31 393 ILE A N 1
ATOM 2994 C CA . ILE A 1 393 ? -15.374 -0.026 -8.483 1.00 97.31 393 ILE A CA 1
ATOM 2995 C C . ILE A 1 393 ? -15.855 -0.814 -7.275 1.00 97.31 393 ILE A C 1
ATOM 2997 O O . ILE A 1 393 ? -16.500 -0.264 -6.383 1.00 97.31 393 ILE A O 1
ATOM 3001 N N . HIS A 1 394 ? -15.490 -2.084 -7.218 1.00 96.75 394 HIS A N 1
ATOM 3002 C CA . HIS A 1 394 ? -15.737 -2.961 -6.090 1.00 96.75 394 HIS A CA 1
ATOM 3003 C C . HIS A 1 394 ? -14.424 -3.325 -5.416 1.00 96.75 394 HIS A C 1
ATOM 3005 O O . HIS A 1 394 ? -13.508 -3.811 -6.076 1.00 96.75 394 HIS A O 1
ATOM 3011 N N . ILE A 1 395 ? -14.347 -3.127 -4.102 1.00 97.19 395 ILE A N 1
ATOM 3012 C CA . ILE A 1 395 ? -13.197 -3.563 -3.306 1.00 97.19 395 ILE A CA 1
ATOM 3013 C C . ILE A 1 395 ? -13.526 -4.911 -2.680 1.00 97.19 395 ILE A C 1
ATOM 3015 O O . ILE A 1 395 ? -14.505 -5.050 -1.943 1.00 97.19 395 ILE A O 1
ATOM 3019 N N . LEU A 1 396 ? -12.707 -5.904 -3.011 1.00 94.19 396 LEU A N 1
ATOM 3020 C CA . LEU A 1 396 ? -12.886 -7.295 -2.610 1.00 94.19 396 LEU A CA 1
ATOM 3021 C C . LEU A 1 396 ? -12.010 -7.650 -1.414 1.00 94.19 396 LEU A C 1
ATOM 3023 O O . LEU A 1 396 ? -12.390 -8.520 -0.637 1.00 94.19 396 LEU A O 1
ATOM 3027 N N . GLN A 1 397 ? -10.854 -7.008 -1.263 1.00 93.19 397 GLN A N 1
ATOM 3028 C CA . GLN A 1 397 ? -9.951 -7.180 -0.126 1.00 93.19 397 GLN A CA 1
ATOM 3029 C C . GLN A 1 397 ? -9.002 -5.984 -0.051 1.00 93.19 397 GLN A C 1
ATOM 3031 O O . GLN A 1 397 ? -8.658 -5.399 -1.074 1.00 93.19 397 GLN A O 1
ATOM 3036 N N . VAL A 1 398 ? -8.578 -5.636 1.161 1.00 93.88 398 VAL A N 1
ATOM 3037 C CA . VAL A 1 398 ? -7.514 -4.660 1.418 1.00 93.88 398 VAL A CA 1
ATOM 3038 C C . VAL A 1 398 ? -6.603 -5.267 2.471 1.00 93.88 398 VAL A C 1
ATOM 3040 O O . VAL A 1 398 ? -7.083 -5.679 3.526 1.00 93.88 398 VAL A O 1
ATOM 3043 N N . ARG A 1 399 ? -5.304 -5.332 2.193 1.00 89.38 399 ARG A N 1
ATOM 3044 C CA . ARG A 1 399 ? -4.294 -5.844 3.123 1.00 89.38 399 ARG A CA 1
ATOM 3045 C C . ARG A 1 399 ? -3.004 -5.026 3.015 1.00 89.38 399 ARG A C 1
ATOM 3047 O O . ARG A 1 399 ? -2.783 -4.370 1.996 1.00 89.38 399 ARG A O 1
ATOM 3054 N N . PRO A 1 400 ? -2.159 -4.996 4.055 1.00 88.50 400 PRO A N 1
ATOM 3055 C CA . PRO A 1 400 ? -0.868 -4.327 3.964 1.00 88.50 400 PRO A CA 1
ATOM 3056 C C . PRO A 1 400 ? 0.104 -5.151 3.104 1.00 88.50 400 PRO A C 1
ATOM 3058 O O . PRO A 1 400 ? 0.054 -6.382 3.095 1.00 88.50 400 PRO A O 1
ATOM 3061 N N . ILE A 1 401 ? 1.034 -4.485 2.421 1.00 86.50 401 ILE A N 1
ATOM 3062 C CA . ILE A 1 401 ? 2.165 -5.154 1.768 1.00 86.50 401 ILE A CA 1
ATOM 3063 C C . ILE A 1 401 ? 3.100 -5.675 2.869 1.00 86.50 401 ILE A C 1
ATOM 3065 O O . ILE A 1 401 ? 3.774 -4.900 3.544 1.00 86.50 401 ILE A O 1
ATOM 3069 N N . ALA A 1 402 ? 3.149 -6.997 3.045 1.00 69.31 402 ALA A N 1
ATOM 3070 C CA . ALA A 1 402 ? 3.877 -7.667 4.131 1.00 69.31 402 ALA A CA 1
ATOM 3071 C C . ALA A 1 402 ? 5.410 -7.744 3.938 1.00 69.31 402 ALA A C 1
ATOM 3073 O O . ALA A 1 402 ? 6.103 -8.416 4.703 1.00 69.31 402 ALA A O 1
ATOM 3074 N N . VAL A 1 403 ? 5.963 -7.099 2.906 1.00 65.19 403 VAL A N 1
ATOM 3075 C CA . VAL A 1 403 ? 7.414 -7.079 2.670 1.00 65.19 403 VAL A CA 1
ATOM 3076 C C . VAL A 1 403 ? 8.065 -6.157 3.701 1.00 65.19 403 VAL A C 1
ATOM 3078 O O . VAL A 1 403 ? 7.641 -5.015 3.872 1.00 65.19 403 VAL A O 1
ATOM 3081 N N . ASP A 1 404 ? 9.099 -6.643 4.396 1.00 58.81 404 ASP A N 1
ATOM 3082 C CA . ASP A 1 404 ? 9.829 -5.856 5.393 1.00 58.81 404 ASP A CA 1
ATOM 3083 C C . ASP A 1 404 ? 10.607 -4.705 4.729 1.00 58.81 404 ASP A C 1
ATOM 3085 O O . ASP A 1 404 ? 11.788 -4.809 4.394 1.00 58.81 404 ASP A O 1
ATOM 3089 N N . LEU A 1 405 ? 9.927 -3.571 4.553 1.00 57.22 405 LEU A N 1
ATOM 3090 C CA . LEU A 1 405 ? 10.500 -2.334 4.024 1.00 57.22 405 LEU A CA 1
ATOM 3091 C C . LEU A 1 405 ? 11.465 -1.658 5.021 1.00 57.22 405 LEU A C 1
ATOM 3093 O O . LEU A 1 405 ? 12.038 -0.616 4.702 1.00 57.22 405 LEU A O 1
ATOM 3097 N N . LYS A 1 406 ? 11.698 -2.213 6.229 1.00 50.28 406 LYS A N 1
ATOM 3098 C CA . LYS A 1 406 ? 12.615 -1.619 7.230 1.00 50.28 406 LYS A CA 1
ATOM 3099 C C . LYS A 1 406 ? 14.063 -1.512 6.735 1.00 50.28 406 LYS A C 1
ATOM 3101 O O . LYS A 1 406 ? 14.836 -0.744 7.303 1.00 50.28 406 LYS A O 1
ATOM 3106 N N . GLY A 1 407 ? 14.434 -2.243 5.680 1.00 44.25 407 GLY A N 1
ATOM 3107 C CA . GLY A 1 407 ? 15.743 -2.146 5.024 1.00 44.25 407 GLY A CA 1
ATOM 3108 C C . GLY A 1 407 ? 15.782 -1.277 3.762 1.00 44.25 407 GLY A C 1
ATOM 3109 O O . GLY A 1 407 ? 16.867 -0.894 3.329 1.00 44.25 407 GLY A O 1
ATOM 3110 N N . SER A 1 408 ? 14.633 -0.939 3.171 1.00 46.94 408 SER A N 1
ATOM 3111 C CA . SER A 1 408 ? 14.533 -0.245 1.881 1.00 46.94 408 SER A CA 1
ATOM 3112 C C . SER A 1 408 ? 14.310 1.255 2.053 1.00 46.94 408 SER A C 1
ATOM 3114 O O . SER A 1 408 ? 13.505 1.817 1.323 1.00 46.94 408 SER A O 1
ATOM 3116 N N . GLY A 1 409 ? 14.985 1.891 3.022 1.00 47.22 409 GLY A N 1
ATOM 3117 C CA . GLY A 1 409 ? 14.822 3.291 3.459 1.00 47.22 409 GLY A CA 1
ATOM 3118 C C . GLY A 1 409 ? 15.060 4.392 2.409 1.00 47.22 409 GLY A C 1
ATOM 3119 O O . GLY A 1 409 ? 15.558 5.465 2.738 1.00 47.22 409 GLY A O 1
ATOM 3120 N N . TYR A 1 410 ? 14.730 4.143 1.148 1.00 55.00 410 TYR A N 1
ATOM 3121 C CA . TYR A 1 410 ? 14.445 5.149 0.152 1.00 55.00 410 TYR A CA 1
ATOM 3122 C C . TYR A 1 410 ? 13.200 5.902 0.597 1.00 55.00 410 TYR A C 1
ATOM 3124 O O . TYR A 1 410 ? 12.075 5.425 0.488 1.00 55.00 410 TYR A O 1
ATOM 3132 N N . GLN A 1 411 ? 13.431 7.085 1.147 1.00 71.69 411 GLN A N 1
ATOM 3133 C CA . GLN A 1 411 ? 12.384 8.088 1.212 1.00 71.69 411 GLN A CA 1
ATOM 3134 C C . GLN A 1 411 ? 12.000 8.464 -0.219 1.00 71.69 411 GLN A C 1
ATOM 3136 O O . GLN A 1 411 ? 12.869 8.471 -1.097 1.00 71.69 411 GLN A O 1
ATOM 3141 N N . ASP A 1 412 ? 10.725 8.769 -0.446 1.00 83.31 412 ASP A N 1
ATOM 3142 C CA . ASP A 1 412 ? 10.217 9.123 -1.776 1.00 83.31 412 ASP A CA 1
ATOM 3143 C C . ASP A 1 412 ? 11.042 10.271 -2.396 1.00 83.31 412 ASP A C 1
ATOM 3145 O O . ASP A 1 412 ? 11.404 10.202 -3.566 1.00 83.31 412 ASP A O 1
ATOM 3149 N N . ASP A 1 413 ? 11.541 11.203 -1.573 1.00 84.38 413 ASP A N 1
ATOM 3150 C CA . ASP A 1 413 ? 12.499 12.249 -1.963 1.00 84.38 413 ASP A CA 1
ATOM 3151 C C . ASP A 1 413 ? 13.746 11.713 -2.694 1.00 84.38 413 ASP A C 1
ATOM 3153 O O . ASP A 1 413 ? 14.194 12.276 -3.695 1.00 84.38 413 ASP A O 1
ATOM 3157 N N . ALA A 1 414 ? 14.344 10.619 -2.210 1.00 83.44 414 ALA A N 1
ATOM 3158 C CA . ALA A 1 414 ? 15.530 10.030 -2.828 1.00 83.44 414 ALA A CA 1
ATOM 3159 C C . ALA A 1 414 ? 15.196 9.377 -4.178 1.00 83.44 414 ALA A C 1
ATOM 3161 O O . ALA A 1 414 ? 15.998 9.447 -5.115 1.00 83.44 414 ALA A O 1
ATOM 3162 N N . PHE A 1 415 ? 14.015 8.762 -4.279 1.00 85.44 415 PHE A N 1
ATOM 3163 C CA . PHE A 1 415 ? 13.495 8.227 -5.533 1.00 85.44 415 PHE A CA 1
ATOM 3164 C C . PHE A 1 415 ? 13.244 9.357 -6.544 1.00 85.44 415 PHE A C 1
ATOM 3166 O O . PHE A 1 415 ? 13.719 9.279 -7.679 1.00 85.44 415 PHE A O 1
ATOM 3173 N N . ASP A 1 416 ? 12.599 10.443 -6.123 1.00 86.94 416 ASP A N 1
ATOM 3174 C CA . ASP A 1 416 ? 12.292 11.597 -6.970 1.00 86.94 416 ASP A CA 1
ATOM 3175 C C . ASP A 1 416 ? 13.550 12.317 -7.455 1.00 86.94 416 ASP A C 1
ATOM 3177 O O . ASP A 1 416 ? 13.653 12.691 -8.630 1.00 86.94 416 ASP A O 1
ATOM 3181 N N . MET A 1 417 ? 14.558 12.450 -6.590 1.00 88.62 417 MET A N 1
ATOM 3182 C CA . MET A 1 417 ? 15.875 12.952 -6.980 1.00 88.62 417 MET A CA 1
ATOM 3183 C C . MET A 1 417 ? 16.519 12.067 -8.053 1.00 88.62 417 MET A C 1
ATOM 3185 O O . MET A 1 417 ? 17.052 12.583 -9.039 1.00 88.62 417 MET A O 1
ATOM 3189 N N . ALA A 1 418 ? 16.462 10.741 -7.895 1.00 87.25 418 ALA A N 1
ATOM 3190 C CA . ALA A 1 418 ? 17.014 9.805 -8.871 1.00 87.25 418 ALA A CA 1
ATOM 3191 C C . ALA A 1 418 ? 16.261 9.859 -10.212 1.00 87.25 418 ALA A C 1
ATOM 3193 O O . ALA A 1 418 ? 16.895 9.864 -11.270 1.00 87.25 418 ALA A O 1
ATOM 3194 N N . MET A 1 419 ? 14.930 9.961 -10.182 1.00 87.50 419 MET A N 1
ATOM 3195 C CA . MET A 1 419 ? 14.095 10.114 -11.376 1.00 87.50 419 MET A CA 1
ATOM 3196 C C . MET A 1 419 ? 14.345 11.440 -12.092 1.00 87.50 419 MET A C 1
ATOM 3198 O O . MET A 1 419 ? 14.455 11.462 -13.319 1.00 87.50 419 MET A O 1
ATOM 3202 N N . THR A 1 420 ? 14.499 12.533 -11.345 1.00 90.56 420 THR A N 1
ATOM 3203 C CA . THR A 1 420 ? 14.849 13.848 -11.899 1.00 90.56 420 THR A CA 1
ATOM 3204 C C . THR A 1 420 ? 16.212 13.793 -12.582 1.00 90.56 420 THR A C 1
ATOM 3206 O O . THR A 1 420 ? 16.335 14.174 -13.745 1.00 90.56 420 THR A O 1
ATOM 3209 N N . ALA A 1 421 ? 17.220 13.218 -11.919 1.00 91.94 421 ALA A N 1
ATOM 3210 C CA . ALA A 1 421 ? 18.548 13.042 -12.501 1.00 91.94 421 ALA A CA 1
ATOM 3211 C C . ALA A 1 421 ? 18.517 12.150 -13.756 1.00 91.94 421 ALA A C 1
ATOM 3213 O O . ALA A 1 421 ? 19.204 12.435 -14.737 1.00 91.94 421 ALA A O 1
ATOM 3214 N N . ALA A 1 422 ? 17.703 11.089 -13.760 1.00 91.25 422 ALA A N 1
ATOM 3215 C CA . ALA A 1 422 ? 17.506 10.242 -14.933 1.00 91.25 422 ALA A CA 1
ATOM 3216 C C . ALA A 1 422 ? 16.845 11.004 -16.092 1.00 91.25 422 ALA A C 1
ATOM 3218 O O . ALA A 1 422 ? 17.281 10.861 -17.234 1.00 91.25 422 ALA A O 1
ATOM 3219 N N . HIS A 1 423 ? 15.847 11.846 -15.809 1.00 91.19 423 HIS A N 1
ATOM 3220 C CA . HIS A 1 423 ? 15.194 12.689 -16.808 1.00 91.19 423 HIS A CA 1
ATOM 3221 C C . HIS A 1 423 ? 16.159 13.720 -17.405 1.00 91.19 423 HIS A C 1
ATOM 3223 O O . HIS A 1 423 ? 16.282 13.814 -18.624 1.00 91.19 423 HIS A O 1
ATOM 3229 N N . GLU A 1 424 ? 16.888 14.462 -16.570 1.00 94.12 424 GLU A N 1
ATOM 3230 C CA . GLU A 1 424 ? 17.905 15.420 -17.022 1.00 94.12 424 GLU A CA 1
ATOM 3231 C C . GLU A 1 424 ? 18.982 14.732 -17.861 1.00 94.12 424 GLU A C 1
ATOM 3233 O O . GLU A 1 424 ? 19.391 15.233 -18.914 1.00 94.12 424 GLU A O 1
ATOM 3238 N N . ARG A 1 425 ? 19.408 13.541 -17.427 1.00 93.06 425 ARG A N 1
ATOM 3239 C CA . ARG A 1 425 ? 20.366 12.730 -18.169 1.00 93.06 425 ARG A CA 1
ATOM 3240 C C . ARG A 1 425 ? 19.805 12.308 -19.523 1.00 93.06 425 ARG A C 1
ATOM 3242 O O . ARG A 1 425 ? 20.521 12.450 -20.507 1.00 93.06 425 ARG A O 1
ATOM 3249 N N . TRP A 1 426 ? 18.552 11.860 -19.597 1.00 92.00 426 TRP A N 1
ATOM 3250 C CA . TRP A 1 426 ? 17.882 11.556 -20.862 1.00 92.00 426 TRP A CA 1
ATOM 3251 C C . TRP A 1 426 ? 17.842 12.778 -21.787 1.00 92.00 426 TRP A C 1
ATOM 3253 O O . TRP A 1 426 ? 18.271 12.682 -22.932 1.00 92.00 426 TRP A O 1
ATOM 3263 N N . GLN A 1 427 ? 17.433 13.949 -21.291 1.00 92.75 427 GLN A N 1
ATOM 3264 C CA . GLN A 1 427 ? 17.399 15.186 -22.086 1.00 92.75 427 GLN A CA 1
ATOM 3265 C C . GLN A 1 427 ? 18.777 15.559 -22.649 1.00 92.75 427 GLN A C 1
ATOM 3267 O O . GLN A 1 427 ? 18.887 15.979 -23.800 1.00 92.75 427 GLN A O 1
ATOM 3272 N N . ALA A 1 428 ? 19.845 15.356 -21.873 1.00 91.62 428 ALA A N 1
ATOM 3273 C CA . ALA A 1 428 ? 21.214 15.583 -22.335 1.00 91.62 428 ALA A CA 1
ATOM 3274 C C . ALA A 1 428 ? 21.672 14.589 -23.422 1.00 91.62 428 ALA A C 1
ATOM 3276 O O . ALA A 1 428 ? 22.615 14.879 -24.156 1.00 91.62 428 ALA A O 1
ATOM 3277 N N . LEU A 1 429 ? 21.026 13.425 -23.515 1.00 89.88 429 LEU A N 1
ATOM 3278 C CA . LEU A 1 429 ? 21.333 12.335 -24.446 1.00 89.88 429 LEU A CA 1
ATOM 3279 C C . LEU A 1 429 ? 20.480 12.361 -25.727 1.00 89.88 429 LEU A C 1
ATOM 3281 O O . LEU A 1 429 ? 20.844 11.721 -26.720 1.00 89.88 429 LEU A O 1
ATOM 3285 N N . VAL A 1 430 ? 19.368 13.107 -25.716 1.00 89.50 430 VAL A N 1
ATOM 3286 C CA . VAL A 1 430 ? 18.457 13.262 -26.862 1.00 89.50 430 VAL A CA 1
ATOM 3287 C C . VAL A 1 430 ? 19.177 13.773 -28.117 1.00 89.50 430 VAL A C 1
ATOM 3289 O O . VAL A 1 430 ? 19.002 13.149 -29.167 1.00 89.50 430 VAL A O 1
ATOM 3292 N N . PRO A 1 431 ? 19.992 14.849 -28.072 1.00 88.62 431 PRO A N 1
ATOM 3293 C CA . PRO A 1 431 ? 20.699 15.317 -29.260 1.00 88.62 431 PRO A CA 1
ATOM 3294 C C . PRO A 1 431 ? 21.644 14.246 -29.819 1.00 88.62 431 PRO A C 1
ATOM 3296 O O . PRO A 1 431 ? 22.325 13.548 -29.065 1.00 88.62 431 PRO A O 1
ATOM 3299 N N . ALA A 1 432 ? 21.708 14.126 -31.146 1.00 83.94 432 ALA A N 1
ATOM 3300 C CA . ALA A 1 432 ? 22.687 13.262 -31.794 1.00 83.94 432 ALA A CA 1
ATOM 3301 C C . ALA A 1 432 ? 24.113 13.776 -31.509 1.00 83.94 432 ALA A C 1
ATOM 3303 O O . ALA A 1 432 ? 24.358 14.986 -31.602 1.00 83.94 432 ALA A O 1
ATOM 3304 N N . PRO A 1 433 ? 25.073 12.896 -31.172 1.00 84.75 433 PRO A N 1
ATOM 3305 C CA . PRO A 1 433 ? 26.461 13.306 -31.047 1.00 84.75 433 PRO A CA 1
ATOM 3306 C C . PRO A 1 433 ? 26.972 13.907 -32.372 1.00 84.75 433 PRO A C 1
ATOM 3308 O O . PRO A 1 433 ? 26.771 13.312 -33.429 1.00 84.75 433 PRO A O 1
ATOM 3311 N N . PRO A 1 434 ? 27.674 15.056 -32.346 1.00 83.56 434 PRO A N 1
ATOM 3312 C CA . PRO A 1 434 ? 27.962 15.854 -33.547 1.00 83.56 434 PRO A CA 1
ATOM 3313 C C . PRO A 1 434 ? 28.918 15.200 -34.559 1.00 83.56 434 PRO A C 1
ATOM 3315 O O . PRO A 1 434 ? 29.119 15.735 -35.643 1.00 83.56 434 PRO A O 1
ATOM 3318 N N . HIS A 1 435 ? 29.549 14.083 -34.200 1.00 85.25 435 HIS A N 1
ATOM 3319 C CA . HIS A 1 435 ? 30.444 13.310 -35.067 1.00 85.25 435 HIS A CA 1
ATOM 3320 C C . HIS A 1 435 ? 29.731 12.125 -35.745 1.00 85.25 435 HIS A C 1
ATOM 3322 O O . HIS A 1 435 ? 30.346 11.431 -36.554 1.00 85.25 435 HIS A O 1
ATOM 3328 N N . LEU A 1 436 ? 28.454 11.876 -35.428 1.00 90.69 436 LEU A N 1
ATOM 3329 C CA . LEU A 1 436 ? 27.642 10.894 -36.143 1.00 90.69 436 LEU A CA 1
ATOM 3330 C C . LEU A 1 436 ? 27.039 11.527 -37.408 1.00 90.69 436 LEU A C 1
ATOM 3332 O O . LEU A 1 436 ? 26.756 12.725 -37.422 1.00 90.69 436 LEU A O 1
ATOM 3336 N N . PRO A 1 437 ? 26.852 10.752 -38.489 1.00 91.00 437 PRO A N 1
ATOM 3337 C CA . PRO A 1 437 ? 26.269 11.275 -39.716 1.00 91.00 437 PRO A CA 1
ATOM 3338 C C . PRO A 1 437 ? 24.753 11.493 -39.570 1.00 91.00 437 PRO A C 1
ATOM 3340 O O . PRO A 1 437 ? 24.025 10.593 -39.159 1.00 91.00 437 PRO A O 1
ATOM 3343 N N . GLY A 1 438 ? 24.270 12.666 -39.989 1.00 87.56 438 GLY A N 1
ATOM 3344 C CA . GLY A 1 438 ? 22.846 13.023 -39.952 1.00 87.56 438 GLY A CA 1
ATOM 3345 C C . GLY A 1 438 ? 22.313 13.355 -38.551 1.00 87.56 438 GLY A C 1
ATOM 3346 O O . GLY A 1 438 ? 23.072 13.503 -37.600 1.00 87.56 438 GLY A O 1
ATOM 3347 N N . ASP A 1 439 ? 20.987 13.463 -38.439 1.00 86.12 439 ASP A N 1
ATOM 3348 C CA . ASP A 1 439 ? 20.278 13.806 -37.197 1.00 86.12 439 ASP A CA 1
ATOM 3349 C C . ASP A 1 439 ? 19.573 12.567 -36.616 1.00 86.12 439 ASP A C 1
ATOM 3351 O O . ASP A 1 439 ? 18.348 12.440 -36.653 1.00 86.12 439 ASP A O 1
ATOM 3355 N N . ALA A 1 440 ? 20.364 11.607 -36.131 1.00 86.88 440 ALA A N 1
ATOM 3356 C CA . ALA A 1 440 ? 19.866 10.325 -35.637 1.00 86.88 440 ALA A CA 1
ATOM 3357 C C . ALA A 1 440 ? 19.091 10.452 -34.310 1.00 86.88 440 ALA A C 1
ATOM 3359 O O . ALA A 1 440 ? 19.637 10.877 -33.284 1.00 86.88 440 ALA A O 1
ATOM 3360 N N . ALA A 1 441 ? 17.830 10.012 -34.309 1.00 90.75 441 ALA A N 1
ATOM 3361 C CA . ALA A 1 441 ? 16.988 9.982 -33.113 1.00 90.75 441 ALA A CA 1
ATOM 3362 C C . ALA A 1 441 ? 17.567 9.040 -32.034 1.00 90.75 441 ALA A C 1
ATOM 3364 O O . ALA A 1 441 ? 18.088 7.974 -32.378 1.00 90.75 441 ALA A O 1
ATOM 3365 N N . PRO A 1 442 ? 17.472 9.393 -30.736 1.00 92.19 442 PRO A N 1
ATOM 3366 C CA . PRO A 1 442 ? 18.054 8.608 -29.649 1.00 92.19 442 PRO A CA 1
ATOM 3367 C C . PRO A 1 442 ? 17.488 7.184 -29.611 1.00 92.19 442 PRO A C 1
ATOM 3369 O O . PRO A 1 442 ? 16.276 6.969 -29.707 1.00 92.19 442 PRO A O 1
ATOM 3372 N N . LEU A 1 443 ? 18.388 6.211 -29.464 1.00 93.75 443 LEU A N 1
ATOM 3373 C CA . LEU A 1 443 ? 18.064 4.807 -29.247 1.00 93.75 443 LEU A CA 1
ATOM 3374 C C . LEU A 1 443 ? 19.167 4.179 -28.394 1.00 93.75 443 LEU A C 1
ATOM 3376 O O . LEU A 1 443 ? 20.346 4.236 -28.746 1.00 93.75 443 LEU A O 1
ATOM 3380 N N . TYR A 1 444 ? 18.766 3.605 -27.267 1.00 93.19 444 TYR A N 1
ATOM 3381 C CA . TYR A 1 444 ? 19.652 3.032 -26.263 1.00 93.19 444 TYR A CA 1
ATOM 3382 C C . TYR A 1 444 ? 19.189 1.617 -25.953 1.00 93.19 444 TYR A C 1
ATOM 3384 O O . TYR A 1 444 ? 17.999 1.402 -25.726 1.00 93.19 444 TYR A O 1
ATOM 3392 N N . GLY A 1 445 ? 20.110 0.657 -25.955 1.00 91.69 445 GLY A N 1
ATOM 3393 C CA . GLY A 1 445 ? 19.789 -0.749 -25.720 1.00 91.69 445 GLY A CA 1
ATOM 3394 C C . GLY A 1 445 ? 20.734 -1.387 -24.714 1.00 91.69 445 GLY A C 1
ATOM 3395 O O . GLY A 1 445 ? 21.875 -0.964 -24.577 1.00 91.69 445 GLY A O 1
ATOM 3396 N N . VAL A 1 446 ? 20.262 -2.407 -24.001 1.00 90.06 446 VAL A N 1
ATOM 3397 C CA . VAL A 1 446 ? 21.076 -3.133 -23.004 1.00 90.06 446 VAL A CA 1
ATOM 3398 C C . VAL A 1 446 ? 21.761 -4.363 -23.610 1.00 90.06 446 VAL A C 1
ATOM 3400 O O . VAL A 1 446 ? 22.695 -4.899 -23.030 1.00 90.06 446 VAL A O 1
ATOM 3403 N N . MET A 1 447 ? 21.292 -4.814 -24.771 1.00 88.50 447 MET A N 1
ATOM 3404 C CA . MET A 1 447 ? 21.750 -6.030 -25.444 1.00 88.50 447 MET A CA 1
ATOM 3405 C C . MET A 1 447 ? 22.316 -5.868 -26.866 1.00 88.50 447 MET A C 1
ATOM 3407 O O . MET A 1 447 ? 23.021 -6.787 -27.281 1.00 88.50 447 MET A O 1
ATOM 3411 N N . PRO A 1 448 ? 22.111 -4.754 -27.605 1.00 87.44 448 PRO A N 1
ATOM 3412 C CA . PRO A 1 448 ? 22.889 -4.508 -28.819 1.00 87.44 448 PRO A CA 1
ATOM 3413 C C . PRO A 1 448 ? 24.380 -4.511 -28.496 1.00 87.44 448 PRO A C 1
ATOM 3415 O O . PRO A 1 448 ? 24.716 -3.969 -27.449 1.00 87.44 448 PRO A O 1
ATOM 3418 N N . ASP A 1 449 ? 25.211 -5.070 -29.388 1.00 80.00 449 ASP A N 1
ATOM 3419 C CA . ASP A 1 449 ? 26.666 -4.870 -29.528 1.00 80.00 449 ASP A CA 1
ATOM 3420 C C . ASP A 1 449 ? 27.449 -4.581 -28.236 1.00 80.00 449 ASP A C 1
ATOM 3422 O O . ASP A 1 449 ? 27.262 -3.551 -27.601 1.00 80.00 449 ASP A O 1
ATOM 3426 N N . TRP A 1 450 ? 28.427 -5.411 -27.867 1.00 86.81 450 TRP A N 1
ATOM 3427 C CA . TRP A 1 450 ? 29.103 -5.264 -26.568 1.00 86.81 450 TRP A CA 1
ATOM 3428 C C . TRP A 1 450 ? 28.085 -5.191 -25.406 1.00 86.81 450 TRP A C 1
ATOM 3430 O O . TRP A 1 450 ? 28.166 -4.341 -24.515 1.00 86.81 450 TRP A O 1
ATOM 3440 N N . ASN A 1 451 ? 27.121 -6.111 -25.446 1.00 89.06 451 ASN A N 1
ATOM 3441 C CA . ASN A 1 451 ? 25.983 -6.280 -24.544 1.00 89.06 451 ASN A CA 1
ATOM 3442 C C . ASN A 1 451 ? 26.356 -6.121 -23.047 1.00 89.06 451 ASN A C 1
ATOM 3444 O O . ASN A 1 451 ? 26.934 -7.041 -22.453 1.00 89.06 451 ASN A O 1
ATOM 3448 N N . PRO A 1 452 ? 26.024 -4.988 -22.391 1.00 90.50 452 PRO A N 1
ATOM 3449 C CA . PRO A 1 452 ? 26.301 -4.818 -20.970 1.00 90.50 452 PRO A CA 1
ATOM 3450 C C . PRO A 1 452 ? 25.512 -5.776 -20.065 1.00 90.50 452 PRO A C 1
ATOM 3452 O O . PRO A 1 452 ? 26.059 -6.173 -19.034 1.00 90.50 452 PRO A O 1
ATOM 3455 N N . ALA A 1 453 ? 24.287 -6.189 -20.427 1.00 90.75 453 ALA A N 1
ATOM 3456 C CA . ALA A 1 453 ? 23.502 -7.120 -19.605 1.00 90.75 453 ALA A CA 1
ATOM 3457 C C . ALA A 1 453 ? 24.218 -8.464 -19.411 1.00 90.75 453 ALA A C 1
ATOM 3459 O O . ALA A 1 453 ? 24.246 -8.983 -18.297 1.00 90.75 453 ALA A O 1
AT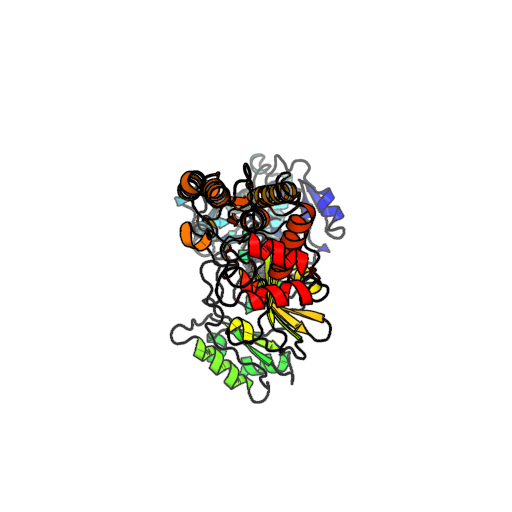OM 3460 N N . GLU A 1 454 ? 24.834 -9.005 -20.460 1.00 91.12 454 GLU A N 1
ATOM 3461 C CA . GLU A 1 454 ? 25.565 -10.275 -20.387 1.00 91.12 454 GLU A CA 1
ATOM 3462 C C . GLU A 1 454 ? 26.962 -10.130 -19.772 1.00 91.12 454 GLU A C 1
ATOM 3464 O O . GLU A 1 454 ? 27.438 -11.042 -19.095 1.00 91.12 454 GLU A O 1
ATOM 3469 N N . ILE A 1 455 ? 27.634 -8.994 -19.996 1.00 92.56 455 ILE A N 1
ATOM 3470 C CA . ILE A 1 455 ? 29.038 -8.812 -19.592 1.00 92.56 455 ILE A CA 1
ATOM 3471 C C . ILE A 1 455 ? 29.161 -8.338 -18.139 1.00 92.56 455 ILE A C 1
ATOM 3473 O O . ILE A 1 455 ? 30.009 -8.841 -17.400 1.00 92.56 455 ILE A O 1
ATOM 3477 N N . ILE A 1 456 ? 28.351 -7.359 -17.723 1.00 93.31 456 ILE A N 1
ATOM 3478 C CA . ILE A 1 456 ? 28.418 -6.761 -16.378 1.00 93.31 456 ILE A CA 1
ATOM 3479 C C . ILE A 1 456 ? 27.098 -6.826 -15.598 1.00 93.31 456 ILE A C 1
ATOM 3481 O O . ILE A 1 456 ? 27.091 -6.483 -14.415 1.00 93.31 456 ILE A O 1
ATOM 3485 N N . GLY A 1 457 ? 26.012 -7.301 -16.210 1.00 92.31 457 GLY A N 1
ATOM 3486 C CA . GLY A 1 457 ? 24.675 -7.314 -15.619 1.00 92.31 457 GLY A CA 1
ATOM 3487 C C . GLY A 1 457 ? 23.870 -6.052 -15.941 1.00 92.31 457 GLY A C 1
ATOM 3488 O O . GLY A 1 457 ? 24.405 -5.041 -16.393 1.00 92.31 457 GLY A O 1
ATOM 3489 N N . THR A 1 458 ? 22.562 -6.102 -15.685 1.00 88.75 458 THR A N 1
ATOM 3490 C CA . THR A 1 458 ? 21.632 -4.981 -15.919 1.00 88.75 458 THR A CA 1
ATOM 3491 C C . THR A 1 458 ? 21.761 -3.866 -14.878 1.00 88.75 458 THR A C 1
ATOM 3493 O O . THR A 1 458 ? 21.510 -2.710 -15.196 1.00 88.75 458 THR A O 1
ATOM 3496 N N . ALA A 1 459 ? 22.220 -4.187 -13.665 1.00 90.19 459 ALA A N 1
ATOM 3497 C CA . ALA A 1 459 ? 22.478 -3.234 -12.582 1.00 90.19 459 ALA A CA 1
ATOM 3498 C C . ALA A 1 459 ? 23.880 -3.466 -11.971 1.00 90.19 459 ALA A C 1
ATOM 3500 O O . ALA A 1 459 ? 24.008 -3.962 -10.846 1.00 90.19 459 ALA A O 1
ATOM 3501 N N . PRO A 1 460 ? 24.963 -3.182 -12.718 1.00 92.56 460 PRO A N 1
ATOM 3502 C CA . PRO A 1 460 ? 26.327 -3.436 -12.273 1.00 92.56 460 PRO A CA 1
ATOM 3503 C C . PRO A 1 460 ? 26.745 -2.497 -11.135 1.00 92.56 460 PRO A C 1
ATOM 3505 O O . PRO A 1 460 ? 26.401 -1.317 -11.102 1.00 92.56 460 PRO A O 1
ATOM 3508 N N . GLY A 1 461 ? 27.607 -2.984 -10.241 1.00 92.38 461 GLY A N 1
ATOM 3509 C CA . GLY A 1 461 ? 28.297 -2.117 -9.283 1.00 92.38 461 GLY A CA 1
ATOM 3510 C C . GLY A 1 461 ? 29.306 -1.175 -9.960 1.00 92.38 461 GLY A C 1
ATOM 3511 O O . GLY A 1 461 ? 29.858 -1.478 -11.021 1.00 92.38 461 GLY A O 1
ATOM 3512 N N . ALA A 1 462 ? 29.632 -0.060 -9.298 1.00 92.38 462 ALA A N 1
ATOM 3513 C CA . ALA A 1 462 ? 30.490 1.000 -9.850 1.00 92.38 462 ALA A CA 1
ATOM 3514 C C . ALA A 1 462 ? 31.867 0.515 -10.353 1.00 92.38 462 ALA A C 1
ATOM 3516 O O . ALA A 1 462 ? 32.402 1.042 -11.333 1.00 92.38 462 ALA A O 1
ATOM 3517 N N . LEU A 1 463 ? 32.454 -0.504 -9.713 1.00 95.00 463 LEU A N 1
ATOM 3518 C CA . LEU A 1 463 ? 33.737 -1.066 -10.143 1.00 95.00 463 LEU A CA 1
ATOM 3519 C C . LEU A 1 463 ? 33.615 -1.804 -11.483 1.00 95.00 463 LEU A C 1
ATOM 3521 O O . LEU A 1 463 ? 34.405 -1.539 -12.384 1.00 95.00 463 LEU A O 1
ATOM 3525 N N . ALA A 1 464 ? 32.621 -2.683 -11.632 1.00 94.25 464 ALA A N 1
ATOM 3526 C CA . ALA A 1 464 ? 32.406 -3.425 -12.875 1.00 94.25 464 ALA A CA 1
ATOM 3527 C C . ALA A 1 464 ? 32.161 -2.460 -14.042 1.00 94.25 464 ALA A C 1
ATOM 3529 O O . ALA A 1 464 ? 32.811 -2.556 -15.083 1.00 94.25 464 ALA A O 1
ATOM 3530 N N . ALA A 1 465 ? 31.309 -1.459 -13.817 1.00 92.69 465 ALA A N 1
ATOM 3531 C CA . ALA A 1 465 ? 30.983 -0.474 -14.832 1.00 92.69 465 ALA A CA 1
ATOM 3532 C C . ALA A 1 465 ? 32.181 0.418 -15.218 1.00 92.69 465 ALA A C 1
ATOM 3534 O O . ALA A 1 465 ? 32.429 0.661 -16.400 1.00 92.69 465 ALA A O 1
ATOM 3535 N N . SER A 1 466 ? 32.977 0.872 -14.240 1.00 94.50 466 SER A N 1
ATOM 3536 C CA . SER A 1 466 ? 34.168 1.694 -14.513 1.00 94.50 466 SER A CA 1
ATOM 3537 C C . SER A 1 466 ? 35.268 0.927 -15.251 1.00 94.50 466 SER A C 1
ATOM 3539 O O . SER A 1 466 ? 35.880 1.478 -16.169 1.00 94.50 466 SER A O 1
ATOM 3541 N N . VAL A 1 467 ? 35.488 -0.347 -14.909 1.00 95.44 467 VAL A N 1
ATOM 3542 C CA . VAL A 1 467 ? 36.443 -1.220 -15.605 1.00 95.44 467 VAL A CA 1
ATOM 3543 C C . VAL A 1 467 ? 35.981 -1.486 -17.035 1.00 95.44 467 VAL A C 1
ATOM 3545 O O . VAL A 1 467 ? 36.779 -1.346 -17.960 1.00 95.44 467 VAL A O 1
ATOM 3548 N N . TYR A 1 468 ? 34.697 -1.791 -17.240 1.00 95.00 468 TYR A N 1
ATOM 3549 C CA . TYR A 1 468 ? 34.149 -2.040 -18.573 1.00 95.00 468 TYR A CA 1
ATOM 3550 C C . TYR A 1 468 ? 34.265 -0.819 -19.495 1.00 95.00 468 TYR A C 1
ATOM 3552 O O . TYR A 1 468 ? 34.718 -0.925 -20.639 1.00 95.00 468 TYR A O 1
ATOM 3560 N N . ARG A 1 469 ? 33.963 0.373 -18.961 1.00 93.56 469 ARG A N 1
ATOM 3561 C CA . ARG A 1 469 ? 34.197 1.645 -19.656 1.00 93.56 469 ARG A CA 1
ATOM 3562 C C . ARG A 1 469 ? 35.648 1.828 -20.064 1.00 93.56 469 ARG A C 1
ATOM 3564 O O . ARG A 1 469 ? 35.929 2.115 -21.225 1.00 93.56 469 ARG A O 1
ATOM 3571 N N . HIS A 1 470 ? 36.561 1.665 -19.112 1.00 94.06 470 HIS A N 1
ATOM 3572 C CA . HIS A 1 470 ? 37.976 1.920 -19.340 1.00 94.06 470 HIS A CA 1
ATOM 3573 C C . HIS A 1 470 ? 38.596 0.948 -20.349 1.00 94.06 470 HIS A C 1
ATOM 3575 O O . HIS A 1 470 ? 39.356 1.376 -21.213 1.00 94.06 470 HIS A O 1
ATOM 3581 N N . LEU A 1 471 ? 38.271 -0.343 -20.246 1.00 94.25 471 LEU A N 1
ATOM 3582 C CA . LEU A 1 471 ? 38.884 -1.385 -21.068 1.00 94.25 471 LEU A CA 1
ATOM 3583 C C . LEU A 1 471 ? 38.314 -1.470 -22.482 1.00 94.25 471 LEU A C 1
ATOM 3585 O O . LEU A 1 471 ? 39.006 -1.972 -23.362 1.00 94.25 471 LEU A O 1
ATOM 3589 N N . ILE A 1 472 ? 37.060 -1.061 -22.702 1.00 93.19 472 ILE A N 1
ATOM 3590 C CA . ILE A 1 472 ? 36.402 -1.269 -23.998 1.00 93.19 472 ILE A CA 1
ATOM 3591 C C . ILE A 1 472 ? 35.614 -0.028 -24.422 1.00 93.19 472 ILE A C 1
ATOM 3593 O O . ILE A 1 472 ? 35.932 0.568 -25.451 1.00 93.19 472 ILE A O 1
ATOM 3597 N N . MET A 1 473 ? 34.617 0.389 -23.633 1.00 93.62 473 MET A N 1
ATOM 3598 C CA . MET A 1 473 ? 33.525 1.249 -24.122 1.00 93.62 473 MET A CA 1
ATOM 3599 C C . MET A 1 473 ? 33.880 2.728 -24.332 1.00 93.62 473 MET A C 1
ATOM 3601 O O . MET A 1 473 ? 33.156 3.428 -25.037 1.00 93.62 473 MET A O 1
ATOM 3605 N N . ASN A 1 474 ? 34.960 3.234 -23.732 1.00 92.00 474 ASN A N 1
ATOM 3606 C CA . ASN A 1 474 ? 35.327 4.646 -23.874 1.00 92.00 474 ASN A CA 1
ATOM 3607 C C . ASN A 1 474 ? 35.940 4.969 -25.243 1.00 92.00 474 ASN A C 1
ATOM 3609 O O . ASN A 1 474 ? 35.675 6.037 -25.780 1.00 92.00 474 ASN A O 1
ATOM 3613 N N . GLU A 1 475 ? 36.783 4.085 -25.788 1.00 91.12 475 GLU A N 1
ATOM 3614 C CA . GLU A 1 475 ? 37.563 4.412 -26.994 1.00 91.12 475 GLU A CA 1
ATOM 3615 C C . GLU A 1 475 ? 38.008 3.188 -27.808 1.00 91.12 475 GLU A C 1
ATOM 3617 O O . GLU A 1 475 ? 38.055 3.248 -29.039 1.00 91.12 475 GLU A O 1
ATOM 3622 N N . ILE A 1 476 ? 38.343 2.075 -27.144 1.00 94.31 476 ILE A N 1
ATOM 3623 C CA . ILE A 1 476 ? 38.972 0.908 -27.785 1.00 94.31 476 ILE A CA 1
ATOM 3624 C C . ILE A 1 476 ? 38.066 0.298 -28.860 1.00 94.31 476 ILE A C 1
ATOM 3626 O O . ILE A 1 476 ? 38.544 -0.003 -29.953 1.00 94.31 476 ILE A O 1
ATOM 3630 N N . TRP A 1 477 ? 36.763 0.186 -28.584 1.00 93.69 477 TRP A N 1
ATOM 3631 C CA . TRP A 1 477 ? 35.771 -0.317 -29.540 1.00 93.69 477 TRP A CA 1
ATOM 3632 C C . TRP A 1 477 ? 35.760 0.488 -30.859 1.00 93.69 477 TRP A C 1
ATOM 3634 O O . TRP A 1 477 ? 35.860 -0.091 -31.940 1.00 93.69 477 TRP A O 1
ATOM 3644 N N . ALA A 1 478 ? 35.708 1.824 -30.774 1.00 93.69 478 ALA A N 1
ATOM 3645 C CA . ALA A 1 478 ? 35.641 2.716 -31.930 1.00 93.69 478 ALA A CA 1
ATOM 3646 C C . ALA A 1 478 ? 36.976 2.771 -32.679 1.00 93.69 478 ALA A C 1
ATOM 3648 O O . ALA A 1 478 ? 36.998 2.820 -33.906 1.00 93.69 478 ALA A O 1
ATOM 3649 N N . THR A 1 479 ? 38.091 2.722 -31.943 1.00 95.44 479 THR A N 1
ATOM 3650 C CA . THR A 1 479 ? 39.439 2.741 -32.527 1.00 95.44 479 THR A CA 1
ATOM 3651 C C . THR A 1 479 ? 39.665 1.520 -33.411 1.00 95.44 479 THR A C 1
ATOM 3653 O O . THR A 1 479 ? 40.070 1.672 -34.559 1.00 95.44 479 THR A O 1
ATOM 3656 N N . GLN A 1 480 ? 39.324 0.324 -32.921 1.00 94.94 480 GLN A N 1
ATOM 3657 C CA . GLN A 1 480 ? 39.429 -0.912 -33.702 1.00 94.94 480 GLN A CA 1
ATOM 3658 C C . GLN A 1 480 ? 38.568 -0.881 -34.971 1.00 94.94 480 GLN A C 1
ATOM 3660 O O . GLN A 1 480 ? 39.040 -1.254 -36.041 1.00 94.94 480 GLN A O 1
ATOM 3665 N N . ARG A 1 481 ? 37.322 -0.394 -34.884 1.00 94.44 481 ARG A N 1
ATOM 3666 C CA . ARG A 1 481 ? 36.446 -0.280 -36.064 1.00 94.44 481 ARG A CA 1
ATOM 3667 C C . ARG A 1 481 ? 37.000 0.701 -37.096 1.00 94.44 481 ARG A C 1
ATOM 3669 O O . ARG A 1 481 ? 37.034 0.377 -38.281 1.00 94.44 481 ARG A O 1
ATOM 3676 N N . ALA A 1 482 ? 37.513 1.848 -36.657 1.00 95.88 482 ALA A N 1
ATOM 3677 C CA . ALA A 1 482 ? 38.163 2.804 -37.549 1.00 95.88 482 ALA A CA 1
ATOM 3678 C C . ALA A 1 482 ? 39.404 2.209 -38.243 1.00 95.88 482 ALA A C 1
ATOM 3680 O O . ALA A 1 482 ? 39.609 2.415 -39.439 1.00 95.88 482 ALA A O 1
ATOM 3681 N N . GLU A 1 483 ? 40.211 1.422 -37.525 1.00 96.44 483 GLU A N 1
ATOM 3682 C CA . GLU A 1 483 ? 41.376 0.720 -38.085 1.00 96.44 483 GLU A CA 1
ATOM 3683 C C . GLU A 1 483 ? 40.998 -0.339 -39.135 1.00 96.44 483 GLU A C 1
ATOM 3685 O O . GLU A 1 483 ? 41.790 -0.608 -40.040 1.00 96.44 483 GLU A O 1
ATOM 3690 N N . TYR A 1 484 ? 39.785 -0.896 -39.066 1.00 94.50 484 TYR A N 1
ATOM 3691 C CA . TYR A 1 484 ? 39.239 -1.809 -40.077 1.00 94.50 484 TYR A CA 1
ATOM 3692 C C . TYR A 1 484 ? 38.637 -1.112 -41.305 1.00 94.50 484 TYR A C 1
ATOM 3694 O O . TYR A 1 484 ? 38.239 -1.794 -42.244 1.00 94.50 484 TYR A O 1
ATOM 3702 N N . GLY A 1 485 ? 38.624 0.224 -41.345 1.00 95.69 485 GLY A N 1
ATOM 3703 C CA . GLY A 1 485 ? 38.103 1.002 -42.475 1.00 95.69 485 GLY A CA 1
ATOM 3704 C C . GLY A 1 485 ? 36.666 1.495 -42.296 1.00 95.69 485 GLY A C 1
ATOM 3705 O O . GLY A 1 485 ? 36.125 2.138 -43.199 1.00 95.69 485 GLY A O 1
ATOM 3706 N N . TYR A 1 486 ? 36.057 1.256 -41.134 1.00 96.62 486 TYR A N 1
ATOM 3707 C CA . TYR A 1 486 ? 34.772 1.855 -40.792 1.00 96.62 486 TYR A CA 1
ATOM 3708 C C . TYR A 1 486 ? 34.927 3.302 -40.316 1.00 96.62 486 TYR A C 1
ATOM 3710 O O . TYR A 1 486 ? 36.024 3.801 -40.060 1.00 96.62 486 TYR A O 1
ATOM 3718 N N . ARG A 1 487 ? 33.805 4.010 -40.226 1.00 95.06 487 ARG A N 1
ATOM 3719 C CA . ARG A 1 487 ? 33.753 5.411 -39.829 1.00 95.06 487 ARG A CA 1
ATOM 3720 C C . ARG A 1 487 ? 34.231 5.595 -38.388 1.00 95.06 487 ARG A C 1
ATOM 3722 O O . ARG A 1 487 ? 33.768 4.930 -37.465 1.00 95.06 487 ARG A O 1
ATOM 3729 N N . ASP A 1 488 ? 35.129 6.557 -38.201 1.00 94.62 488 ASP A N 1
ATOM 3730 C CA . ASP A 1 488 ? 35.600 6.956 -36.879 1.00 94.62 488 ASP A CA 1
ATOM 3731 C C . ASP A 1 488 ? 34.542 7.813 -36.175 1.00 94.62 488 ASP A C 1
ATOM 3733 O O . ASP A 1 488 ? 34.223 8.917 -36.616 1.00 94.62 488 ASP A O 1
ATOM 3737 N N . VAL A 1 489 ? 33.996 7.282 -35.084 1.00 92.62 489 VAL A N 1
ATOM 3738 C CA . VAL A 1 489 ? 32.963 7.926 -34.260 1.00 92.62 489 VAL A CA 1
ATOM 3739 C C . VAL A 1 489 ? 33.524 8.468 -32.943 1.00 92.62 489 VAL A C 1
ATOM 3741 O O . VAL A 1 489 ? 32.780 8.821 -32.033 1.00 92.62 489 VAL A O 1
ATOM 3744 N N . ARG A 1 490 ? 34.848 8.545 -32.782 1.00 92.19 490 ARG A N 1
ATOM 3745 C CA . ARG A 1 490 ? 35.436 9.154 -31.584 1.00 92.19 490 ARG A CA 1
ATOM 3746 C C . ARG A 1 490 ? 35.148 10.664 -31.544 1.00 92.19 490 ARG A C 1
ATOM 3748 O O . ARG A 1 490 ? 35.080 11.315 -32.586 1.00 92.19 490 ARG A O 1
ATOM 3755 N N . PRO A 1 491 ? 35.031 11.263 -30.345 1.00 88.38 491 PRO A N 1
ATOM 3756 C CA . PRO A 1 491 ? 35.234 10.664 -29.026 1.00 88.38 491 PRO A CA 1
ATOM 3757 C C . PRO A 1 491 ? 33.938 10.146 -28.363 1.00 88.38 491 PRO A C 1
ATOM 3759 O O . PRO A 1 491 ? 33.837 10.240 -27.140 1.00 88.38 491 PRO A O 1
ATOM 3762 N N . ALA A 1 492 ? 32.926 9.648 -29.100 1.00 83.38 492 ALA A N 1
ATOM 3763 C CA . ALA A 1 492 ? 31.744 9.083 -28.432 1.00 83.38 492 ALA A CA 1
ATOM 3764 C C . ALA A 1 492 ? 32.106 7.859 -27.577 1.00 83.38 492 ALA A C 1
ATOM 3766 O O . ALA A 1 492 ? 32.627 6.876 -28.114 1.00 83.38 492 ALA A O 1
ATOM 3767 N N . PRO A 1 493 ? 31.766 7.861 -26.275 1.00 87.75 493 PRO A N 1
ATOM 3768 C CA . PRO A 1 493 ? 31.699 6.620 -25.523 1.00 87.75 493 PRO A CA 1
ATOM 3769 C C . PRO A 1 493 ? 30.505 5.794 -26.020 1.00 87.75 493 PRO A C 1
ATOM 3771 O O . PRO A 1 493 ? 29.447 6.347 -26.318 1.00 87.75 493 PRO A O 1
ATOM 3774 N N . LEU A 1 494 ? 30.659 4.470 -26.069 1.00 92.25 494 LEU A N 1
ATOM 3775 C CA . LEU A 1 494 ? 29.560 3.570 -26.429 1.00 92.25 494 LEU A CA 1
ATOM 3776 C C . LEU A 1 494 ? 28.582 3.372 -25.271 1.00 92.25 494 LEU A C 1
ATOM 3778 O O . LEU A 1 494 ? 27.376 3.291 -25.481 1.00 92.25 494 LEU A O 1
ATOM 3782 N N . LEU A 1 495 ? 29.119 3.290 -24.050 1.00 93.56 495 LEU A N 1
ATOM 3783 C CA . LEU A 1 495 ? 28.342 3.018 -22.847 1.00 93.56 495 LEU A CA 1
ATOM 3784 C C . LEU A 1 495 ? 27.844 4.311 -22.214 1.00 93.56 495 LEU A C 1
ATOM 3786 O O . LEU A 1 495 ? 28.625 5.199 -21.859 1.00 93.56 495 LEU A O 1
ATOM 3790 N N . VAL A 1 496 ? 26.541 4.368 -21.995 1.00 92.00 496 VAL A N 1
ATOM 3791 C CA . VAL A 1 496 ? 25.838 5.481 -21.380 1.00 92.00 496 VAL A CA 1
ATOM 3792 C C . VAL A 1 496 ? 25.022 4.958 -20.208 1.00 92.00 496 VAL A C 1
ATOM 3794 O O . VAL A 1 496 ? 24.259 4.012 -20.345 1.00 92.00 496 VAL A O 1
ATOM 3797 N N . GLU A 1 497 ? 25.171 5.588 -19.046 1.00 90.38 497 GLU A N 1
ATOM 3798 C CA . GLU A 1 497 ? 24.410 5.238 -17.845 1.00 90.38 497 GLU A CA 1
ATOM 3799 C C . GLU A 1 497 ? 23.358 6.301 -17.539 1.00 90.38 497 GLU A C 1
ATOM 3801 O O . GLU A 1 497 ? 23.646 7.506 -17.559 1.00 90.38 497 GLU A O 1
ATOM 3806 N N . PHE A 1 498 ? 22.147 5.837 -17.241 1.00 89.06 498 PHE A N 1
ATOM 3807 C CA . PHE A 1 498 ? 21.060 6.622 -16.664 1.00 89.06 498 PHE A CA 1
ATOM 3808 C C . PHE A 1 498 ? 20.056 5.690 -15.976 1.00 89.06 498 PHE A C 1
ATOM 3810 O O . PHE A 1 498 ? 19.997 4.504 -16.286 1.00 89.06 498 PHE A O 1
ATOM 3817 N N . ALA A 1 499 ? 19.305 6.208 -14.998 1.00 86.50 499 ALA A N 1
ATOM 3818 C CA . ALA A 1 499 ? 18.348 5.421 -14.206 1.00 86.50 499 ALA A CA 1
ATOM 3819 C C . ALA A 1 499 ? 18.941 4.124 -13.599 1.00 86.50 499 ALA A C 1
ATOM 3821 O O . ALA A 1 499 ? 18.276 3.093 -13.534 1.00 86.50 499 ALA A O 1
ATOM 3822 N N . GLY A 1 500 ? 20.220 4.153 -13.202 1.00 84.94 500 GLY A N 1
ATOM 3823 C CA . GLY A 1 500 ? 20.908 3.005 -12.593 1.00 84.94 500 GLY A CA 1
ATOM 3824 C C . GLY A 1 500 ? 21.273 1.863 -13.549 1.00 84.94 500 GLY A C 1
ATOM 3825 O O . GLY A 1 500 ? 21.783 0.850 -13.082 1.00 84.94 500 GLY A O 1
ATOM 3826 N N . HIS A 1 501 ? 21.055 2.027 -14.857 1.00 90.56 501 HIS A N 1
ATOM 3827 C CA . HIS A 1 501 ? 21.294 0.992 -15.861 1.00 90.56 501 HIS A CA 1
ATOM 3828 C C . HIS A 1 501 ? 22.324 1.449 -16.911 1.00 90.56 501 HIS A C 1
ATOM 3830 O O . HIS A 1 501 ? 22.322 2.622 -17.309 1.00 90.56 501 HIS A O 1
ATOM 3836 N N . PRO A 1 502 ? 23.211 0.547 -17.365 1.00 93.25 502 PRO A N 1
ATOM 3837 C CA . PRO A 1 502 ? 24.109 0.780 -18.482 1.00 93.25 502 PRO A CA 1
ATOM 3838 C C . PRO A 1 502 ? 23.420 0.457 -19.814 1.00 93.25 502 PRO A C 1
ATOM 3840 O O . PRO A 1 502 ? 22.806 -0.594 -19.978 1.00 93.25 502 PRO A O 1
ATOM 3843 N N . TYR A 1 503 ? 23.591 1.335 -20.794 1.00 93.94 503 TYR A N 1
ATOM 3844 C CA . TYR A 1 503 ? 23.069 1.169 -22.145 1.00 93.94 503 TYR A CA 1
ATOM 3845 C C . TYR A 1 503 ? 24.160 1.414 -23.180 1.00 93.94 503 TYR A C 1
ATOM 3847 O O . TYR A 1 503 ? 25.059 2.228 -22.979 1.00 93.94 503 TYR A O 1
ATOM 3855 N N . VAL A 1 504 ? 24.040 0.749 -24.317 1.00 94.12 504 VAL A N 1
ATOM 3856 C CA . VAL A 1 504 ? 24.782 1.031 -25.541 1.00 94.12 504 VAL A CA 1
ATOM 3857 C C . VAL A 1 504 ? 24.046 2.124 -26.312 1.00 94.12 504 VAL A C 1
ATOM 3859 O O . VAL A 1 504 ? 22.841 2.009 -26.550 1.00 94.12 504 VAL A O 1
ATOM 3862 N N . ASP A 1 505 ? 24.753 3.189 -26.701 1.00 94.25 505 ASP A N 1
ATOM 3863 C CA . ASP A 1 505 ? 24.240 4.162 -27.672 1.00 94.25 505 ASP A CA 1
ATOM 3864 C C . ASP A 1 505 ? 24.211 3.504 -29.057 1.00 94.25 505 ASP A C 1
ATOM 3866 O O . ASP A 1 505 ? 25.230 3.397 -29.748 1.00 94.25 505 ASP A O 1
ATOM 3870 N N . VAL A 1 506 ? 23.027 3.036 -29.459 1.00 94.81 506 VAL A N 1
ATOM 3871 C CA . VAL A 1 506 ? 22.840 2.269 -30.697 1.00 94.81 506 VAL A CA 1
ATOM 3872 C C . VAL A 1 506 ? 23.198 3.114 -31.919 1.00 94.81 506 VAL A C 1
ATOM 3874 O O . VAL A 1 506 ? 23.682 2.585 -32.917 1.00 94.81 506 VAL A O 1
ATOM 3877 N N . ARG A 1 507 ? 23.059 4.443 -31.831 1.00 94.75 507 ARG A N 1
ATOM 3878 C CA . ARG A 1 507 ? 23.452 5.357 -32.910 1.00 94.75 507 ARG A CA 1
ATOM 3879 C C . ARG A 1 507 ? 24.958 5.300 -33.139 1.00 94.75 507 ARG A C 1
ATOM 3881 O O . ARG A 1 507 ? 25.395 5.180 -34.280 1.00 94.75 507 ARG A O 1
ATOM 3888 N N . ALA A 1 508 ? 25.743 5.364 -32.062 1.00 94.00 508 ALA A N 1
ATOM 3889 C CA . ALA A 1 508 ? 27.200 5.297 -32.136 1.00 94.00 508 ALA A CA 1
ATOM 3890 C C . ALA A 1 508 ? 27.671 3.906 -32.591 1.00 94.00 508 ALA A C 1
ATOM 3892 O O . ALA A 1 508 ? 28.551 3.815 -33.449 1.00 94.00 508 ALA A O 1
ATOM 3893 N N . SER A 1 509 ? 27.042 2.838 -32.082 1.00 94.50 509 SER A N 1
ATOM 3894 C CA . SER A 1 509 ? 27.295 1.465 -32.537 1.00 94.50 509 SER A CA 1
ATOM 3895 C C . SER A 1 509 ? 27.069 1.336 -34.048 1.00 94.50 509 SER A C 1
ATOM 3897 O O . SER A 1 509 ? 28.000 1.018 -34.787 1.00 94.50 509 SER A O 1
ATOM 3899 N N . PHE A 1 510 ? 25.881 1.683 -34.545 1.00 95.50 510 PHE A N 1
ATOM 3900 C CA . PHE A 1 510 ? 25.534 1.503 -35.958 1.00 95.50 510 PHE A CA 1
ATOM 3901 C C . PHE A 1 510 ? 26.348 2.408 -36.880 1.00 95.50 510 PHE A C 1
ATOM 3903 O O . PHE A 1 510 ? 26.826 1.955 -37.917 1.00 95.50 510 PHE A O 1
ATOM 3910 N N . ALA A 1 511 ? 26.584 3.663 -36.491 1.00 95.44 511 ALA A N 1
ATOM 3911 C CA . ALA A 1 511 ? 27.424 4.572 -37.264 1.00 95.44 511 ALA A CA 1
ATOM 3912 C C . ALA A 1 511 ? 28.857 4.045 -37.429 1.00 95.44 511 ALA A C 1
ATOM 3914 O O . ALA A 1 511 ? 29.456 4.232 -38.485 1.00 95.44 511 ALA A O 1
ATOM 3915 N N . SER A 1 512 ? 29.389 3.357 -36.414 1.00 94.69 512 SER A N 1
ATOM 3916 C CA . SER A 1 512 ? 30.727 2.759 -36.460 1.00 94.69 512 SER A CA 1
ATOM 3917 C C . SER A 1 512 ? 30.830 1.494 -37.321 1.00 94.69 512 SER A C 1
ATOM 3919 O O . SER A 1 512 ? 31.938 1.020 -37.539 1.00 94.69 512 SER A O 1
ATOM 3921 N N . PHE A 1 513 ? 29.708 0.940 -37.798 1.00 95.00 513 PHE A N 1
ATOM 3922 C CA . PHE A 1 513 ? 29.683 -0.145 -38.788 1.00 95.00 513 PHE A CA 1
ATOM 3923 C C . PHE A 1 513 ? 29.564 0.374 -40.228 1.00 95.00 513 PHE A C 1
ATOM 3925 O O . PHE A 1 513 ? 29.658 -0.401 -41.176 1.00 95.00 513 PHE A O 1
ATOM 3932 N N . LEU A 1 514 ? 29.374 1.683 -40.427 1.00 96.38 514 LEU A N 1
ATOM 3933 C CA . LEU A 1 514 ? 29.332 2.273 -41.764 1.00 96.38 514 LEU A CA 1
ATOM 3934 C C . LEU A 1 514 ? 30.758 2.458 -42.310 1.00 96.38 514 LEU A C 1
ATOM 3936 O O . LEU A 1 514 ? 31.591 3.036 -41.608 1.00 96.38 514 LEU A O 1
ATOM 3940 N N . PRO A 1 515 ? 31.057 2.048 -43.556 1.00 97.06 515 PRO A N 1
ATOM 3941 C CA . PRO A 1 515 ? 32.362 2.289 -44.174 1.00 97.06 515 PRO A CA 1
ATOM 3942 C C . PRO A 1 515 ? 32.740 3.781 -44.219 1.00 97.06 515 PRO A C 1
ATOM 3944 O O . PRO A 1 515 ? 31.907 4.641 -44.529 1.00 97.06 515 PRO A O 1
ATOM 3947 N N . ALA A 1 516 ? 34.004 4.108 -43.934 1.00 96.38 516 ALA A N 1
ATOM 3948 C CA . ALA A 1 516 ? 34.481 5.493 -43.813 1.00 96.38 516 ALA A CA 1
ATOM 3949 C C . ALA A 1 516 ? 34.391 6.301 -45.122 1.00 96.38 516 ALA A C 1
ATOM 3951 O O . ALA A 1 516 ? 34.248 7.522 -45.100 1.00 96.38 516 ALA A O 1
ATOM 3952 N N . GLN A 1 517 ? 34.471 5.623 -46.264 1.00 95.56 517 GLN A N 1
ATOM 3953 C CA . GLN A 1 517 ? 34.424 6.195 -47.609 1.00 95.56 517 GLN A CA 1
ATOM 3954 C C . GLN A 1 517 ? 33.016 6.602 -48.061 1.00 95.56 517 GLN A C 1
ATOM 3956 O O . GLN A 1 517 ? 32.884 7.285 -49.078 1.00 95.56 517 GLN A O 1
ATOM 3961 N N . LEU A 1 518 ? 31.965 6.191 -47.341 1.00 96.81 518 LEU A N 1
ATOM 3962 C CA . LEU A 1 518 ? 30.601 6.574 -47.692 1.00 96.81 518 LEU A CA 1
ATOM 3963 C C . LEU A 1 518 ? 30.404 8.087 -47.531 1.00 96.81 518 LEU A C 1
ATOM 3965 O O . LEU A 1 518 ? 30.746 8.629 -46.475 1.00 96.81 518 LEU A O 1
ATOM 3969 N N . PRO A 1 519 ? 29.791 8.775 -48.515 1.00 96.06 519 PRO A N 1
ATOM 3970 C CA . PRO A 1 519 ? 29.414 10.176 -48.365 1.00 96.06 519 PRO A CA 1
ATOM 3971 C C . PRO A 1 519 ? 28.508 10.386 -47.147 1.00 96.06 519 PRO A C 1
ATOM 3973 O O . PRO A 1 519 ? 27.574 9.613 -46.935 1.00 96.06 519 PRO A O 1
ATOM 3976 N N . ASP A 1 520 ? 28.722 11.465 -46.389 1.00 94.25 520 ASP A N 1
ATOM 3977 C CA . ASP A 1 520 ? 27.999 11.726 -45.130 1.00 94.25 520 ASP A CA 1
ATOM 3978 C C . ASP A 1 520 ? 26.473 11.727 -45.289 1.00 94.25 520 ASP A C 1
ATOM 3980 O O . ASP A 1 520 ? 25.757 11.224 -44.427 1.00 94.25 520 ASP A O 1
ATOM 3984 N N . ALA A 1 521 ? 25.968 12.232 -46.419 1.00 95.19 521 ALA A N 1
ATOM 3985 C CA . ALA A 1 521 ? 24.537 12.234 -46.715 1.00 95.19 521 ALA A CA 1
ATOM 3986 C C . ALA A 1 521 ? 23.958 10.813 -46.866 1.00 95.19 521 ALA A C 1
ATOM 3988 O O . ALA A 1 521 ? 22.847 10.549 -46.407 1.00 95.19 521 ALA A O 1
ATOM 3989 N N . LEU A 1 522 ? 24.709 9.897 -47.489 1.00 96.62 522 LEU A N 1
ATOM 3990 C CA . LEU A 1 522 ? 24.306 8.496 -47.627 1.00 96.62 522 LEU A CA 1
ATOM 3991 C C . LEU A 1 522 ? 24.448 7.763 -46.289 1.00 96.62 522 LEU A C 1
ATOM 3993 O O . LEU A 1 522 ? 23.524 7.068 -45.875 1.00 96.62 522 LEU A O 1
ATOM 3997 N N . ALA A 1 523 ? 25.560 7.977 -45.581 1.00 96.81 523 ALA A N 1
ATOM 3998 C CA . ALA A 1 523 ? 25.794 7.401 -44.260 1.00 96.81 523 ALA A CA 1
ATOM 3999 C C . ALA A 1 523 ? 24.687 7.783 -43.260 1.00 96.81 523 ALA A C 1
ATOM 4001 O O . ALA A 1 523 ? 24.184 6.920 -42.549 1.00 96.81 523 ALA A O 1
ATOM 4002 N N . GLY A 1 524 ? 24.249 9.047 -43.253 1.00 96.25 524 GLY A N 1
ATOM 4003 C CA . GLY A 1 524 ? 23.166 9.507 -42.378 1.00 96.25 524 GLY A CA 1
ATOM 4004 C C . GLY A 1 524 ? 21.812 8.881 -42.722 1.00 96.25 524 GLY A C 1
ATOM 4005 O O . GLY A 1 524 ? 21.064 8.497 -41.826 1.00 96.25 524 GLY A O 1
ATOM 4006 N N . ARG A 1 525 ? 21.505 8.707 -44.017 1.00 97.12 525 ARG A N 1
ATOM 4007 C CA . ARG A 1 525 ? 20.288 7.997 -44.449 1.00 97.12 525 ARG A CA 1
ATOM 4008 C C . ARG A 1 525 ? 20.313 6.523 -44.043 1.00 97.12 525 ARG A C 1
ATOM 4010 O O . ARG A 1 525 ? 19.308 6.038 -43.533 1.00 97.12 525 ARG A O 1
ATOM 4017 N N . LEU A 1 526 ? 21.439 5.832 -44.244 1.00 97.62 526 LEU A N 1
ATOM 4018 C CA . LEU A 1 526 ? 21.613 4.431 -43.838 1.00 97.62 526 LEU A CA 1
ATOM 4019 C C . LEU A 1 526 ? 21.475 4.269 -42.321 1.00 97.62 526 LEU A C 1
ATOM 4021 O O . LEU A 1 526 ? 20.735 3.402 -41.869 1.00 97.62 526 LEU A O 1
ATOM 4025 N N . LEU A 1 527 ? 22.124 5.140 -41.540 1.00 97.00 527 LEU A N 1
ATOM 4026 C CA . LEU A 1 527 ? 22.020 5.131 -40.082 1.00 97.00 527 LEU A CA 1
ATOM 4027 C C . LEU A 1 527 ? 20.566 5.271 -39.619 1.00 97.00 527 LEU A C 1
ATOM 4029 O O . LEU A 1 527 ? 20.100 4.466 -38.818 1.00 97.00 527 LEU A O 1
ATOM 4033 N N . ASN A 1 528 ? 19.840 6.258 -40.151 1.00 96.62 528 ASN A N 1
ATOM 4034 C CA . ASN A 1 528 ? 18.434 6.461 -39.809 1.00 96.62 528 ASN A CA 1
ATOM 4035 C C . ASN A 1 528 ? 17.572 5.253 -40.183 1.00 96.62 528 ASN A C 1
ATOM 4037 O O . ASN A 1 528 ? 16.744 4.838 -39.379 1.00 96.62 528 ASN A O 1
ATOM 4041 N N . PHE A 1 529 ? 17.798 4.653 -41.355 1.00 96.88 529 PHE A N 1
ATOM 4042 C CA . PHE A 1 529 ? 17.080 3.446 -41.762 1.00 96.88 529 PHE A CA 1
ATOM 4043 C C . PHE A 1 529 ? 17.281 2.293 -40.767 1.00 96.88 529 PHE A C 1
ATOM 4045 O O . PHE A 1 529 ? 16.301 1.708 -40.315 1.00 96.88 529 PHE A O 1
ATOM 4052 N N . TYR A 1 530 ? 18.522 1.999 -40.365 1.00 96.50 530 TYR A N 1
ATOM 4053 C CA . TYR A 1 530 ? 18.798 0.919 -39.408 1.00 96.50 530 TYR A CA 1
ATOM 4054 C C . TYR A 1 530 ? 18.209 1.188 -38.017 1.00 96.50 530 TYR A C 1
ATOM 4056 O O . TYR A 1 530 ? 17.720 0.268 -37.360 1.00 96.50 530 TYR A O 1
ATOM 4064 N N . LEU A 1 531 ? 18.226 2.445 -37.565 1.00 96.06 531 LEU A N 1
ATOM 4065 C CA . LEU A 1 531 ? 17.635 2.832 -36.283 1.00 96.06 531 LEU A CA 1
ATOM 4066 C C . LEU A 1 531 ? 16.111 2.682 -36.283 1.00 96.06 531 LEU A C 1
ATOM 4068 O O . LEU A 1 531 ? 15.569 2.135 -35.324 1.00 96.06 531 LEU A O 1
ATOM 4072 N N . GLU A 1 532 ? 15.423 3.126 -37.340 1.00 96.12 532 GLU A N 1
ATOM 4073 C CA . GLU A 1 532 ? 13.972 2.923 -37.457 1.00 96.12 532 GLU A CA 1
ATOM 4074 C C . GLU A 1 532 ? 13.623 1.442 -37.603 1.00 96.12 532 GLU A C 1
ATOM 4076 O O . GLU A 1 532 ? 12.686 0.971 -36.961 1.00 96.12 532 GLU A O 1
ATOM 4081 N N . TRP A 1 533 ? 14.428 0.677 -38.348 1.00 95.94 533 TRP A N 1
ATOM 4082 C CA . TRP A 1 533 ? 14.222 -0.761 -38.499 1.00 95.94 533 TRP A CA 1
ATOM 4083 C C . TRP A 1 533 ? 14.191 -1.486 -37.151 1.00 95.94 533 TRP A C 1
ATOM 4085 O O . TRP A 1 533 ? 13.296 -2.301 -36.920 1.00 95.94 533 TRP A O 1
ATOM 4095 N N . LEU A 1 534 ? 15.134 -1.164 -36.256 1.00 95.69 534 LEU A N 1
ATOM 4096 C CA . LEU A 1 534 ? 15.168 -1.709 -34.897 1.00 95.69 534 LEU A CA 1
ATOM 4097 C C . LEU A 1 534 ? 14.067 -1.126 -34.002 1.00 95.69 534 LEU A C 1
ATOM 4099 O O . LEU A 1 534 ? 13.504 -1.851 -33.187 1.00 95.69 534 LEU A O 1
ATOM 4103 N N . ARG A 1 535 ? 13.734 0.163 -34.138 1.00 94.81 535 ARG A N 1
ATOM 4104 C CA . ARG A 1 535 ? 12.669 0.796 -33.343 1.00 94.81 535 ARG A CA 1
ATOM 4105 C C . ARG A 1 535 ? 11.302 0.162 -33.609 1.00 94.81 535 ARG A C 1
ATOM 4107 O O . ARG A 1 535 ? 10.521 -0.004 -32.678 1.00 94.81 535 ARG A O 1
ATOM 4114 N N . GLU A 1 536 ? 11.032 -0.211 -34.855 1.00 95.31 536 GLU A N 1
ATOM 4115 C CA . GLU A 1 536 ? 9.813 -0.922 -35.255 1.00 95.31 536 GLU A CA 1
ATOM 4116 C C . GLU A 1 536 ? 9.824 -2.413 -34.879 1.00 95.31 536 GLU A C 1
ATOM 4118 O O . GLU A 1 536 ? 8.763 -3.035 -34.850 1.00 95.31 536 GLU A O 1
ATOM 4123 N N . ARG A 1 537 ? 11.007 -2.987 -34.618 1.00 95.19 537 ARG A N 1
ATOM 4124 C CA . ARG A 1 537 ? 11.231 -4.422 -34.363 1.00 95.19 537 ARG A CA 1
ATOM 4125 C C . ARG A 1 537 ? 12.126 -4.628 -33.131 1.00 95.19 537 ARG A C 1
ATOM 4127 O O . ARG A 1 537 ? 13.262 -5.099 -33.260 1.00 95.19 537 ARG A O 1
ATOM 4134 N N . PRO A 1 538 ? 11.665 -4.240 -31.927 1.00 91.56 538 PRO A N 1
ATOM 4135 C CA . PRO A 1 538 ? 12.474 -4.285 -30.706 1.00 91.56 538 PRO A CA 1
ATOM 4136 C C . PRO A 1 538 ? 12.932 -5.701 -30.318 1.00 91.56 538 PRO A C 1
ATOM 4138 O O . PRO A 1 538 ? 13.891 -5.848 -29.560 1.00 91.56 538 PRO A O 1
ATOM 4141 N N . GLU A 1 539 ? 12.291 -6.746 -30.844 1.00 93.00 539 GLU A N 1
ATOM 4142 C CA . GLU A 1 539 ? 12.689 -8.149 -30.705 1.00 93.00 539 GLU A CA 1
ATOM 4143 C C . GLU A 1 539 ? 14.011 -8.502 -31.407 1.00 93.00 539 GLU A C 1
ATOM 4145 O O . GLU A 1 539 ? 14.545 -9.584 -31.180 1.00 93.00 539 GLU A O 1
ATOM 4150 N N . LEU A 1 540 ? 14.539 -7.615 -32.261 1.00 93.50 540 LEU A N 1
ATOM 4151 C CA . LEU A 1 540 ? 15.829 -7.786 -32.940 1.00 93.50 540 LEU A CA 1
ATOM 4152 C C . LEU A 1 540 ? 17.010 -7.197 -32.155 1.00 93.50 540 LEU A C 1
ATOM 4154 O O . LEU A 1 540 ? 18.132 -7.183 -32.663 1.00 93.50 540 LEU A O 1
ATOM 4158 N N . HIS A 1 541 ? 16.790 -6.685 -30.938 1.00 88.81 541 HIS A N 1
ATOM 4159 C CA . HIS A 1 541 ? 17.826 -5.976 -30.180 1.00 88.81 541 HIS A CA 1
ATOM 4160 C C . HIS A 1 541 ? 19.056 -6.828 -29.838 1.00 88.81 541 HIS A C 1
ATOM 4162 O O . HIS A 1 541 ? 20.111 -6.268 -29.561 1.00 88.81 541 HIS A O 1
ATOM 4168 N N . ASP A 1 542 ? 18.921 -8.155 -29.821 1.00 89.25 542 ASP A N 1
ATOM 4169 C CA . ASP A 1 542 ? 19.972 -9.135 -29.524 1.00 89.25 542 ASP A CA 1
ATOM 4170 C C . ASP A 1 542 ? 20.606 -9.708 -30.805 1.00 89.25 542 ASP A C 1
ATOM 4172 O O . ASP A 1 542 ? 21.489 -10.560 -30.747 1.00 89.25 542 ASP A O 1
ATOM 4176 N N . LYS A 1 543 ? 20.138 -9.260 -31.977 1.00 91.69 543 LYS A N 1
ATOM 4177 C CA . LYS A 1 543 ? 20.514 -9.764 -33.309 1.00 91.69 543 LYS A CA 1
ATOM 4178 C C . LYS A 1 543 ? 20.913 -8.635 -34.250 1.00 91.69 543 LYS A C 1
ATOM 4180 O O . LYS A 1 543 ? 20.775 -8.758 -35.469 1.00 91.69 543 LYS A O 1
ATOM 4185 N N . VAL A 1 544 ? 21.385 -7.518 -33.705 1.00 92.69 544 VAL A N 1
ATOM 4186 C CA . VAL A 1 544 ? 21.625 -6.305 -34.492 1.00 92.69 544 VAL A CA 1
ATOM 4187 C C . VAL A 1 544 ? 22.631 -6.535 -35.621 1.00 92.69 544 VAL A C 1
ATOM 4189 O O . VAL A 1 544 ? 22.402 -6.074 -36.737 1.00 92.69 544 VAL A O 1
ATOM 4192 N N . GLU A 1 545 ? 23.673 -7.329 -35.380 1.00 87.25 545 GLU A N 1
ATOM 4193 C CA . GLU A 1 545 ? 24.745 -7.631 -36.335 1.00 87.25 545 GLU A CA 1
ATOM 4194 C C . GLU A 1 545 ? 24.323 -8.583 -37.467 1.00 87.25 545 GLU A C 1
ATOM 4196 O O . GLU A 1 545 ? 25.066 -8.747 -38.436 1.00 87.25 545 GLU A O 1
ATOM 4201 N N . PHE A 1 546 ? 23.152 -9.218 -37.344 1.00 86.81 546 PHE A N 1
ATOM 4202 C CA . PHE A 1 546 ? 22.648 -10.220 -38.289 1.00 86.81 546 PHE A CA 1
ATOM 4203 C C . PHE A 1 546 ? 21.370 -9.784 -38.999 1.00 86.81 546 PHE A C 1
ATOM 4205 O O . PHE A 1 546 ? 21.175 -10.123 -40.161 1.00 86.81 546 PHE A O 1
ATOM 4212 N N . GLU A 1 547 ? 20.502 -9.046 -38.306 1.00 92.38 547 GLU A N 1
ATOM 4213 C CA . GLU A 1 547 ? 19.143 -8.751 -38.765 1.00 92.38 547 GLU A CA 1
ATOM 4214 C C . GLU A 1 547 ? 18.845 -7.256 -38.878 1.00 92.38 547 GLU A C 1
ATOM 4216 O O . GLU A 1 547 ? 17.787 -6.898 -39.394 1.00 92.38 547 GLU A O 1
ATOM 4221 N N . VAL A 1 548 ? 19.748 -6.370 -38.441 1.00 94.44 548 VAL A N 1
ATOM 4222 C CA . VAL A 1 548 ? 19.521 -4.916 -38.490 1.00 94.44 548 VAL A CA 1
ATOM 4223 C C . VAL A 1 548 ? 20.555 -4.188 -39.343 1.00 94.44 548 VAL A C 1
ATOM 4225 O O . VAL A 1 548 ? 20.166 -3.493 -40.280 1.00 94.44 548 VAL A O 1
ATOM 4228 N N . VAL A 1 549 ? 21.848 -4.349 -39.051 1.00 94.44 549 VAL A N 1
ATOM 4229 C CA . VAL A 1 549 ? 22.940 -3.644 -39.739 1.00 94.44 549 VAL A CA 1
ATOM 4230 C C . VAL A 1 549 ? 23.907 -4.643 -40.389 1.00 94.44 549 VAL A C 1
ATOM 4232 O O . VAL A 1 549 ? 24.397 -5.543 -39.706 1.00 94.44 549 VAL A O 1
ATOM 4235 N N . PRO A 1 550 ? 24.232 -4.507 -41.690 1.00 93.62 550 PRO A N 1
ATOM 4236 C CA . PRO A 1 550 ? 25.272 -5.318 -42.309 1.00 93.62 550 PRO A CA 1
ATOM 4237 C C . PRO A 1 550 ? 26.646 -4.856 -41.812 1.00 93.62 550 PRO A C 1
ATOM 4239 O O . PRO A 1 550 ? 27.096 -3.756 -42.127 1.00 93.62 550 PRO A O 1
ATOM 4242 N N . THR A 1 551 ? 27.309 -5.699 -41.023 1.00 91.31 551 THR A N 1
ATOM 4243 C CA . THR A 1 551 ? 28.589 -5.367 -40.373 1.00 91.31 551 THR A CA 1
ATOM 4244 C C . THR A 1 551 ? 29.822 -5.785 -41.173 1.00 91.31 551 THR A C 1
ATOM 4246 O O . THR A 1 551 ? 30.923 -5.375 -40.825 1.00 91.31 551 THR A O 1
ATOM 4249 N N . CYS A 1 552 ? 29.664 -6.603 -42.216 1.00 91.75 552 CYS A N 1
ATOM 4250 C CA . CYS A 1 552 ? 30.711 -6.998 -43.159 1.00 91.75 552 CYS A CA 1
ATOM 4251 C C . CYS A 1 552 ? 30.091 -7.574 -44.442 1.00 91.75 552 CYS A C 1
ATOM 4253 O O . CYS A 1 552 ? 28.907 -7.932 -44.468 1.00 91.75 552 CYS A O 1
ATOM 4255 N N . LEU A 1 553 ? 30.886 -7.712 -45.507 1.00 92.38 553 LEU A N 1
ATOM 4256 C CA . LEU A 1 553 ? 30.443 -8.420 -46.706 1.00 92.38 553 LEU A CA 1
ATOM 4257 C C . LEU A 1 553 ? 30.460 -9.945 -46.490 1.00 92.38 553 LEU A C 1
ATOM 4259 O O . LEU A 1 553 ? 31.518 -10.566 -46.365 1.00 92.38 553 LEU A O 1
ATOM 4263 N N . ALA A 1 554 ? 29.279 -10.565 -46.510 1.00 89.38 554 ALA A N 1
ATOM 4264 C CA . ALA A 1 554 ? 29.091 -12.006 -46.330 1.00 89.38 554 ALA A CA 1
ATOM 4265 C C . ALA A 1 554 ? 28.284 -12.639 -47.486 1.00 89.38 554 ALA A C 1
ATOM 4267 O O . ALA A 1 554 ? 27.562 -11.932 -48.196 1.00 89.38 554 ALA A O 1
ATOM 4268 N N . PRO A 1 555 ? 28.369 -13.971 -47.703 1.00 90.56 555 PRO A N 1
ATOM 4269 C CA . PRO A 1 555 ? 27.467 -14.668 -48.621 1.00 90.56 555 PRO A CA 1
ATOM 4270 C C . PRO A 1 555 ? 25.999 -14.411 -48.248 1.00 90.56 555 PRO A C 1
ATOM 4272 O O . PRO A 1 555 ? 25.639 -14.556 -47.083 1.00 90.56 555 PRO A O 1
ATOM 4275 N N . GLY A 1 556 ? 25.159 -14.056 -49.224 1.00 86.94 556 GLY A N 1
ATOM 4276 C CA . GLY A 1 556 ? 23.762 -13.676 -48.979 1.00 86.94 556 GLY A CA 1
ATOM 4277 C C . GLY A 1 556 ? 23.536 -12.172 -48.807 1.00 86.94 556 GLY A C 1
ATOM 4278 O O . GLY A 1 556 ? 22.440 -11.768 -48.419 1.00 86.94 556 GLY A O 1
ATOM 4279 N N . PHE A 1 557 ? 24.536 -11.333 -49.113 1.00 93.25 557 PHE A N 1
ATOM 4280 C CA . PHE A 1 557 ? 24.390 -9.875 -49.098 1.00 93.25 557 PHE A CA 1
ATOM 4281 C C . PHE A 1 557 ? 23.266 -9.365 -50.012 1.00 93.25 557 PHE A C 1
ATOM 4283 O O . PHE A 1 557 ? 22.717 -8.297 -49.771 1.00 93.25 557 PHE A O 1
ATOM 4290 N N . GLU A 1 558 ? 22.862 -10.150 -51.011 1.00 93.50 558 GLU A N 1
ATOM 4291 C CA . GLU A 1 558 ? 21.725 -9.856 -51.883 1.00 93.50 558 GLU A CA 1
ATOM 4292 C C . GLU A 1 558 ? 20.435 -9.562 -51.091 1.00 93.50 558 GLU A C 1
ATOM 4294 O O . GLU A 1 558 ? 19.670 -8.682 -51.478 1.00 93.50 558 GLU A O 1
ATOM 4299 N N . GLY A 1 559 ? 20.226 -10.218 -49.940 1.00 93.81 559 GLY A N 1
ATOM 4300 C CA . GLY A 1 559 ? 19.082 -9.933 -49.066 1.00 93.81 559 GLY A CA 1
ATOM 4301 C C . GLY A 1 559 ? 19.137 -8.537 -48.431 1.00 93.81 559 GLY A C 1
ATOM 4302 O O . GLY A 1 559 ? 18.106 -7.879 -48.289 1.00 93.81 559 GLY A O 1
ATOM 4303 N N . TRP A 1 560 ? 20.337 -8.042 -48.107 1.00 94.50 560 TRP A N 1
ATOM 4304 C CA . TRP A 1 560 ? 20.533 -6.657 -47.668 1.00 94.50 560 TRP A CA 1
ATOM 4305 C C . TRP A 1 560 ? 20.298 -5.673 -48.813 1.00 94.50 560 TRP A C 1
ATOM 4307 O O . TRP A 1 560 ? 19.680 -4.632 -48.604 1.00 94.50 560 TRP A O 1
ATOM 4317 N N . GLU A 1 561 ? 20.746 -6.005 -50.029 1.00 95.31 561 GLU A N 1
ATOM 4318 C CA . GLU A 1 561 ? 20.517 -5.176 -51.218 1.00 95.31 561 GLU A CA 1
ATOM 4319 C C . GLU A 1 561 ? 19.020 -5.041 -51.539 1.00 95.31 561 GLU A C 1
ATOM 4321 O O . GLU A 1 561 ? 18.565 -3.962 -51.915 1.00 95.31 561 GLU A O 1
ATOM 4326 N N . GLU A 1 562 ? 18.247 -6.122 -51.420 1.00 95.62 562 GLU A N 1
ATOM 4327 C CA . GLU A 1 562 ? 16.785 -6.107 -51.559 1.00 95.62 562 GLU A CA 1
ATOM 4328 C C . GLU A 1 562 ? 16.140 -5.238 -50.479 1.00 95.62 562 GLU A C 1
ATOM 4330 O O . GLU A 1 562 ? 15.481 -4.260 -50.822 1.00 95.62 562 GLU A O 1
ATOM 4335 N N . ARG A 1 563 ? 16.432 -5.487 -49.197 1.00 95.81 563 ARG A N 1
ATOM 4336 C CA . ARG A 1 563 ? 15.874 -4.708 -48.078 1.00 95.81 563 ARG A CA 1
ATOM 4337 C C . ARG A 1 563 ? 16.159 -3.209 -48.197 1.00 95.81 563 ARG A C 1
ATOM 4339 O O . ARG A 1 563 ? 15.268 -2.381 -48.031 1.00 95.81 563 ARG A O 1
ATOM 4346 N N . LEU A 1 564 ? 17.400 -2.832 -48.504 1.00 96.62 564 LEU A N 1
ATOM 4347 C CA . LEU A 1 564 ? 17.771 -1.423 -48.651 1.00 96.62 564 LEU A CA 1
ATOM 4348 C C . LEU A 1 564 ? 17.034 -0.763 -49.827 1.00 96.62 564 LEU A C 1
ATOM 4350 O O . LEU A 1 564 ? 16.624 0.392 -49.732 1.00 96.62 564 LEU A O 1
ATOM 4354 N N . ARG A 1 565 ? 16.822 -1.466 -50.940 1.00 96.31 565 ARG A N 1
ATOM 4355 C CA . ARG A 1 565 ? 16.095 -0.888 -52.081 1.00 96.31 565 ARG A CA 1
ATOM 4356 C C . ARG A 1 565 ? 14.594 -0.811 -51.826 1.00 96.31 565 ARG A C 1
ATOM 4358 O O . ARG A 1 565 ? 14.002 0.237 -52.075 1.00 96.31 565 ARG A O 1
ATOM 4365 N N . ASP A 1 566 ? 14.011 -1.898 -51.336 1.00 96.12 566 ASP A N 1
ATOM 4366 C CA . ASP A 1 566 ? 12.564 -2.080 -51.267 1.00 96.12 566 ASP A CA 1
ATOM 4367 C C . ASP A 1 566 ? 11.962 -1.374 -50.046 1.00 96.12 566 ASP A C 1
ATOM 4369 O O . ASP A 1 566 ? 10.987 -0.636 -50.188 1.00 96.12 566 ASP A O 1
ATOM 4373 N N . ASP A 1 567 ? 12.577 -1.531 -48.869 1.00 95.25 567 ASP A N 1
ATOM 4374 C CA . ASP A 1 567 ? 12.110 -0.919 -47.619 1.00 95.25 567 ASP A CA 1
ATOM 4375 C C . ASP A 1 567 ? 12.804 0.422 -47.335 1.00 95.25 567 ASP A C 1
ATOM 4377 O O . ASP A 1 567 ? 12.201 1.345 -46.788 1.00 95.25 567 ASP A O 1
ATOM 4381 N N . GLY A 1 568 ? 14.084 0.545 -47.705 1.00 92.94 568 GLY A N 1
ATOM 4382 C CA . GLY A 1 568 ? 14.895 1.737 -47.427 1.00 92.94 568 GLY A CA 1
ATOM 4383 C C . GLY A 1 568 ? 14.879 2.809 -48.521 1.00 92.94 568 GLY A C 1
ATOM 4384 O O . GLY A 1 568 ? 15.323 3.936 -48.286 1.00 92.94 568 GLY A O 1
ATOM 4385 N N . GLY A 1 569 ? 14.387 2.483 -49.722 1.00 96.00 569 GLY A N 1
ATOM 4386 C CA . GLY A 1 569 ? 14.352 3.401 -50.862 1.00 96.00 569 GLY A CA 1
ATOM 4387 C C . GLY A 1 569 ? 15.736 3.853 -51.352 1.00 96.00 569 GLY A C 1
ATOM 4388 O O . GLY A 1 569 ? 15.858 4.940 -51.923 1.00 96.00 569 GLY A O 1
ATOM 4389 N N . PHE A 1 570 ? 16.789 3.067 -51.105 1.00 97.62 570 PHE A N 1
ATOM 4390 C CA . PHE A 1 570 ? 18.148 3.369 -51.565 1.00 97.62 570 PHE A CA 1
ATOM 4391 C C . PHE A 1 570 ? 18.321 3.027 -53.049 1.00 97.62 570 PHE A C 1
ATOM 4393 O O . PHE A 1 570 ? 17.833 2.005 -53.533 1.00 97.62 570 PHE A O 1
ATOM 4400 N N . ALA A 1 571 ? 19.032 3.875 -53.793 1.00 97.19 571 ALA A N 1
ATOM 4401 C CA . ALA A 1 571 ? 19.316 3.617 -55.201 1.00 97.19 571 ALA A CA 1
ATOM 4402 C C . ALA A 1 571 ? 20.381 2.515 -55.370 1.00 97.19 571 ALA A C 1
ATOM 4404 O O . ALA A 1 571 ? 21.192 2.254 -54.482 1.00 97.19 571 ALA A O 1
ATOM 4405 N N . ALA A 1 572 ? 20.391 1.838 -56.522 1.00 96.19 572 ALA A N 1
ATOM 4406 C CA . ALA A 1 572 ? 21.283 0.696 -56.750 1.00 96.19 572 ALA A CA 1
ATOM 4407 C C . ALA A 1 572 ? 22.780 1.067 -56.696 1.00 96.19 572 ALA A C 1
ATOM 4409 O O . ALA A 1 572 ? 23.598 0.254 -56.277 1.00 96.19 572 ALA A O 1
ATOM 4410 N N . ASP A 1 573 ? 23.137 2.285 -57.102 1.00 96.69 573 ASP A N 1
ATOM 4411 C CA . ASP A 1 573 ? 24.487 2.838 -56.981 1.00 96.69 573 ASP A CA 1
ATOM 4412 C C . ASP A 1 573 ? 24.858 3.155 -55.525 1.00 96.69 573 ASP A C 1
ATOM 4414 O O . ASP A 1 573 ? 25.982 2.884 -55.114 1.00 96.69 573 ASP A O 1
ATOM 4418 N N . GLU A 1 574 ? 23.911 3.644 -54.719 1.00 97.19 574 GLU A N 1
ATOM 4419 C CA . GLU A 1 574 ? 24.105 3.852 -53.276 1.00 97.19 574 GLU A CA 1
ATOM 4420 C C . GLU A 1 574 ? 24.380 2.530 -52.545 1.00 97.19 574 GLU A C 1
ATOM 4422 O O . GLU A 1 574 ? 25.298 2.442 -51.729 1.00 97.19 574 GLU A O 1
ATOM 4427 N N . VAL A 1 575 ? 23.625 1.480 -52.877 1.00 96.88 575 VAL A N 1
ATOM 4428 C CA . VAL A 1 575 ? 23.830 0.132 -52.326 1.00 96.88 575 VAL A CA 1
ATOM 4429 C C . VAL A 1 575 ? 25.162 -0.464 -52.796 1.00 96.88 575 VAL A C 1
ATOM 4431 O O . VAL A 1 575 ? 25.864 -1.097 -52.008 1.00 96.88 575 VAL A O 1
ATOM 4434 N N . ALA A 1 576 ? 25.560 -0.220 -54.048 1.00 95.94 576 ALA A N 1
ATOM 4435 C CA . ALA A 1 576 ? 26.857 -0.657 -54.559 1.00 95.94 576 ALA A CA 1
ATOM 4436 C C . ALA A 1 576 ? 28.031 0.008 -53.818 1.00 95.94 576 ALA A C 1
ATOM 4438 O O . ALA A 1 576 ? 29.019 -0.666 -53.535 1.00 95.94 576 ALA A O 1
ATOM 4439 N N . LEU A 1 577 ? 27.911 1.290 -53.449 1.00 96.31 577 LEU A N 1
ATOM 4440 C CA . LEU A 1 577 ? 28.914 1.987 -52.634 1.00 96.31 577 LEU A CA 1
ATOM 4441 C C . LEU A 1 577 ? 29.040 1.388 -51.229 1.00 96.31 577 LEU A C 1
ATOM 4443 O O . LEU A 1 577 ? 30.153 1.250 -50.725 1.00 96.31 577 LEU A O 1
ATOM 4447 N N . LEU A 1 578 ? 27.917 1.018 -50.600 1.00 96.50 578 LEU A N 1
ATOM 4448 C CA . LEU A 1 578 ? 27.939 0.299 -49.324 1.00 96.50 578 LEU A CA 1
ATOM 4449 C C . LEU A 1 578 ? 28.649 -1.047 -49.480 1.00 96.50 578 LEU A C 1
ATOM 4451 O O . LEU A 1 578 ? 29.547 -1.352 -48.706 1.00 96.50 578 LEU A O 1
ATOM 4455 N N . ARG A 1 579 ? 28.295 -1.816 -50.513 1.00 95.81 579 ARG A N 1
ATOM 4456 C CA . ARG A 1 579 ? 28.897 -3.123 -50.795 1.00 95.81 579 ARG A CA 1
ATOM 4457 C C . ARG A 1 579 ? 30.397 -3.058 -51.068 1.00 95.81 579 ARG A C 1
ATOM 4459 O O . ARG A 1 579 ? 31.107 -3.967 -50.674 1.00 95.81 579 ARG A O 1
ATOM 4466 N N . GLU A 1 580 ? 30.870 -2.042 -51.787 1.00 94.62 580 GLU A N 1
ATOM 4467 C CA . GLU A 1 580 ? 32.304 -1.857 -52.053 1.00 94.62 580 GLU A CA 1
ATOM 4468 C C . GLU A 1 580 ? 33.074 -1.489 -50.779 1.00 94.62 580 GLU A C 1
ATOM 4470 O O . GLU A 1 580 ? 34.277 -1.737 -50.694 1.00 94.62 580 GLU A O 1
ATOM 4475 N N . GLY A 1 581 ? 32.395 -0.874 -49.806 1.00 92.31 581 GLY A N 1
ATOM 4476 C CA . GLY A 1 581 ? 33.021 -0.479 -48.557 1.00 92.31 581 GLY A CA 1
ATOM 4477 C C . GLY A 1 581 ? 32.980 -1.487 -47.418 1.00 92.31 581 GLY A C 1
ATOM 4478 O O . GLY A 1 581 ? 33.804 -1.354 -46.514 1.00 92.31 581 GLY A O 1
ATOM 4479 N N . LEU A 1 582 ? 32.057 -2.446 -47.466 1.00 92.06 582 LEU A N 1
ATOM 4480 C CA . LEU A 1 582 ? 31.992 -3.617 -46.585 1.00 92.06 582 LEU A CA 1
ATOM 4481 C C . LEU A 1 582 ? 32.914 -4.739 -47.078 1.00 92.06 582 LEU A C 1
ATOM 4483 O O . LEU A 1 582 ? 33.352 -5.537 -46.216 1.00 92.06 582 LEU A O 1
#

Secondary structure (DSSP, 8-state):
--S--GGG--EEE-TTHHHHHHH-TTS-EEE-TTGGG--HHHHHTSSPPPTT--EEEE-TTEEE-THHHHHHHH--SSEEEEEETTTTTSSTT--HHHHHHSPEEEEETTEEEEEETTS-GGG-SEEEEEEEEE-HHHHHHHHHHHHH--GGGTT--HHHHHHHHHHTT--EEEEE-TT-EEETTSHHHHHHHH--SHHHHHHHHHTT-SSSBPPP-EEEEHHHHHH-HHHHHHHHHHHHTT--EEEEEE-TTTB-SS-B-TT-S--EEEE-TTTTHHHHHHHHHHHTGGG--TT-EEEEEEPP-SEEEEEEEESS-TTT--SEEEEEEESS--SSTTTTT--S--EEEEEETTT----GGGHHHHHHHHHHHHHHT---EEEEEEEETT--EEEEEEEE--S-GGG----HHHHHHHHHHHHHHHHHHSSPPTTSSS-PPP-EESSSSS-HHHHT-SS--HHHHHHHIIIIITTHHHHHHHHTTB---TT--SEEEETTEEEEEHHHHHHTTSBTTS-HHHHHHHHHHHHHHHHH-GGGTT-IIIII---S--TTTHHHHHHHHHTT---HHHHHHHHHH-

Sequence (582 aa):
ASGCREAETTFVAGYYADAVRARYPELPVVHNPDWEHTGSGASLMVPVLSTGETVLVSYSDILFRSDVPAALARHEADITIAWDSAWEYRYAGRASQDLARCEKVLVNGDRVERLGADLPTDWADGEFIGLAHFSVSAVESLISLRENGPQSLRARHLSEYIEYLRAVGHTVAAVDVAGDWAEFNEPRDIAHFILGTKAETLSRLRGVMSNAVIQDQVAFTVAEWHAKPDAVLGWVTERFGDRNLVVRSSARSEDSFLASNAGGYDSVLNVDPANGLAEAVARVVASYGGMAADDDQVLVQPMICDVRISGVAFTRTLEHGAPWYVVNYETSGDTEAITSGASDDHHTLMLRRDDGEAPPQFAGLIAALREIEGLLGYDALDVEFAIDGADAIHILQVRPIAVDLKGSGYQDDAFDMAMTAAHERWQALVPAPPHLPGDAAPLYGVMPDWNPAEIIGTAPGALAASVYRHLIMNEIWATQRAEYGYRDVRPAPLLVEFAGHPYVDVRASFASFLPAQLPDALAGRLLNFYLEWLRERPELHDKVEFEVVPTCLAPGFEGWEERLRDDGGFAADEVALLREGL

InterPro domains:
  IPR002192 Pyruvate phosphate dikinase, AMP/ATP-binding [PF01326] (238-345)
  IPR013815 ATP-grasp fold, subdomain 1 [G3DSA:3.30.1490.20] (176-304)
  IPR029044 Nucleotide-diphospho-sugar transferases [SSF53448] (8-192)

Foldseek 3Di:
DQPDDQLNDEAEDEPPQVVCCVVCVSHHYFYDPCPVQAAALLSVLRDDFDAPDKDKWADPQKFFDPVQNVVQVPDPFQKEFEWALCAVPLDDPDDPVNLLQFWFFADDVFFTPAIGSPDDSVRGSTGGRRIMMGDSVRSVVSNVCSVPNDPVNNRGYNRVSVRVVVVVPTTYTYDYRHSQMFGNPALQRLVVNLDFWQQSNLVSCQVPFDLAHEFDKDKDFQLCCVVCVPVSLVVLCVVPPQFFKKKDWGFRQQFDLQDHPQPQFDIDGRAGSVPGVNVRNVRRQCSCPPVRDRGTMMMMGGHDPQFQKWWKWWCADLPQRARKIKTKMDGPRDNCCHSVVNDPGIDIDIAHLPDGDDDPLCNSVNVRLVSVCVSSVHRGKMWTWTAHPVRHIYTSGIHGSNRPCVPNPPDNVNVVVQVVQLVVLVVVQQFDDPLFQAGAGWDWAQAADPRCCVQQRFQHDPVSVVCSQVPDFQANVQVVLVVVQAARSPRDGQWDDGSRGIIGRVLSVQSSLFGNPQDSVLSRLLSNQLNVVCVVPVVCRNVCCPPRHPNADDPPCVVVLCCCVPVSVDDNVSSVVRNVRD

Radius of gyration: 34.44 Å; chains: 1; bounding box: 74×58×105 Å